Protein AF-A0A6I3Q645-F1 (afdb_monomer)

Structure (mmCIF, N/CA/C/O backbone):
data_AF-A0A6I3Q645-F1
#
_entry.id   AF-A0A6I3Q645-F1
#
loop_
_atom_site.group_PDB
_atom_site.id
_atom_site.type_symbol
_atom_site.label_atom_id
_atom_site.label_alt_id
_atom_site.label_comp_id
_atom_site.label_asym_id
_atom_site.label_entity_id
_atom_site.label_seq_id
_atom_site.pdbx_PDB_ins_code
_atom_site.Cartn_x
_atom_site.Cartn_y
_atom_site.Cartn_z
_atom_site.occupancy
_atom_site.B_iso_or_equiv
_atom_site.auth_seq_id
_atom_site.auth_comp_id
_atom_site.auth_asym_id
_atom_site.auth_atom_id
_atom_site.pdbx_PDB_model_num
ATOM 1 N N . MET A 1 1 ? 13.772 24.169 14.918 1.00 76.31 1 MET A N 1
ATOM 2 C CA . MET A 1 1 ? 14.500 22.957 14.503 1.00 76.31 1 MET A CA 1
ATOM 3 C C . MET A 1 1 ? 15.104 23.218 13.130 1.00 76.31 1 MET A C 1
ATOM 5 O O . MET A 1 1 ? 14.423 23.810 12.299 1.00 76.31 1 MET A O 1
ATOM 9 N N . THR A 1 2 ? 16.374 22.884 12.912 1.00 81.56 2 THR A N 1
ATOM 10 C CA . THR A 1 2 ? 17.023 22.969 11.587 1.00 81.56 2 THR A CA 1
ATOM 11 C C . THR A 1 2 ? 16.694 21.734 10.739 1.00 81.56 2 THR A C 1
ATOM 13 O O . THR A 1 2 ? 16.319 20.695 11.281 1.00 81.56 2 THR A O 1
ATOM 16 N N . THR A 1 3 ? 16.857 21.809 9.412 1.00 80.19 3 THR A N 1
ATOM 17 C CA . THR A 1 3 ? 16.635 20.663 8.507 1.00 80.19 3 THR A CA 1
ATOM 18 C C . THR A 1 3 ? 17.477 19.446 8.902 1.00 80.19 3 THR A C 1
ATOM 20 O O . THR A 1 3 ? 16.965 18.331 8.934 1.00 80.19 3 THR A O 1
ATOM 23 N N . SER A 1 4 ? 18.741 19.656 9.285 1.00 84.12 4 SER A N 1
ATOM 24 C CA . SER A 1 4 ? 19.644 18.577 9.707 1.00 84.12 4 SER A CA 1
ATOM 25 C C . SER A 1 4 ? 19.160 17.873 10.981 1.00 84.12 4 SER A C 1
ATOM 27 O O . SER A 1 4 ? 19.112 16.644 11.022 1.00 84.12 4 SER A O 1
ATOM 29 N N . GLU A 1 5 ? 18.721 18.634 11.993 1.00 87.38 5 GLU A N 1
ATOM 30 C CA . GLU A 1 5 ? 18.134 18.075 13.222 1.00 87.38 5 GLU A CA 1
ATOM 31 C C . GLU A 1 5 ? 16.908 17.214 12.913 1.00 87.38 5 GLU A C 1
ATOM 33 O O . GLU A 1 5 ? 16.780 16.111 13.437 1.00 87.38 5 GLU A O 1
ATOM 38 N N . LEU A 1 6 ? 16.042 17.685 12.015 1.00 86.88 6 LEU A N 1
ATOM 39 C CA . LEU A 1 6 ? 14.823 16.974 11.651 1.00 86.88 6 LEU A CA 1
ATOM 40 C C . LEU A 1 6 ? 15.130 15.672 10.893 1.00 86.88 6 LEU A C 1
ATOM 42 O O . LEU A 1 6 ? 14.562 14.626 11.202 1.00 86.88 6 LEU A O 1
ATOM 46 N N . VAL A 1 7 ? 16.077 15.693 9.949 1.00 87.31 7 VAL A N 1
ATOM 47 C CA . VAL A 1 7 ? 16.517 14.489 9.221 1.00 87.31 7 VAL A CA 1
ATOM 48 C C . VAL A 1 7 ? 17.120 13.443 10.169 1.00 87.31 7 VAL A C 1
ATOM 50 O O . VAL A 1 7 ? 16.872 12.246 10.001 1.00 87.31 7 VAL A O 1
ATOM 53 N N . LEU A 1 8 ? 17.870 13.875 11.187 1.00 89.31 8 LEU A N 1
ATOM 54 C CA . LEU A 1 8 ? 18.465 12.986 12.193 1.00 89.31 8 LEU A CA 1
ATOM 55 C C . LEU A 1 8 ? 17.428 12.293 13.086 1.00 89.31 8 LEU A C 1
ATOM 57 O O . LEU A 1 8 ? 17.708 11.208 13.593 1.00 89.31 8 LEU A O 1
ATOM 61 N N . LEU A 1 9 ? 16.229 12.863 13.228 1.00 89.31 9 LEU A N 1
ATOM 62 C CA . LEU A 1 9 ? 15.108 12.221 13.919 1.00 89.31 9 LEU A CA 1
ATOM 63 C C . LEU A 1 9 ? 14.422 11.128 13.081 1.00 89.31 9 LEU A C 1
ATOM 65 O O . LEU A 1 9 ? 13.532 10.450 13.585 1.00 89.31 9 LEU A O 1
ATOM 69 N N . ARG A 1 10 ? 14.856 10.920 11.827 1.00 89.50 10 ARG A N 1
ATOM 70 C CA . ARG A 1 10 ? 14.419 9.815 10.955 1.00 89.50 10 ARG A CA 1
ATOM 71 C C . ARG A 1 10 ? 12.888 9.741 10.803 1.00 89.50 10 ARG A C 1
ATOM 73 O O . ARG A 1 10 ? 12.303 8.683 11.037 1.00 89.50 10 ARG A O 1
ATOM 80 N N . PRO A 1 11 ? 12.227 10.825 10.351 1.00 89.06 11 PRO A N 1
ATOM 81 C CA . PRO A 1 11 ? 10.769 10.930 10.381 1.00 89.06 11 PRO A CA 1
ATOM 82 C C . PRO A 1 11 ? 10.063 9.797 9.636 1.00 89.06 11 PRO A C 1
ATOM 84 O O . PRO A 1 11 ? 9.064 9.278 10.112 1.00 89.06 11 PRO A O 1
ATOM 87 N N . PHE A 1 12 ? 10.622 9.344 8.514 1.00 92.38 12 PHE A N 1
ATOM 88 C CA . PHE A 1 12 ? 10.032 8.324 7.642 1.00 92.38 12 PHE A CA 1
ATOM 89 C C . PHE A 1 12 ? 10.467 6.881 7.959 1.00 92.38 12 PHE A C 1
ATOM 91 O O . PHE A 1 12 ? 10.287 5.988 7.130 1.00 92.38 12 PHE A O 1
ATOM 98 N N . GLN A 1 13 ? 11.064 6.628 9.129 1.00 88.50 13 GLN A N 1
ATOM 99 C CA . GLN A 1 13 ? 11.572 5.298 9.479 1.00 88.50 13 GLN A CA 1
ATOM 100 C C . GLN A 1 13 ? 10.453 4.267 9.666 1.00 88.50 13 GLN A C 1
ATOM 102 O O . GLN A 1 13 ? 10.577 3.129 9.203 1.00 88.50 13 GLN A O 1
ATOM 107 N N . ILE A 1 14 ? 9.378 4.654 10.355 1.00 85.44 14 ILE A N 1
ATOM 108 C CA . ILE A 1 14 ? 8.222 3.789 10.589 1.00 85.44 14 ILE A CA 1
ATOM 109 C C . ILE A 1 14 ? 7.324 3.856 9.360 1.00 85.44 14 ILE A C 1
ATOM 111 O O . ILE A 1 14 ? 6.987 4.931 8.878 1.00 85.44 14 ILE A O 1
ATOM 115 N N . ARG A 1 15 ? 6.937 2.698 8.830 1.00 82.06 15 ARG A N 1
ATOM 116 C CA . ARG A 1 15 ? 6.151 2.611 7.582 1.00 82.06 15 ARG A CA 1
ATOM 117 C C . ARG A 1 15 ? 5.040 1.577 7.630 1.00 82.06 15 ARG A C 1
ATOM 119 O O . ARG A 1 15 ? 4.135 1.595 6.794 1.00 82.06 15 ARG A O 1
ATOM 126 N N . ASN A 1 16 ? 5.128 0.628 8.558 1.00 84.75 16 ASN A N 1
ATOM 127 C CA . ASN A 1 16 ? 4.078 -0.352 8.757 1.00 84.75 16 ASN A CA 1
ATOM 128 C C . ASN A 1 16 ? 3.046 0.231 9.702 1.00 84.75 16 ASN A C 1
ATOM 130 O O . ASN A 1 16 ? 3.386 0.718 10.774 1.00 84.75 16 ASN A O 1
ATOM 134 N N . ALA A 1 17 ? 1.779 0.133 9.302 1.00 83.44 17 ALA A N 1
ATOM 135 C CA . ALA A 1 17 ? 0.681 0.607 10.120 1.00 83.44 17 ALA A CA 1
ATOM 136 C C . ALA A 1 17 ? 0.744 0.002 11.529 1.00 83.44 17 ALA A C 1
ATOM 138 O O . ALA A 1 17 ? 0.513 0.735 12.472 1.00 83.44 17 ALA A O 1
ATOM 139 N N . ASP A 1 18 ? 1.113 -1.277 11.679 1.00 82.38 18 ASP A N 1
ATOM 140 C CA . ASP A 1 18 ? 1.226 -1.995 12.961 1.00 82.38 18 ASP A CA 1
ATOM 141 C C . ASP A 1 18 ? 2.327 -1.495 13.904 1.00 82.38 18 ASP A C 1
ATOM 143 O O . ASP A 1 18 ? 2.255 -1.743 15.103 1.00 82.38 18 ASP A O 1
ATOM 147 N N . GLU A 1 19 ? 3.339 -0.802 13.382 1.00 85.81 19 GLU A N 1
ATOM 148 C CA . GLU A 1 19 ? 4.450 -0.276 14.184 1.00 85.81 19 GLU A CA 1
ATOM 149 C C . GLU A 1 19 ? 4.096 1.062 14.848 1.00 85.81 19 GLU A C 1
ATOM 151 O O . GLU A 1 19 ? 4.757 1.469 15.802 1.00 85.81 19 GLU A O 1
ATOM 156 N N . PHE A 1 20 ? 3.051 1.747 14.371 1.00 84.69 20 PHE A N 1
ATOM 157 C CA . PHE A 1 20 ? 2.580 2.976 14.999 1.00 84.69 20 PHE A CA 1
ATOM 158 C C . PHE A 1 20 ? 1.832 2.684 16.299 1.00 84.69 20 PHE A C 1
ATOM 160 O O . PHE A 1 20 ? 0.984 1.784 16.370 1.00 84.69 20 PHE A O 1
ATOM 167 N N . LEU A 1 21 ? 2.111 3.511 17.307 1.00 83.25 21 LEU A N 1
ATOM 168 C CA . LEU A 1 21 ? 1.308 3.598 18.519 1.00 83.25 21 LEU A CA 1
ATOM 169 C C . LEU A 1 21 ? -0.109 4.060 18.168 1.00 83.25 21 LEU A C 1
ATOM 171 O O . LEU A 1 21 ? -0.295 4.864 17.255 1.00 83.25 21 LEU A O 1
ATOM 175 N N . ASP A 1 22 ? -1.095 3.543 18.899 1.00 80.38 22 ASP A N 1
ATOM 176 C CA . ASP A 1 22 ? -2.519 3.833 18.688 1.00 80.38 22 ASP A CA 1
ATOM 177 C C . ASP A 1 22 ? -2.818 5.345 18.694 1.00 80.38 22 ASP A C 1
ATOM 179 O O . ASP A 1 22 ? -3.510 5.838 17.802 1.00 80.38 22 ASP A O 1
ATOM 183 N N . GLU A 1 23 ? -2.206 6.096 19.615 1.00 77.06 23 GLU A N 1
ATOM 184 C CA . GLU A 1 23 ? -2.325 7.559 19.726 1.00 77.06 23 GLU A CA 1
ATOM 185 C C . GLU A 1 23 ? -1.847 8.323 18.475 1.00 77.06 23 GLU A C 1
ATOM 187 O O . GLU A 1 23 ? -2.407 9.363 18.136 1.00 77.06 23 GLU A O 1
ATOM 192 N N . ASN A 1 24 ? -0.900 7.768 17.712 1.00 81.44 24 ASN A N 1
ATOM 193 C CA . ASN A 1 24 ? -0.332 8.421 16.526 1.00 81.44 24 ASN A CA 1
ATOM 194 C C . ASN A 1 24 ? -1.092 8.080 15.235 1.00 81.44 24 ASN A C 1
ATOM 196 O O . ASN A 1 24 ? -0.896 8.721 14.199 1.00 81.44 24 ASN A O 1
ATOM 200 N N . ILE A 1 25 ? -1.969 7.069 15.256 1.00 85.75 25 ILE A N 1
ATOM 201 C CA . ILE A 1 25 ? -2.710 6.638 14.060 1.00 85.75 25 ILE A CA 1
ATOM 202 C C . ILE A 1 25 ? -3.567 7.778 13.524 1.00 85.75 25 ILE A C 1
ATOM 204 O O . ILE A 1 25 ? -3.559 8.057 12.320 1.00 85.75 25 ILE A O 1
ATOM 208 N N . LEU A 1 26 ? -4.301 8.446 14.417 1.00 81.00 26 LEU A N 1
ATOM 209 C CA . LEU A 1 26 ? -5.137 9.562 14.013 1.00 81.00 26 LEU A CA 1
ATOM 210 C C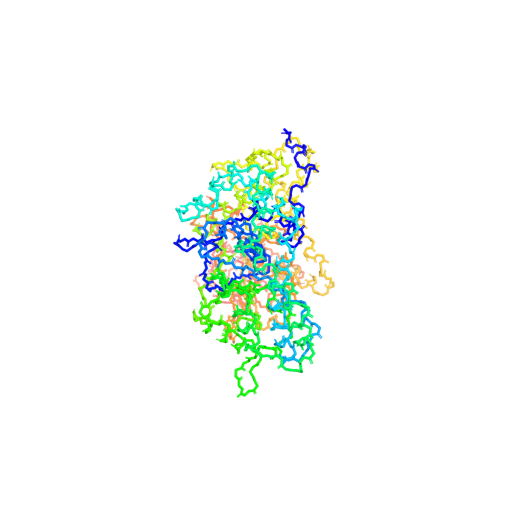 . LEU A 1 26 ? -4.321 10.779 13.604 1.00 81.00 26 LEU A C 1
ATOM 212 O O . LEU A 1 26 ? -4.855 11.620 12.916 1.00 81.00 26 LEU A O 1
ATOM 216 N N . GLU A 1 27 ? -3.061 10.923 13.980 1.00 79.31 27 GLU A N 1
ATOM 217 C CA . GLU A 1 27 ? -2.251 12.049 13.511 1.00 79.31 27 GLU A CA 1
ATOM 218 C C . GLU A 1 27 ? -1.809 11.835 12.050 1.00 79.31 27 GLU A C 1
ATOM 220 O O . GLU A 1 27 ? -1.911 12.720 11.190 1.00 79.31 27 GLU A O 1
ATOM 225 N N . LEU A 1 28 ? -1.378 10.611 11.741 1.00 82.12 28 LEU A N 1
ATOM 226 C CA . LEU A 1 28 ? -0.675 10.275 10.502 1.00 82.12 28 LEU A CA 1
ATOM 227 C C . LEU A 1 28 ? -1.584 9.838 9.348 1.00 82.12 28 LEU A C 1
ATOM 229 O O . LEU A 1 28 ? -1.139 9.794 8.200 1.00 82.12 28 LEU A O 1
ATOM 233 N N . PHE A 1 29 ? -2.847 9.500 9.603 1.00 84.81 29 PHE A N 1
ATOM 234 C CA . PHE A 1 29 ? -3.740 9.037 8.536 1.00 84.81 29 PHE A CA 1
ATOM 235 C C . PHE A 1 29 ? -4.157 10.161 7.585 1.00 84.81 29 PHE A C 1
ATOM 237 O O . PHE A 1 29 ? -4.355 11.312 7.965 1.00 84.81 29 PHE A O 1
ATOM 244 N N . VAL A 1 30 ? -4.276 9.810 6.310 1.00 80.50 30 VAL A N 1
ATOM 245 C CA . VAL A 1 30 ? -4.692 10.708 5.234 1.00 80.50 30 VAL A CA 1
ATOM 246 C C . VAL A 1 30 ? -5.946 10.125 4.617 1.00 80.50 30 VAL A C 1
ATOM 248 O O . VAL A 1 30 ? -5.943 8.959 4.223 1.00 80.50 30 VAL A O 1
ATOM 251 N N . ASP A 1 31 ? -7.006 10.931 4.561 1.00 79.44 31 ASP A N 1
ATOM 252 C CA . ASP A 1 31 ? -8.304 10.507 4.046 1.00 79.44 31 ASP A CA 1
ATOM 253 C C . ASP A 1 31 ? -8.173 10.058 2.579 1.00 79.44 31 ASP A C 1
ATOM 255 O O . ASP A 1 31 ? -7.813 10.863 1.712 1.00 79.44 31 ASP A O 1
ATOM 259 N N . PRO A 1 32 ? -8.432 8.774 2.274 1.00 76.06 32 PRO A N 1
ATOM 260 C CA . PRO A 1 32 ? -8.361 8.287 0.907 1.00 76.06 32 PRO A CA 1
ATOM 261 C C . PRO A 1 32 ? -9.657 8.528 0.124 1.00 76.06 32 PRO A C 1
ATOM 263 O O . PRO A 1 32 ? -9.672 8.301 -1.087 1.00 76.06 32 PRO A O 1
ATOM 266 N N . THR A 1 33 ? -10.745 8.934 0.785 1.00 72.25 33 THR A N 1
ATOM 267 C CA . THR A 1 33 ? -12.065 9.064 0.168 1.00 72.25 33 THR A CA 1
ATOM 268 C C . THR A 1 33 ? -12.185 10.357 -0.638 1.00 72.25 33 THR A C 1
ATOM 270 O O . THR A 1 33 ? -11.671 11.413 -0.280 1.00 72.25 33 THR A O 1
ATOM 273 N N . SER A 1 34 ? -12.888 10.279 -1.767 1.00 62.81 34 SER A N 1
ATOM 274 C CA . SER A 1 34 ? -13.271 11.438 -2.572 1.00 62.81 34 SER A CA 1
ATOM 275 C C . SER A 1 34 ? -14.782 11.371 -2.796 1.00 62.81 34 SER A C 1
ATOM 277 O O . SER A 1 34 ? -15.282 10.403 -3.361 1.00 62.81 34 SER A O 1
ATOM 279 N N . GLY A 1 35 ? -15.553 12.341 -2.286 1.00 61.03 35 GLY A N 1
ATOM 280 C CA . GLY A 1 35 ? -17.018 12.329 -2.443 1.00 61.03 35 GLY A CA 1
ATOM 281 C C . GLY A 1 35 ? -17.814 12.875 -1.258 1.00 61.03 35 GLY A C 1
ATOM 282 O O . GLY A 1 35 ? -17.386 13.838 -0.624 1.00 61.03 35 GLY A O 1
ATOM 283 N N . VAL A 1 36 ? -18.990 12.276 -1.000 1.00 54.25 36 VAL A N 1
ATOM 284 C CA . VAL A 1 36 ? -19.988 12.672 0.029 1.00 54.25 36 VAL A CA 1
ATOM 285 C C . VAL A 1 36 ? -20.011 11.735 1.249 1.00 54.25 36 VAL A C 1
ATOM 287 O O . VAL A 1 36 ? -20.448 12.167 2.312 1.00 54.25 36 VAL A O 1
ATOM 290 N N . ALA A 1 37 ? -19.502 10.502 1.125 1.00 65.12 37 ALA A N 1
ATOM 291 C CA . ALA A 1 37 ? -19.282 9.569 2.239 1.00 65.12 37 ALA A CA 1
ATOM 292 C C . ALA A 1 37 ? -17.884 9.781 2.841 1.00 65.12 37 ALA A C 1
ATOM 294 O O . ALA A 1 37 ? -16.943 10.112 2.118 1.00 65.12 37 ALA A O 1
ATOM 295 N N . GLY A 1 38 ? -17.778 9.790 4.166 1.00 76.00 38 GLY A N 1
ATOM 296 C CA . GLY A 1 38 ? -16.553 10.068 4.921 1.00 76.00 38 GLY A CA 1
ATOM 297 C C . GLY A 1 38 ? -15.875 8.782 5.389 1.00 76.00 38 GLY A C 1
ATOM 298 O O . GLY A 1 38 ? -16.544 7.760 5.532 1.00 76.00 38 GLY A O 1
ATOM 299 N N . PRO A 1 39 ? -14.567 8.818 5.692 1.00 80.94 39 PRO A N 1
ATOM 300 C CA . PRO A 1 39 ? -13.812 7.618 6.051 1.00 80.94 39 PRO A CA 1
ATOM 301 C C . PRO A 1 39 ? -14.288 6.951 7.352 1.00 80.94 39 PRO A C 1
ATOM 303 O O . PRO A 1 39 ? -13.983 5.780 7.560 1.00 80.94 39 PRO A O 1
ATOM 306 N N . PHE A 1 40 ? -15.048 7.661 8.197 1.00 87.69 40 PHE A N 1
ATOM 307 C CA . PHE A 1 40 ? -15.598 7.174 9.476 1.00 87.69 40 PHE A CA 1
ATOM 308 C C . PHE A 1 40 ? -17.123 7.039 9.481 1.00 87.69 40 PHE A C 1
ATOM 310 O O . PHE A 1 40 ? -17.749 6.997 10.541 1.00 87.69 40 PHE A O 1
ATOM 317 N N . ASP A 1 41 ? -17.754 7.034 8.307 1.00 86.75 41 ASP A N 1
ATOM 318 C CA . ASP A 1 41 ? -19.192 6.813 8.243 1.00 86.75 41 ASP A CA 1
ATOM 319 C C . ASP A 1 41 ? -19.539 5.380 8.673 1.00 86.75 41 ASP A C 1
ATOM 321 O O . ASP A 1 41 ? -18.818 4.414 8.406 1.00 86.75 41 ASP A O 1
ATOM 325 N N . TYR A 1 42 ? -20.683 5.247 9.347 1.00 90.88 42 TYR A N 1
ATOM 326 C CA . TYR A 1 42 ? -21.218 3.960 9.777 1.00 90.88 42 TYR A CA 1
ATOM 327 C C . TYR A 1 42 ? -21.901 3.241 8.602 1.00 90.88 42 TYR A C 1
ATOM 329 O O . TYR A 1 42 ? -23.127 3.261 8.447 1.00 90.88 42 TYR A O 1
ATOM 337 N N . CYS A 1 43 ? -21.095 2.619 7.746 1.00 90.38 43 CYS A N 1
ATOM 338 C CA . CYS A 1 43 ? -21.525 1.930 6.532 1.00 90.38 43 CYS A CA 1
ATOM 339 C C . CYS A 1 43 ? -20.738 0.632 6.303 1.00 90.38 43 CYS A C 1
ATOM 341 O O . CYS A 1 43 ? -19.751 0.346 6.981 1.00 90.38 43 CYS A O 1
ATOM 343 N N . ASN A 1 44 ? -21.229 -0.182 5.365 1.00 92.06 44 ASN A N 1
ATOM 344 C CA . ASN A 1 44 ? -20.506 -1.361 4.906 1.00 92.06 44 ASN A CA 1
ATOM 345 C C . ASN A 1 44 ? -19.524 -0.945 3.813 1.00 92.06 44 ASN A C 1
ATOM 347 O O . ASN A 1 44 ? -19.940 -0.310 2.843 1.00 92.06 44 ASN A O 1
ATOM 351 N N . GLU A 1 45 ? -18.263 -1.345 3.936 1.00 91.62 45 GLU A N 1
ATOM 352 C CA . GLU A 1 45 ? -17.218 -1.010 2.972 1.00 91.62 45 GLU A CA 1
ATOM 353 C C . GLU A 1 45 ? -16.308 -2.199 2.678 1.00 91.62 45 GLU A C 1
ATOM 355 O O . GLU A 1 45 ? -15.925 -2.973 3.561 1.00 91.62 45 GLU A O 1
ATOM 360 N N . ILE A 1 46 ? -15.891 -2.286 1.419 1.00 90.12 46 ILE A N 1
ATOM 361 C CA . ILE A 1 46 ? -14.839 -3.187 0.967 1.00 90.12 46 ILE A CA 1
ATOM 362 C C . ILE A 1 46 ? -13.627 -2.332 0.606 1.00 90.12 46 ILE A C 1
ATOM 364 O O . ILE A 1 46 ? -13.606 -1.648 -0.418 1.00 90.12 46 ILE A O 1
ATOM 368 N N . VAL A 1 47 ? -12.603 -2.379 1.449 1.00 90.19 47 VAL A N 1
ATOM 369 C CA . VAL A 1 47 ? -11.374 -1.600 1.297 1.00 90.19 47 VAL A CA 1
ATOM 370 C C . VAL A 1 47 ? -10.400 -2.389 0.424 1.00 90.19 47 VAL A C 1
ATOM 372 O O . VAL A 1 47 ? -9.826 -3.393 0.860 1.00 90.19 47 VAL A O 1
ATOM 375 N N . LYS A 1 48 ? -10.212 -1.950 -0.825 1.00 86.50 48 LYS A N 1
ATOM 376 C CA . LYS A 1 48 ? -9.378 -2.636 -1.825 1.00 86.50 48 LYS A CA 1
ATOM 377 C C . LYS A 1 48 ? -8.088 -1.879 -2.124 1.00 86.50 48 LYS A C 1
ATOM 379 O O . LYS A 1 48 ? -8.037 -0.653 -2.146 1.00 86.50 48 LYS A O 1
ATOM 384 N N . GLY A 1 49 ? -7.038 -2.644 -2.400 1.00 83.44 49 GLY A N 1
ATOM 385 C CA . GLY A 1 49 ? -5.752 -2.155 -2.900 1.00 83.44 49 GLY A CA 1
ATOM 386 C C . GLY A 1 49 ? -4.645 -3.184 -2.691 1.00 83.44 49 GLY A C 1
ATOM 387 O O . GLY A 1 49 ? -4.786 -4.100 -1.872 1.00 83.44 49 GLY A O 1
ATOM 388 N N . LYS A 1 50 ? -3.531 -3.053 -3.408 1.00 81.56 50 LYS A N 1
ATOM 389 C CA . LYS A 1 50 ? -2.330 -3.887 -3.265 1.00 81.56 50 LYS A CA 1
ATOM 390 C C . LYS A 1 50 ? -1.792 -3.857 -1.832 1.00 81.56 50 LYS A C 1
ATOM 392 O O . LYS A 1 50 ? -2.175 -3.058 -0.974 1.00 81.56 50 LYS A O 1
ATOM 397 N N . MET A 1 51 ? -0.891 -4.782 -1.530 1.00 81.56 51 MET A N 1
ATOM 398 C CA . MET A 1 51 ? -0.156 -4.751 -0.268 1.00 81.56 51 MET A CA 1
ATOM 399 C C . MET A 1 51 ? 0.628 -3.434 -0.148 1.00 81.56 51 MET A C 1
ATOM 401 O O . MET A 1 51 ? 1.269 -3.026 -1.106 1.00 81.56 51 MET A O 1
ATOM 405 N N . GLY A 1 52 ? 0.560 -2.763 1.007 1.00 82.56 52 GLY A N 1
ATOM 406 C CA . GLY A 1 52 ? 1.262 -1.491 1.246 1.00 82.56 52 GLY A CA 1
ATOM 407 C C . GLY A 1 52 ? 0.489 -0.211 0.888 1.00 82.56 52 GLY A C 1
ATOM 408 O O . GLY A 1 52 ? 1.008 0.877 1.104 1.00 82.56 52 GLY A O 1
ATOM 409 N N . THR A 1 53 ? -0.760 -0.297 0.411 1.00 85.69 53 THR A N 1
ATOM 410 C CA . THR A 1 53 ? -1.583 0.890 0.076 1.00 85.69 53 THR A CA 1
ATOM 411 C C . THR A 1 53 ? -2.233 1.590 1.278 1.00 85.69 53 THR A C 1
ATOM 413 O O . THR A 1 53 ? -2.843 2.636 1.107 1.00 85.69 53 THR A O 1
ATOM 416 N N . GLY A 1 54 ? -2.118 1.039 2.494 1.00 88.44 54 GLY A N 1
ATOM 417 C CA . GLY A 1 54 ? -2.654 1.661 3.716 1.00 88.44 54 GLY A CA 1
ATOM 418 C C . GLY A 1 54 ? -3.978 1.092 4.246 1.00 88.44 54 GLY A C 1
ATOM 419 O O . GLY A 1 54 ? -4.608 1.729 5.080 1.00 88.44 54 GLY A O 1
ATOM 420 N N . LYS A 1 55 ? -4.398 -0.113 3.828 1.00 89.94 55 LYS A N 1
ATOM 421 C CA . LYS A 1 55 ? -5.636 -0.764 4.321 1.00 89.94 55 LYS A CA 1
ATOM 422 C C . LYS A 1 55 ? -5.696 -0.888 5.852 1.00 89.94 55 LYS A C 1
ATOM 424 O O . LYS A 1 55 ? -6.656 -0.432 6.459 1.00 89.94 55 LYS A O 1
ATOM 429 N N . THR A 1 56 ? -4.641 -1.418 6.471 1.00 91.81 56 THR A N 1
ATOM 430 C CA . THR A 1 56 ? -4.511 -1.508 7.935 1.00 91.81 56 THR A CA 1
ATOM 431 C C . THR A 1 56 ? -4.578 -0.128 8.591 1.00 91.81 56 THR A C 1
ATOM 433 O O . THR A 1 56 ? -5.267 0.040 9.589 1.00 91.81 56 THR A O 1
ATOM 436 N N . MET A 1 57 ? -3.944 0.893 7.998 1.00 90.94 57 MET A N 1
ATOM 437 C CA . MET A 1 57 ? -4.029 2.273 8.494 1.00 90.94 57 MET A CA 1
ATOM 438 C C . MET A 1 57 ? -5.471 2.798 8.453 1.00 90.94 57 MET A C 1
ATOM 440 O O . MET A 1 57 ? -5.923 3.420 9.406 1.00 90.94 57 MET A O 1
ATOM 444 N N . TYR A 1 58 ? -6.216 2.503 7.383 1.00 92.12 58 TYR A N 1
ATOM 445 C CA . TYR A 1 58 ? -7.621 2.890 7.238 1.00 92.12 58 TYR A CA 1
ATOM 446 C C . TYR A 1 58 ? -8.529 2.249 8.292 1.00 92.12 58 TYR A C 1
ATOM 448 O O . TYR A 1 58 ? -9.357 2.931 8.904 1.00 92.12 58 TYR A O 1
ATOM 456 N N . LEU A 1 59 ? -8.348 0.951 8.546 1.00 94.25 59 LEU A N 1
ATOM 457 C CA . LEU A 1 59 ? -9.100 0.243 9.579 1.00 94.25 59 LEU A CA 1
ATOM 458 C C . LEU A 1 59 ? -8.699 0.704 10.987 1.00 94.25 59 LEU A C 1
ATOM 460 O O . LEU A 1 59 ? -9.579 0.994 11.793 1.00 94.25 59 LEU A O 1
ATOM 464 N N . ARG A 1 60 ? -7.401 0.859 11.285 1.00 92.75 60 ARG A N 1
ATOM 465 C CA . ARG A 1 60 ? -6.941 1.380 12.585 1.00 92.75 60 ARG A CA 1
ATOM 466 C C . ARG A 1 60 ? -7.427 2.808 12.834 1.00 92.75 60 ARG A C 1
ATOM 468 O O . ARG A 1 60 ? -7.839 3.103 13.949 1.00 92.75 60 ARG A O 1
ATOM 475 N N . ALA A 1 61 ? -7.455 3.671 11.816 1.00 90.50 61 ALA A N 1
ATOM 476 C CA . ALA A 1 61 ? -8.007 5.020 11.944 1.00 90.50 61 ALA A CA 1
ATOM 477 C C . ALA A 1 61 ? -9.508 4.991 12.271 1.00 90.50 61 ALA A C 1
ATOM 479 O O . ALA A 1 61 ? -9.947 5.718 13.157 1.00 90.50 61 ALA A O 1
ATOM 480 N N . ASN A 1 62 ? -10.286 4.108 11.631 1.00 91.88 62 ASN A N 1
ATOM 481 C CA . ASN A 1 62 ? -11.693 3.891 11.990 1.00 91.88 62 ASN A CA 1
ATOM 482 C C . ASN A 1 62 ? -11.854 3.401 13.433 1.00 91.88 62 ASN A C 1
ATOM 484 O O . ASN A 1 62 ? -12.694 3.917 14.169 1.00 91.88 62 ASN A O 1
ATOM 488 N N . TYR A 1 63 ? -11.036 2.432 13.843 1.00 92.50 63 TYR A N 1
ATOM 489 C CA . TYR A 1 63 ? -11.048 1.902 15.203 1.00 92.50 63 TYR A CA 1
ATOM 490 C C . TYR A 1 63 ? -10.750 3.001 16.234 1.00 92.50 63 TYR A C 1
ATOM 492 O O . TYR A 1 63 ? -11.538 3.207 17.154 1.00 92.50 63 TYR A O 1
ATOM 500 N N . MET A 1 64 ? -9.671 3.761 16.033 1.00 87.75 64 MET A N 1
ATOM 501 C CA . MET A 1 64 ? -9.256 4.846 16.925 1.00 87.75 64 MET A CA 1
ATOM 502 C C . MET A 1 64 ? -10.268 5.989 16.978 1.00 87.75 64 MET A C 1
ATOM 504 O O . MET A 1 64 ? -10.586 6.461 18.065 1.00 87.75 64 MET A O 1
ATOM 508 N N . TYR A 1 65 ? -10.813 6.406 15.831 1.00 87.19 65 TYR A N 1
ATOM 509 C CA . TYR A 1 65 ? -11.820 7.466 15.769 1.00 87.19 65 TYR A CA 1
ATOM 510 C C . TYR A 1 65 ? -13.078 7.097 16.557 1.00 87.19 65 TYR A C 1
ATOM 512 O O . TYR A 1 65 ? -13.528 7.861 17.406 1.00 87.19 65 TYR A O 1
ATOM 520 N N . HIS A 1 66 ? -13.656 5.921 16.294 1.00 88.00 66 HIS A N 1
ATOM 521 C CA . HIS A 1 66 ? -14.891 5.523 16.964 1.00 88.00 66 HIS A CA 1
ATOM 522 C C . HIS A 1 66 ? -14.675 5.255 18.453 1.00 88.00 66 HIS A C 1
ATOM 524 O O . HIS A 1 66 ? -15.557 5.557 19.251 1.00 88.00 66 HIS A O 1
ATOM 530 N N . LEU A 1 67 ? -13.503 4.744 18.840 1.00 87.50 67 LEU A N 1
ATOM 531 C CA . LEU A 1 67 ? -13.169 4.523 20.241 1.00 87.50 67 LEU A CA 1
ATOM 532 C C . LEU A 1 67 ? -13.009 5.846 21.004 1.00 87.50 67 LEU A C 1
ATOM 534 O O . LEU A 1 67 ? -13.503 5.964 22.124 1.00 87.50 67 LEU A O 1
ATOM 538 N N . SER A 1 68 ? -12.375 6.850 20.395 1.00 81.06 68 SER A N 1
ATOM 539 C CA . SER A 1 68 ? -12.119 8.141 21.038 1.00 81.06 68 SER A CA 1
ATOM 540 C C . SER A 1 68 ? -13.380 8.995 21.214 1.00 81.06 68 SER A C 1
ATOM 542 O O . SER A 1 68 ? -13.496 9.734 22.189 1.00 81.06 68 SER A O 1
ATOM 544 N N . VAL A 1 69 ? -14.379 8.850 20.335 1.00 81.62 69 VAL A N 1
ATOM 545 C CA . VAL A 1 69 ? -15.672 9.549 20.474 1.00 81.62 69 VAL A CA 1
ATOM 546 C C . VAL A 1 69 ? -16.717 8.770 21.279 1.00 81.62 69 VAL A C 1
ATOM 548 O O . VAL A 1 69 ? -17.759 9.336 21.607 1.00 81.62 69 VAL A O 1
ATOM 551 N N . LEU A 1 70 ? -16.463 7.506 21.639 1.00 85.50 70 LEU A N 1
ATOM 552 C CA . LEU A 1 70 ? -17.462 6.613 22.236 1.00 85.50 70 LEU A CA 1
ATOM 553 C C . LEU A 1 70 ? -18.022 7.126 23.571 1.00 85.50 70 LEU A C 1
ATOM 555 O O . LEU A 1 70 ? -19.235 7.273 23.713 1.00 85.50 70 LEU A O 1
ATOM 559 N N . VAL A 1 71 ? -17.163 7.409 24.554 1.00 81.56 71 VAL A N 1
ATOM 560 C CA . VAL A 1 71 ? -17.626 7.888 25.870 1.00 81.56 71 VAL A CA 1
ATOM 561 C C . VAL A 1 71 ? -18.228 9.297 25.799 1.00 81.56 71 VAL A C 1
ATOM 563 O O . VAL A 1 71 ? -19.307 9.499 26.359 1.00 81.56 71 VAL A O 1
ATOM 566 N N . PRO A 1 72 ? -17.634 10.261 25.069 1.00 78.75 72 PRO A N 1
ATOM 567 C CA . PRO A 1 72 ? -18.282 11.550 24.819 1.00 78.75 72 PRO A CA 1
ATOM 568 C C . PRO A 1 72 ? -19.705 11.411 24.262 1.00 78.75 72 PRO A C 1
ATOM 570 O O . PRO A 1 72 ? -20.625 12.099 24.705 1.00 78.75 72 PRO A O 1
ATOM 573 N N . GLN A 1 73 ? -19.914 10.475 23.334 1.00 83.44 73 GLN A N 1
ATOM 574 C CA . GLN A 1 73 ? -21.234 10.189 22.779 1.00 83.44 73 GLN A CA 1
ATOM 575 C C . GLN A 1 73 ? -22.184 9.527 23.792 1.00 83.44 73 GLN A C 1
ATOM 577 O O . GLN A 1 73 ? -23.382 9.822 23.766 1.00 83.44 73 GLN A O 1
ATOM 582 N N . MET A 1 74 ? -21.677 8.688 24.708 1.00 84.06 74 MET A N 1
ATOM 583 C CA . MET A 1 74 ? -22.469 8.132 25.821 1.00 84.06 74 MET A CA 1
ATOM 584 C C . MET A 1 74 ? -23.011 9.247 26.720 1.00 84.06 74 MET A C 1
ATOM 586 O O . MET A 1 74 ? -24.205 9.254 27.030 1.00 84.06 74 MET A O 1
ATOM 590 N N . MET A 1 75 ? -22.167 10.223 27.072 1.00 80.75 75 MET A N 1
ATOM 591 C CA . MET A 1 75 ? -22.553 11.373 27.900 1.00 80.75 75 MET A CA 1
ATOM 592 C C . MET A 1 75 ? -23.623 12.239 27.220 1.00 80.75 75 MET A C 1
ATOM 594 O O . MET A 1 75 ? -24.582 12.668 27.864 1.00 80.75 75 MET A O 1
ATOM 598 N N . ASP A 1 76 ? -23.492 12.451 25.908 1.00 81.31 76 ASP A N 1
ATOM 599 C CA . ASP A 1 76 ? -24.424 13.258 25.108 1.00 81.31 76 ASP A CA 1
ATOM 600 C C . ASP A 1 76 ? -25.685 12.489 24.670 1.00 81.31 76 ASP A C 1
ATOM 602 O O . ASP A 1 76 ? -26.590 13.072 24.067 1.00 81.31 76 ASP A O 1
ATOM 606 N N . ARG A 1 77 ? -25.780 11.192 24.999 1.00 80.81 77 ARG A N 1
ATOM 607 C CA . ARG A 1 77 ? -26.910 10.300 24.673 1.00 80.81 77 ARG A CA 1
ATOM 608 C C . ARG A 1 77 ? -27.248 10.263 23.180 1.00 80.81 77 ARG A C 1
ATOM 610 O O . ARG A 1 77 ? -28.417 10.174 22.795 1.00 80.81 77 ARG A O 1
ATOM 617 N N . VAL A 1 78 ? -26.224 10.328 22.338 1.00 82.94 78 VAL A N 1
ATOM 618 C CA . VAL A 1 78 ? -26.354 10.188 20.881 1.00 82.94 78 VAL A CA 1
ATOM 619 C C . VAL A 1 78 ? -26.116 8.729 20.461 1.00 82.94 78 VAL A C 1
ATOM 621 O O . VAL A 1 78 ? -25.608 7.944 21.262 1.00 82.94 78 VAL A O 1
ATOM 624 N N . PRO A 1 79 ? -26.503 8.317 19.236 1.00 83.12 79 PRO A N 1
ATOM 625 C CA . PRO A 1 79 ? -26.271 6.951 18.772 1.00 83.12 79 PRO A CA 1
ATOM 626 C C . PRO A 1 79 ? -24.793 6.555 18.867 1.00 83.12 79 PRO A C 1
ATOM 628 O O . PRO A 1 79 ? -23.934 7.268 18.350 1.00 83.12 79 PRO A O 1
ATOM 631 N N . LEU A 1 80 ? -24.520 5.412 19.499 1.00 91.44 80 LEU A N 1
ATOM 632 C CA . LEU A 1 80 ? -23.163 4.930 19.758 1.00 91.44 80 LEU A CA 1
ATOM 633 C C . LEU A 1 80 ? -22.719 3.941 18.682 1.00 91.44 80 LEU A C 1
ATOM 635 O O . LEU A 1 80 ? -23.522 3.152 18.174 1.00 91.44 80 LEU A O 1
ATOM 639 N N . VAL A 1 81 ? -21.423 3.947 18.382 1.00 93.44 81 VAL A N 1
ATOM 640 C CA . VAL A 1 81 ? -20.780 2.957 17.515 1.00 93.44 81 VAL A CA 1
ATOM 641 C C . VAL A 1 81 ? -19.581 2.377 18.253 1.00 93.44 81 VAL A C 1
ATOM 643 O O . VAL A 1 81 ? -18.615 3.088 18.509 1.00 93.44 81 VAL A O 1
ATOM 646 N N . LEU A 1 82 ? -19.637 1.087 18.576 1.00 95.25 82 LEU A N 1
ATOM 647 C CA . LEU A 1 82 ? -18.521 0.341 19.146 1.00 95.25 82 LEU A CA 1
ATOM 648 C C . LEU A 1 82 ? -17.710 -0.300 18.007 1.00 95.25 82 LEU A C 1
ATOM 650 O O . LEU A 1 82 ? -18.246 -1.161 17.295 1.00 95.25 82 LEU A O 1
ATOM 654 N N . PRO A 1 83 ? -16.443 0.103 17.808 1.00 95.50 83 PRO A N 1
ATOM 655 C CA . PRO A 1 83 ? -15.595 -0.497 16.795 1.00 95.50 83 PRO A CA 1
ATOM 656 C C . PRO A 1 83 ? -14.948 -1.784 17.325 1.00 95.50 83 PRO A C 1
ATOM 658 O O . PRO A 1 83 ? -14.404 -1.804 18.425 1.00 95.50 83 PRO A O 1
ATOM 661 N N . LEU A 1 84 ? -14.965 -2.849 16.527 1.00 96.12 84 LEU A N 1
ATOM 662 C CA . LEU A 1 84 ? -14.280 -4.112 16.806 1.00 96.12 84 LEU A CA 1
ATOM 663 C C . LEU A 1 84 ? -13.207 -4.328 15.745 1.00 96.12 84 LEU A C 1
ATOM 665 O O . LEU A 1 84 ? -13.521 -4.334 14.556 1.00 96.12 84 LEU A O 1
ATOM 669 N N . TYR A 1 85 ? -11.957 -4.516 16.157 1.00 95.00 85 TYR A N 1
ATOM 670 C CA . TYR A 1 85 ? -10.842 -4.744 15.241 1.00 95.00 85 TYR A CA 1
ATOM 671 C C . TYR A 1 85 ? -10.434 -6.215 15.250 1.00 95.00 85 TYR A C 1
ATOM 673 O O . TYR A 1 85 ? -9.980 -6.725 16.271 1.00 95.00 85 TYR A O 1
ATOM 681 N N . ILE A 1 86 ? -10.595 -6.902 14.119 1.00 95.81 86 ILE A N 1
ATOM 682 C CA . ILE A 1 86 ? -10.313 -8.334 13.991 1.00 95.81 86 ILE A CA 1
ATOM 683 C C . ILE A 1 86 ? -9.248 -8.542 12.923 1.00 95.81 86 ILE A C 1
ATOM 685 O O . ILE A 1 86 ? -9.500 -8.337 11.734 1.00 95.81 86 ILE A O 1
ATOM 689 N N . LYS A 1 87 ? -8.073 -9.012 13.348 1.00 93.25 87 LYS A N 1
ATOM 690 C CA . LYS A 1 87 ? -7.031 -9.504 12.446 1.00 93.25 87 LYS A CA 1
ATOM 691 C C . LYS A 1 87 ? -7.303 -10.963 12.136 1.00 93.25 87 LYS A C 1
ATOM 693 O O . LYS A 1 87 ? -7.250 -11.809 13.024 1.00 93.25 87 LYS A O 1
ATOM 698 N N . LEU A 1 88 ? -7.591 -11.280 10.879 1.00 92.31 88 LEU A N 1
ATOM 699 C CA . LEU A 1 88 ? -7.848 -12.672 10.514 1.00 92.31 88 LEU A CA 1
ATOM 700 C C . LEU A 1 88 ? -6.575 -13.537 10.555 1.00 92.31 88 LEU A C 1
ATOM 702 O O . LEU A 1 88 ? -6.678 -14.751 10.714 1.00 92.31 88 LEU A O 1
ATOM 706 N N . SER A 1 89 ? -5.385 -12.931 10.555 1.00 90.62 89 SER A N 1
ATOM 707 C CA . SER A 1 89 ? -4.111 -13.644 10.721 1.00 90.62 89 SER A CA 1
ATOM 708 C C . SER A 1 89 ? -3.951 -14.311 12.084 1.00 90.62 89 SER A C 1
ATOM 710 O O . SER A 1 89 ? -3.208 -15.289 12.196 1.00 90.62 89 SER A O 1
ATOM 712 N N . ASP A 1 90 ? -4.714 -13.886 13.094 1.00 92.19 90 ASP A N 1
ATOM 713 C CA . ASP A 1 90 ? -4.790 -14.564 14.391 1.00 92.19 90 ASP A CA 1
ATOM 714 C C . ASP A 1 90 ? -5.305 -16.013 14.249 1.00 92.19 90 ASP A C 1
ATOM 716 O O . ASP A 1 90 ? -5.029 -16.869 15.092 1.00 92.19 90 ASP A O 1
ATOM 720 N N . PHE A 1 91 ? -5.998 -16.324 13.146 1.00 93.94 91 PHE A N 1
ATOM 721 C CA . PHE A 1 91 ? -6.556 -17.644 12.840 1.00 93.94 91 PHE A CA 1
ATOM 722 C C . PHE A 1 91 ? -5.758 -18.429 11.789 1.00 93.94 91 PHE A C 1
ATOM 724 O O . PHE A 1 91 ? -6.195 -19.504 11.383 1.00 93.94 91 PHE A O 1
ATOM 731 N N . GLN A 1 92 ? -4.581 -17.952 11.365 1.00 90.25 92 GLN A N 1
ATOM 732 C CA . GLN A 1 92 ? -3.780 -18.570 10.289 1.00 90.25 92 GLN A CA 1
ATOM 733 C C . GLN A 1 92 ? -3.380 -20.038 10.547 1.00 90.25 92 GLN A C 1
ATOM 735 O O . GLN A 1 92 ? -3.103 -20.784 9.613 1.00 90.25 92 GLN A O 1
ATOM 740 N N . ASN A 1 93 ? -3.355 -20.463 11.815 1.00 92.12 93 ASN A N 1
ATOM 741 C CA . ASN A 1 93 ? -3.012 -21.833 12.217 1.00 92.12 93 ASN A CA 1
ATOM 742 C C . ASN A 1 93 ? -4.194 -22.817 12.100 1.00 92.12 93 ASN A C 1
ATOM 744 O O . ASN A 1 93 ? -4.038 -24.010 12.368 1.00 92.12 93 ASN A O 1
ATOM 748 N N . LEU A 1 94 ? -5.395 -22.330 11.776 1.00 92.69 94 LEU A N 1
ATOM 749 C CA . LEU A 1 94 ? -6.593 -23.147 11.622 1.00 92.69 94 LEU A CA 1
ATOM 750 C C . LEU A 1 94 ? -6.786 -23.507 10.146 1.00 92.69 94 LEU A C 1
ATOM 752 O O . LEU A 1 94 ? -6.841 -22.633 9.292 1.00 92.69 94 LEU A O 1
ATOM 756 N N . HIS A 1 95 ? -6.951 -24.801 9.867 1.00 91.31 95 HIS A N 1
ATOM 757 C CA . HIS A 1 95 ? -7.146 -25.327 8.505 1.00 91.31 95 HIS A CA 1
ATOM 758 C C . HIS A 1 95 ? -8.569 -25.827 8.235 1.00 91.31 95 HIS A C 1
ATOM 760 O O . HIS A 1 95 ? -8.890 -26.220 7.120 1.00 91.31 95 HIS A O 1
ATOM 766 N N . GLN A 1 96 ? -9.414 -25.884 9.269 1.00 92.94 96 GLN A N 1
ATOM 767 C CA . GLN A 1 96 ? -10.805 -26.317 9.143 1.00 92.94 96 GLN A CA 1
ATOM 768 C C . GLN A 1 96 ? -11.703 -25.079 9.068 1.00 92.94 96 GLN A C 1
ATOM 770 O O . GLN A 1 96 ? -11.687 -24.290 10.022 1.00 92.94 96 GLN A O 1
ATOM 775 N N . PRO A 1 97 ? -12.483 -24.896 7.988 1.00 92.44 97 PRO A N 1
ATOM 776 C CA . PRO A 1 97 ? -13.272 -23.685 7.785 1.00 92.44 97 PRO A CA 1
ATOM 777 C C . PRO A 1 97 ? -14.340 -23.489 8.870 1.00 92.44 97 PRO A C 1
ATOM 779 O O . PRO A 1 97 ? -14.586 -22.354 9.278 1.00 92.44 97 PRO A O 1
ATOM 782 N N . GLU A 1 98 ? -14.892 -24.574 9.423 1.00 93.38 98 GLU A N 1
ATOM 783 C CA . GLU A 1 98 ? -15.823 -24.530 10.557 1.00 93.38 98 GLU A CA 1
ATOM 784 C C . GLU A 1 98 ? -15.164 -23.924 11.796 1.00 93.38 98 GLU A C 1
ATOM 786 O O . GLU A 1 98 ? -15.718 -23.038 12.436 1.00 93.38 98 GLU A O 1
ATOM 791 N N . LYS A 1 99 ? -13.934 -24.351 12.107 1.00 94.00 99 LYS A N 1
ATOM 792 C CA . LYS A 1 99 ? -13.204 -23.838 13.271 1.00 94.00 99 LYS A CA 1
ATOM 793 C C . LYS A 1 99 ? -12.820 -22.379 13.101 1.00 94.00 99 LYS A C 1
ATOM 795 O O . LYS A 1 99 ? -12.835 -21.646 14.085 1.00 94.00 99 LYS A O 1
ATOM 800 N N . ILE A 1 100 ? -12.461 -21.959 11.887 1.00 94.50 100 ILE A N 1
ATOM 801 C CA . ILE A 1 100 ? -12.194 -20.546 11.596 1.00 94.50 100 ILE A CA 1
ATOM 802 C C . ILE A 1 100 ? -13.458 -19.727 11.883 1.00 94.50 100 ILE A C 1
ATOM 804 O O . ILE A 1 100 ? -13.395 -18.758 12.637 1.00 94.50 100 ILE A O 1
ATOM 808 N N . TYR A 1 101 ? -14.608 -20.159 11.359 1.00 95.44 101 TYR A N 1
ATOM 809 C CA . TYR A 1 101 ? -15.901 -19.522 11.612 1.00 95.44 101 TYR A CA 1
ATOM 810 C C . TYR A 1 101 ? -16.220 -19.430 13.114 1.00 95.44 101 TYR A C 1
ATOM 812 O O . TYR A 1 101 ? -16.482 -18.337 13.620 1.00 95.44 101 TYR A O 1
ATOM 820 N N . ASP A 1 102 ? -16.121 -20.546 13.841 1.00 95.44 102 ASP A N 1
ATOM 821 C CA . ASP A 1 102 ? -16.407 -20.619 15.278 1.00 95.44 102 ASP A CA 1
ATOM 822 C C . ASP A 1 102 ? -15.530 -19.648 16.087 1.00 95.44 102 ASP A C 1
ATOM 824 O O . ASP A 1 102 ? -16.016 -18.926 16.963 1.00 95.44 102 ASP A O 1
ATOM 828 N N . ASN A 1 103 ? -14.233 -19.582 15.765 1.00 95.25 103 ASN A N 1
ATOM 829 C CA . ASN A 1 103 ? -13.290 -18.700 16.450 1.00 95.25 103 ASN A CA 1
ATOM 830 C C . ASN A 1 103 ? -13.527 -17.220 16.125 1.00 95.25 103 ASN A C 1
ATOM 832 O O . ASN A 1 103 ? -13.379 -16.388 17.019 1.00 95.25 103 ASN A O 1
ATOM 836 N N . ILE A 1 104 ? -13.952 -16.879 14.903 1.00 96.19 104 ILE A N 1
ATOM 837 C CA . ILE A 1 104 ? -14.337 -15.501 14.561 1.00 96.19 104 ILE A CA 1
ATOM 838 C C . ILE A 1 104 ? -15.555 -15.065 15.387 1.00 96.19 104 ILE A C 1
ATOM 840 O O . ILE A 1 104 ? -15.556 -13.958 15.926 1.00 96.19 104 ILE A O 1
ATOM 844 N N . LEU A 1 105 ? -16.569 -15.923 15.544 1.00 96.75 105 LEU A N 1
ATOM 845 C CA . LEU A 1 105 ? -17.747 -15.603 16.361 1.00 96.75 105 LEU A CA 1
ATOM 846 C C . LEU A 1 105 ? -17.393 -15.381 17.834 1.00 96.75 105 LEU A C 1
ATOM 848 O O . LEU A 1 105 ? -17.857 -14.416 18.443 1.00 96.75 105 LEU A O 1
ATOM 852 N N . ILE A 1 106 ? -16.548 -16.247 18.399 1.00 96.00 106 ILE A N 1
ATOM 853 C CA . ILE A 1 106 ? -16.044 -16.070 19.765 1.00 96.00 106 ILE A CA 1
ATOM 854 C C . ILE A 1 106 ? -15.261 -14.758 19.860 1.00 96.00 106 ILE A C 1
ATOM 856 O O . ILE A 1 106 ? -15.467 -14.003 20.810 1.00 96.00 106 ILE A O 1
ATOM 860 N N . ARG A 1 107 ? -14.408 -14.458 18.872 1.00 96.56 107 ARG A N 1
ATOM 861 C CA . ARG A 1 107 ? -13.584 -13.247 18.868 1.00 96.56 107 ARG A CA 1
ATOM 862 C C . ARG A 1 107 ? -14.408 -11.969 18.779 1.00 96.56 107 ARG A C 1
ATOM 864 O O . ARG A 1 107 ? -14.053 -10.999 19.432 1.00 96.56 107 ARG A O 1
ATOM 871 N N . LEU A 1 108 ? -15.522 -11.966 18.047 1.00 96.62 108 LEU A N 1
ATOM 872 C CA . LEU A 1 108 ? -16.442 -10.823 18.013 1.00 96.62 108 LEU A CA 1
ATOM 873 C C . LEU A 1 108 ? -16.936 -10.449 19.415 1.00 96.62 108 LEU A C 1
ATOM 875 O O . LEU A 1 108 ? -16.969 -9.274 19.763 1.00 96.62 108 LEU A O 1
ATOM 879 N N . ILE A 1 109 ? -17.295 -11.445 20.225 1.00 96.38 109 ILE A N 1
ATOM 880 C CA . ILE A 1 109 ? -17.782 -11.225 21.591 1.00 96.38 109 ILE A CA 1
ATOM 881 C C . ILE A 1 109 ? -16.618 -10.883 22.530 1.00 96.38 109 ILE A C 1
ATOM 883 O O . ILE A 1 109 ? -16.751 -9.980 23.353 1.00 96.38 109 ILE A O 1
ATOM 887 N N . ASP A 1 110 ? -15.471 -11.551 22.373 1.00 95.38 110 ASP A N 1
ATOM 888 C CA . ASP A 1 110 ? -14.232 -11.252 23.108 1.00 95.38 110 ASP A CA 1
ATOM 889 C C . ASP A 1 110 ? -13.830 -9.780 22.924 1.00 95.38 110 ASP A C 1
ATOM 891 O O . ASP A 1 110 ? -13.574 -9.090 23.902 1.00 95.38 110 ASP A O 1
ATOM 895 N N . GLU A 1 111 ? -13.865 -9.254 21.695 1.00 94.94 111 GLU A N 1
ATOM 896 C CA . GLU A 1 111 ? -13.495 -7.862 21.409 1.00 94.94 111 GLU A CA 1
ATOM 897 C C . GLU A 1 111 ? -14.474 -6.835 21.996 1.00 94.94 111 GLU A C 1
ATOM 899 O O . GLU A 1 111 ? -14.051 -5.743 22.382 1.00 94.94 111 GLU A O 1
ATOM 904 N N . VAL A 1 112 ? -15.765 -7.166 22.138 1.00 94.62 112 VAL A N 1
ATOM 905 C CA . VAL A 1 112 ? -16.716 -6.302 22.868 1.00 94.62 112 VAL A CA 1
ATOM 906 C C . VAL A 1 112 ? -16.288 -6.170 24.331 1.00 94.62 112 VAL A C 1
ATOM 908 O O . VAL A 1 112 ? -16.250 -5.062 24.872 1.00 94.62 112 VAL A O 1
ATOM 911 N N . LEU A 1 113 ? -15.925 -7.290 24.962 1.00 93.75 113 LEU A N 1
ATOM 912 C CA . LEU A 1 113 ? -15.471 -7.320 26.353 1.00 93.75 113 LEU A CA 1
ATOM 913 C C . LEU A 1 113 ? -14.104 -6.638 26.514 1.00 93.75 113 LEU A C 1
ATOM 915 O O . LEU A 1 113 ? -13.941 -5.808 27.405 1.00 93.75 113 LEU A O 1
ATOM 919 N N . ASN A 1 114 ? -13.159 -6.895 25.609 1.00 91.19 114 ASN A N 1
ATOM 920 C CA . ASN A 1 114 ? -11.834 -6.273 25.629 1.00 91.19 114 ASN A CA 1
ATOM 921 C C . ASN A 1 114 ? -11.922 -4.753 25.440 1.00 91.19 114 ASN A C 1
ATOM 923 O O . ASN A 1 114 ? -11.216 -3.999 26.107 1.00 91.19 114 ASN A O 1
ATOM 927 N N . THR A 1 115 ? -12.808 -4.270 24.563 1.00 86.69 115 THR A N 1
ATOM 928 C CA . THR A 1 115 ? -13.013 -2.824 24.379 1.00 86.69 115 THR A CA 1
ATOM 929 C C . THR A 1 115 ? -13.582 -2.186 25.646 1.00 86.69 115 THR A C 1
ATOM 931 O O . THR A 1 115 ? -13.150 -1.106 26.039 1.00 86.69 115 THR A O 1
ATOM 934 N N . CYS A 1 116 ? -14.490 -2.875 26.339 1.00 85.50 116 CYS A N 1
ATOM 935 C CA . CYS A 1 116 ? -14.993 -2.448 27.642 1.00 85.50 116 CYS A CA 1
ATOM 936 C C . CYS A 1 116 ? -13.871 -2.334 28.692 1.00 85.50 116 CYS A C 1
ATOM 938 O O . CYS A 1 116 ? -13.832 -1.354 29.434 1.00 85.50 116 CYS A O 1
ATOM 940 N N . GLU A 1 117 ? -12.943 -3.292 28.749 1.00 84.62 117 GLU A N 1
ATOM 941 C CA . GLU A 1 117 ? -11.781 -3.221 29.650 1.00 84.62 117 GLU A CA 1
ATOM 942 C C . GLU A 1 117 ? -10.848 -2.054 29.298 1.00 84.62 117 GLU A C 1
ATOM 944 O O . GLU A 1 117 ? -10.408 -1.329 30.192 1.00 84.62 117 GLU A O 1
ATOM 949 N N . LYS A 1 118 ? -10.606 -1.799 28.004 1.00 83.56 118 LYS A N 1
ATOM 950 C CA . LYS A 1 118 ? -9.793 -0.654 27.552 1.00 83.56 118 LYS A CA 1
ATOM 951 C C . LYS A 1 118 ? -10.355 0.683 28.036 1.00 83.56 118 LYS A C 1
ATOM 953 O O . LYS A 1 118 ? -9.589 1.532 28.482 1.00 83.56 118 LYS A O 1
ATOM 958 N N . LEU A 1 119 ? -11.678 0.855 28.013 1.00 80.94 119 LEU A N 1
ATOM 959 C CA . LEU A 1 119 ? -12.331 2.084 28.482 1.00 80.94 119 LEU A CA 1
ATOM 960 C C . LEU A 1 119 ? -12.143 2.339 29.984 1.00 80.94 119 LEU A C 1
ATOM 962 O O . LEU A 1 119 ? -12.245 3.481 30.415 1.00 80.94 119 LEU A O 1
ATOM 966 N N . GLN A 1 120 ? -11.859 1.313 30.791 1.00 80.12 120 GLN A N 1
ATOM 967 C CA . GLN A 1 120 ? -11.608 1.478 32.230 1.00 80.12 120 GLN A CA 1
ATOM 968 C C . GLN A 1 120 ? -10.200 2.007 32.535 1.00 80.12 120 GLN A C 1
ATOM 970 O O . GLN A 1 120 ? -9.933 2.443 33.656 1.00 80.12 120 GLN A O 1
ATOM 975 N N . SER A 1 121 ? -9.289 1.964 31.563 1.00 82.44 121 SER A N 1
ATOM 976 C CA . SER A 1 121 ? -7.906 2.384 31.751 1.00 82.44 121 SER A CA 1
ATOM 977 C C . SER A 1 121 ? -7.752 3.891 31.550 1.00 82.44 121 SER A C 1
ATOM 979 O O . SER A 1 121 ? -7.784 4.388 30.426 1.00 82.44 121 SER A O 1
ATOM 981 N N . ALA A 1 122 ? -7.510 4.623 32.641 1.00 72.00 122 ALA A N 1
ATOM 982 C CA . ALA A 1 122 ? -7.252 6.064 32.594 1.00 72.00 122 ALA A CA 1
ATOM 983 C C . ALA A 1 122 ? -6.081 6.426 31.663 1.00 72.00 122 ALA A C 1
ATOM 985 O O . ALA A 1 122 ? -6.153 7.422 30.951 1.00 72.00 122 ALA A O 1
ATOM 986 N N . SER A 1 123 ? -5.029 5.599 31.612 1.00 77.25 123 SER A N 1
ATOM 987 C CA . SER A 1 123 ? -3.900 5.840 30.709 1.00 77.25 123 SER A CA 1
ATOM 988 C C . SER A 1 123 ? -4.285 5.681 29.240 1.00 77.25 123 SER A C 1
ATOM 990 O O . SER A 1 123 ? -3.818 6.450 28.413 1.00 77.25 123 SER A O 1
ATOM 992 N N . GLU A 1 124 ? -5.135 4.709 28.899 1.00 78.75 124 GLU A N 1
ATOM 993 C CA . GLU A 1 124 ? -5.600 4.529 27.515 1.00 78.75 124 GLU A CA 1
ATOM 994 C C . GLU A 1 124 ? -6.548 5.657 27.092 1.00 78.75 124 GLU A C 1
ATOM 996 O O . GLU A 1 124 ? -6.479 6.133 25.963 1.00 78.75 124 GLU A O 1
ATOM 1001 N N . LEU A 1 125 ? -7.384 6.149 28.010 1.00 73.88 125 LEU A N 1
ATOM 1002 C CA . LEU A 1 125 ? -8.251 7.301 27.761 1.00 73.88 125 LEU A CA 1
ATOM 1003 C C . LEU A 1 125 ? -7.455 8.580 27.476 1.00 73.88 125 LEU A C 1
ATOM 1005 O O . LEU A 1 125 ? -7.798 9.303 26.543 1.00 73.88 125 LEU A O 1
ATOM 1009 N N . VAL A 1 126 ? -6.386 8.836 28.238 1.00 76.06 126 VAL A N 1
ATOM 1010 C CA . VAL A 1 126 ? -5.479 9.970 27.989 1.00 76.06 126 VAL A CA 1
ATOM 1011 C C . VAL A 1 126 ? -4.864 9.864 26.596 1.00 76.06 126 VAL A C 1
ATOM 1013 O O . VAL A 1 126 ? -4.988 10.804 25.818 1.00 76.06 126 VAL A O 1
ATOM 1016 N N . LYS A 1 127 ? -4.300 8.705 26.238 1.00 76.75 127 LYS A N 1
ATOM 1017 C CA . LYS A 1 127 ? -3.699 8.475 24.913 1.00 76.75 127 LYS A CA 1
ATOM 1018 C C . LYS A 1 127 ? -4.684 8.691 23.764 1.00 76.75 127 LYS A C 1
ATOM 1020 O O . LYS A 1 127 ? -4.347 9.316 22.761 1.00 76.75 127 LYS A O 1
ATOM 1025 N N . LEU A 1 128 ? -5.916 8.194 23.907 1.00 74.69 128 LEU A N 1
ATOM 1026 C CA . LEU A 1 128 ? -6.976 8.386 22.912 1.00 74.69 128 LEU A CA 1
ATOM 1027 C C . LEU A 1 128 ? -7.324 9.864 22.723 1.00 74.69 128 LEU A C 1
ATOM 1029 O O . LEU A 1 128 ? -7.583 10.291 21.598 1.00 74.69 128 LEU A O 1
ATOM 1033 N N . HIS A 1 129 ? -7.336 10.634 23.813 1.00 76.19 129 HIS A N 1
ATOM 1034 C CA . HIS A 1 129 ? -7.608 12.068 23.779 1.00 76.19 129 HIS A CA 1
ATOM 1035 C C . HIS A 1 129 ? -6.453 12.859 23.181 1.00 76.19 129 HIS A C 1
ATOM 1037 O O . HIS A 1 129 ? -6.669 13.676 22.291 1.00 76.19 129 HIS A O 1
ATOM 1043 N N . GLU A 1 130 ? -5.225 12.587 23.619 1.00 74.88 130 GLU A N 1
ATOM 1044 C CA . GLU A 1 130 ? -4.014 13.229 23.105 1.00 74.88 130 GLU A CA 1
ATOM 1045 C C . GLU A 1 130 ? -3.849 12.969 21.605 1.00 74.88 130 GLU A C 1
ATOM 1047 O O . GLU A 1 130 ? -3.627 13.912 20.849 1.00 74.88 130 GLU A O 1
ATOM 1052 N N . GLY A 1 131 ? -4.075 11.738 21.136 1.00 70.12 131 GLY A N 1
ATOM 1053 C CA . GLY A 1 131 ? -4.075 11.422 19.702 1.00 70.12 131 GLY A CA 1
ATOM 1054 C C . GLY A 1 131 ? -5.144 12.180 18.899 1.00 70.12 131 GLY A C 1
ATOM 1055 O O . GLY A 1 131 ? -4.955 12.506 17.723 1.00 70.12 131 GLY A O 1
ATOM 1056 N N . LEU A 1 132 ? -6.269 12.518 19.533 1.00 73.88 132 LEU A N 1
ATOM 1057 C CA . LEU A 1 132 ? -7.307 13.371 18.951 1.00 73.88 132 LEU A CA 1
ATOM 1058 C C . LEU A 1 132 ? -6.892 14.851 18.927 1.00 73.88 132 LEU A C 1
ATOM 1060 O O . LEU A 1 132 ? -7.135 15.524 17.929 1.00 73.88 132 LEU A O 1
ATOM 1064 N N . GLN A 1 133 ? -6.267 15.354 19.997 1.00 70.88 133 GLN A N 1
ATOM 1065 C CA . GLN A 1 133 ? -5.863 16.759 20.140 1.00 70.88 133 GLN A CA 1
ATOM 1066 C C . GLN A 1 133 ? -4.623 17.127 19.324 1.00 70.88 133 GLN A C 1
ATOM 1068 O O . GLN A 1 133 ? -4.562 18.224 18.769 1.00 70.88 133 GLN A O 1
ATOM 1073 N N . ASN A 1 134 ? -3.653 16.216 19.224 1.00 63.81 134 ASN A N 1
ATOM 1074 C CA . ASN A 1 134 ? -2.404 16.415 18.484 1.00 63.81 134 ASN A CA 1
ATOM 1075 C C . ASN A 1 134 ? -2.623 16.484 16.964 1.00 63.81 134 ASN A C 1
ATOM 1077 O O . ASN A 1 134 ? -1.728 16.865 16.212 1.00 63.81 134 ASN A O 1
ATOM 1081 N N . ASN A 1 135 ? -3.837 16.194 16.493 1.00 63.47 135 ASN A N 1
ATOM 1082 C CA . ASN A 1 135 ? -4.227 16.486 15.126 1.00 63.47 135 ASN A CA 1
ATOM 1083 C C . ASN A 1 135 ? -4.312 17.996 14.885 1.00 63.47 135 ASN A C 1
ATOM 1085 O O . ASN A 1 135 ? -5.300 18.644 15.229 1.00 63.47 135 ASN A O 1
ATOM 1089 N N . ILE A 1 136 ? -3.311 18.556 14.204 1.00 51.88 136 ILE A N 1
ATOM 1090 C CA . ILE A 1 136 ? -3.379 19.931 13.703 1.00 51.88 136 ILE A CA 1
ATOM 1091 C C . ILE A 1 136 ? -4.566 20.042 12.728 1.00 51.88 136 ILE A C 1
ATOM 1093 O O . ILE A 1 136 ? -4.609 19.432 11.657 1.00 51.88 136 ILE A O 1
ATOM 1097 N N . PHE A 1 137 ? -5.568 20.810 13.150 1.00 46.88 137 PHE A N 1
ATOM 1098 C CA . PHE A 1 137 ? -6.872 20.942 12.510 1.00 46.88 137 PHE A CA 1
ATOM 1099 C C . PHE A 1 137 ? -6.779 21.455 11.067 1.00 46.88 137 PHE A C 1
ATOM 1101 O O . PHE A 1 137 ? -6.326 22.569 10.821 1.00 46.88 137 PHE A O 1
ATOM 1108 N N . GLY A 1 138 ? -7.288 20.656 10.118 1.00 46.66 138 GLY A N 1
ATOM 1109 C CA . GLY A 1 138 ? -7.511 21.086 8.731 1.00 46.66 138 GLY A CA 1
ATOM 1110 C C . GLY A 1 138 ? -7.678 19.973 7.690 1.00 46.66 138 GLY A C 1
ATOM 1111 O O . GLY A 1 138 ? -8.330 20.198 6.676 1.00 46.66 138 GLY A O 1
ATOM 1112 N N . MET A 1 139 ? -7.138 18.769 7.920 1.00 46.47 139 MET A N 1
ATOM 1113 C CA . MET A 1 139 ? -6.958 17.797 6.819 1.00 46.47 139 MET A CA 1
ATOM 1114 C C . MET A 1 139 ? -7.951 16.629 6.766 1.00 46.47 139 MET A C 1
ATOM 1116 O O . MET A 1 139 ? -8.046 15.963 5.742 1.00 46.47 139 MET A O 1
ATOM 1120 N N . TRP A 1 140 ? -8.694 16.373 7.841 1.00 49.88 140 TRP A N 1
ATOM 1121 C CA . TRP A 1 140 ? -9.550 15.185 7.963 1.00 49.88 140 TRP A CA 1
ATOM 1122 C C . TRP A 1 140 ? -11.038 15.465 7.720 1.00 49.88 140 TRP A C 1
ATOM 1124 O O . TRP A 1 140 ? -11.787 14.594 7.292 1.00 49.88 140 TRP A O 1
ATOM 1134 N N . PHE A 1 141 ? -11.486 16.685 8.030 1.00 52.16 141 PHE A N 1
ATOM 1135 C CA . PHE A 1 141 ? -12.898 16.962 8.294 1.00 52.16 141 PHE A CA 1
ATOM 1136 C C . PHE A 1 141 ? -13.364 18.245 7.606 1.00 52.16 141 PHE A C 1
ATOM 1138 O O . PHE A 1 141 ? -13.736 19.224 8.249 1.00 52.16 141 PHE A O 1
ATOM 1145 N N . ASN A 1 142 ? -13.427 18.230 6.276 1.00 44.06 142 ASN A N 1
ATOM 1146 C CA . ASN A 1 142 ? -14.169 19.255 5.533 1.00 44.06 142 ASN A CA 1
ATOM 1147 C C . ASN A 1 142 ? -15.702 19.062 5.612 1.00 44.06 142 ASN A C 1
ATOM 1149 O O . ASN A 1 142 ? -16.441 19.715 4.876 1.00 44.06 142 ASN A O 1
ATOM 1153 N N . ARG A 1 143 ? -16.219 18.177 6.484 1.00 55.19 143 ARG A N 1
ATOM 1154 C CA . ARG A 1 143 ? -17.656 17.853 6.566 1.00 55.19 143 ARG A CA 1
ATOM 1155 C C . ARG A 1 143 ? -18.282 18.223 7.917 1.00 55.19 143 ARG A C 1
ATOM 1157 O O . ARG A 1 143 ? -17.714 18.010 8.982 1.00 55.19 143 ARG A O 1
ATOM 1164 N N . VAL A 1 144 ? -19.497 18.773 7.843 1.00 50.09 144 VAL A N 1
ATOM 1165 C CA . VAL A 1 144 ? -20.218 19.488 8.918 1.00 50.09 144 VAL A CA 1
ATOM 1166 C C . VAL A 1 144 ? -20.679 18.587 10.076 1.00 50.09 144 VAL A C 1
ATOM 1168 O O . VAL A 1 144 ? -20.828 19.074 11.192 1.00 50.09 144 VAL A O 1
ATOM 1171 N N . SER A 1 145 ? -20.896 17.287 9.848 1.00 53.75 145 SER A N 1
ATOM 1172 C CA . SER A 1 145 ? -21.536 16.387 10.826 1.00 53.75 145 SER A CA 1
ATOM 1173 C C . SER A 1 145 ? -20.641 15.973 11.999 1.00 53.75 145 SER A C 1
ATOM 1175 O O . SER A 1 145 ? -21.149 15.762 13.095 1.00 53.75 145 SER A O 1
ATOM 1177 N N . GLN A 1 146 ? -19.327 15.866 11.793 1.00 59.28 146 GLN A N 1
ATOM 1178 C CA . GLN A 1 146 ? -18.378 15.362 12.803 1.00 59.28 146 GLN A CA 1
ATOM 1179 C C . GLN A 1 146 ? -17.669 16.490 13.568 1.00 59.28 146 GLN A C 1
ATOM 1181 O O . GLN A 1 146 ? -17.187 16.296 14.683 1.00 59.28 146 GLN A O 1
ATOM 1186 N N . LYS A 1 147 ? -17.672 17.696 12.993 1.00 63.84 147 LYS A N 1
ATOM 1187 C CA . LYS A 1 147 ? -17.049 18.901 13.545 1.00 63.84 147 LYS A CA 1
ATOM 1188 C C . LYS A 1 147 ? -17.521 19.265 14.968 1.00 63.84 147 LYS A C 1
ATOM 1190 O O . LYS A 1 147 ? -16.661 19.545 15.793 1.00 63.84 147 LYS A O 1
ATOM 1195 N N . PRO A 1 148 ? -18.820 19.190 15.327 1.00 66.44 148 PRO A N 1
ATOM 1196 C CA . PRO A 1 148 ? -19.278 19.603 16.657 1.00 66.44 148 PRO A CA 1
ATOM 1197 C C . PRO A 1 148 ? -18.737 18.745 17.811 1.00 66.44 148 PRO A C 1
ATOM 1199 O O . PRO A 1 148 ? -18.423 19.279 18.872 1.00 66.44 148 PRO A O 1
ATOM 1202 N N . VAL A 1 149 ? -18.630 17.424 17.615 1.00 66.69 149 VAL A N 1
ATOM 1203 C CA . VAL A 1 149 ? -18.131 16.491 18.645 1.00 66.69 149 VAL A CA 1
ATOM 1204 C C . VAL A 1 149 ? -16.634 16.695 18.853 1.00 66.69 149 VAL A C 1
ATOM 1206 O O . VAL A 1 149 ? -16.172 16.792 19.986 1.00 66.69 149 VAL A O 1
ATOM 1209 N N . ILE A 1 150 ? -15.886 16.844 17.761 1.00 68.12 150 ILE A N 1
ATOM 1210 C CA . ILE A 1 150 ? -14.438 17.051 17.810 1.00 68.12 150 ILE A CA 1
ATOM 1211 C C . ILE A 1 150 ? -14.108 18.436 18.387 1.00 68.12 150 ILE A C 1
ATOM 1213 O O . ILE A 1 150 ? -13.281 18.538 19.287 1.00 68.12 150 ILE A O 1
ATOM 1217 N N . ASP A 1 151 ? -14.817 19.492 17.971 1.00 70.44 151 ASP A N 1
ATOM 1218 C CA . ASP A 1 151 ? -14.658 20.846 18.524 1.00 70.44 151 ASP A CA 1
ATOM 1219 C C . ASP A 1 151 ? -14.924 20.891 20.036 1.00 70.44 151 ASP A C 1
ATOM 1221 O O . ASP A 1 151 ? -14.355 21.724 20.744 1.00 70.44 151 ASP A O 1
ATOM 1225 N N . LYS A 1 152 ? -15.805 20.020 20.544 1.00 71.19 152 LYS A N 1
ATOM 1226 C CA . LYS A 1 152 ? -16.055 19.869 21.981 1.00 71.19 152 LYS A CA 1
ATOM 1227 C C . LYS A 1 152 ? -14.901 19.144 22.670 1.00 71.19 152 LYS A C 1
ATOM 1229 O O . LYS A 1 152 ? -14.464 19.609 23.718 1.00 71.19 152 LYS A O 1
ATOM 1234 N N . LEU A 1 153 ? -14.388 18.067 22.077 1.00 71.94 153 LEU A N 1
ATOM 1235 C CA . LEU A 1 153 ? -13.264 17.307 22.629 1.00 71.94 153 LEU A CA 1
ATOM 1236 C C . LEU A 1 153 ? -11.989 18.147 22.705 1.00 71.94 153 LEU A C 1
ATOM 1238 O O . LEU A 1 153 ? -11.340 18.176 23.742 1.00 71.94 153 LEU A O 1
ATOM 1242 N N . ASN A 1 154 ? -11.698 18.954 21.689 1.00 70.81 154 ASN A N 1
ATOM 1243 C CA . ASN A 1 154 ? -10.521 19.828 21.699 1.00 70.81 154 ASN A CA 1
ATOM 1244 C C . ASN A 1 154 ? -10.518 20.878 22.807 1.00 70.81 154 ASN A C 1
ATOM 1246 O O . ASN A 1 154 ? -9.457 21.370 23.175 1.00 70.81 154 ASN A O 1
ATOM 1250 N N . LYS A 1 155 ? -11.696 21.269 23.304 1.00 74.75 155 LYS A N 1
ATOM 1251 C CA . LYS A 1 155 ? -11.813 22.268 24.373 1.00 74.75 155 LYS A CA 1
ATOM 1252 C C . LYS A 1 155 ? -11.476 21.704 25.748 1.00 74.75 155 LYS A C 1
ATOM 1254 O O . LYS A 1 155 ? -11.335 22.493 26.674 1.00 74.75 155 LYS A O 1
ATOM 1259 N N . LEU A 1 156 ? -11.393 20.381 25.883 1.00 74.31 156 LEU A N 1
ATOM 1260 C CA . LEU A 1 156 ? -11.065 19.710 27.132 1.00 74.31 156 LEU A CA 1
ATOM 1261 C C . LEU A 1 156 ? -9.569 19.430 27.179 1.00 74.31 156 LEU A C 1
ATOM 1263 O O . LEU A 1 156 ? -9.013 18.865 26.242 1.00 74.31 156 LEU A O 1
ATOM 1267 N N . THR A 1 157 ? -8.913 19.754 28.281 1.00 78.25 157 THR A N 1
ATOM 1268 C CA . THR A 1 157 ? -7.589 19.189 28.582 1.00 78.25 157 THR A CA 1
ATOM 1269 C C . THR A 1 157 ? -7.683 17.668 28.782 1.00 78.25 157 THR A C 1
ATOM 1271 O O . THR A 1 157 ? -8.755 17.142 29.091 1.00 78.25 157 THR A O 1
ATOM 1274 N N . ALA A 1 158 ? -6.569 16.941 28.639 1.00 77.00 158 ALA A N 1
ATOM 1275 C CA . ALA A 1 158 ? -6.538 15.497 28.901 1.00 77.00 158 ALA A CA 1
ATOM 1276 C C . ALA A 1 158 ? -6.990 15.146 30.332 1.00 77.00 158 ALA A C 1
ATOM 1278 O O . ALA A 1 158 ? -7.673 14.141 30.540 1.00 77.00 158 ALA A O 1
ATOM 1279 N N . GLU A 1 159 ? -6.680 15.999 31.314 1.00 78.06 159 GLU A N 1
ATOM 1280 C CA . GLU A 1 159 ? -7.130 15.841 32.701 1.00 78.06 159 GLU A CA 1
ATOM 1281 C C . GLU A 1 159 ? -8.649 16.009 32.834 1.00 78.06 159 GLU A C 1
ATOM 1283 O O . GLU A 1 159 ? -9.317 15.146 33.409 1.00 78.06 159 GLU A O 1
ATOM 1288 N N . GLU A 1 160 ? -9.218 17.069 32.253 1.00 80.31 160 GLU A N 1
ATOM 1289 C CA . GLU A 1 160 ? -10.667 17.313 32.269 1.00 80.31 160 GLU A CA 1
ATOM 1290 C C . GLU A 1 160 ? -11.439 16.206 31.545 1.00 80.31 160 GLU A C 1
ATOM 1292 O O . GLU A 1 160 ? -12.470 15.745 32.041 1.00 80.31 160 GLU A O 1
ATOM 1297 N N . TYR A 1 161 ? -10.926 15.743 30.403 1.00 80.25 161 TYR A N 1
ATOM 1298 C CA . TYR A 1 161 ? -11.482 14.616 29.658 1.00 80.25 161 TYR A CA 1
ATOM 1299 C C . TYR A 1 161 ? -11.488 13.341 30.506 1.00 80.25 161 TYR A C 1
ATOM 1301 O O . TYR A 1 161 ? -12.528 12.699 30.675 1.00 80.25 161 TYR A O 1
ATOM 1309 N N . THR A 1 162 ? -10.348 13.015 31.117 1.00 80.19 162 THR A N 1
ATOM 1310 C CA . THR A 1 162 ? -10.206 11.824 31.963 1.00 80.19 162 THR A CA 1
ATOM 1311 C C . THR A 1 162 ? -11.123 11.893 33.175 1.00 80.19 162 THR A C 1
ATOM 1313 O O . THR A 1 162 ? -11.744 10.889 33.525 1.00 80.19 162 THR A O 1
ATOM 1316 N N . GLN A 1 163 ? -11.270 13.061 33.803 1.00 81.81 163 GLN A N 1
ATOM 1317 C CA . GLN A 1 163 ? -12.165 13.239 34.944 1.00 81.81 163 GLN A CA 1
ATOM 1318 C C . GLN A 1 163 ? -13.636 13.070 34.546 1.00 81.81 163 GLN A C 1
ATOM 1320 O O . GLN A 1 163 ? -14.385 12.376 35.242 1.00 81.81 163 GLN A O 1
ATOM 1325 N N . GLN A 1 164 ? -14.056 13.661 33.425 1.00 80.81 164 GLN A N 1
ATOM 1326 C CA . GLN A 1 164 ? -15.423 13.534 32.914 1.00 80.81 164 GLN A CA 1
ATOM 1327 C C . GLN A 1 164 ? -15.764 12.082 32.574 1.00 80.81 164 GLN A C 1
ATOM 1329 O O . GLN A 1 164 ? -16.792 11.569 33.019 1.00 80.81 164 GLN A O 1
ATOM 1334 N N . ILE A 1 165 ? -14.865 11.389 31.876 1.00 81.06 165 ILE A N 1
ATOM 1335 C CA . ILE A 1 165 ? -15.051 9.982 31.523 1.00 81.06 165 ILE A CA 1
ATOM 1336 C C . ILE A 1 165 ? -15.021 9.086 32.747 1.00 81.06 165 ILE A C 1
ATOM 1338 O O . ILE A 1 165 ? -15.901 8.245 32.907 1.00 81.06 165 ILE A O 1
ATOM 1342 N N . SER A 1 166 ? -14.056 9.276 33.645 1.00 82.62 166 SER A N 1
ATOM 1343 C CA . SER A 1 166 ? -13.984 8.491 34.879 1.00 82.62 166 SER A CA 1
ATOM 1344 C C . SER A 1 166 ? -15.265 8.649 35.693 1.00 82.62 166 SER A C 1
ATOM 1346 O O . SER A 1 166 ? -15.751 7.678 36.269 1.00 82.62 166 SER A O 1
ATOM 1348 N N . THR A 1 167 ? -15.862 9.844 35.697 1.00 84.88 167 THR A N 1
ATOM 1349 C CA . THR A 1 167 ? -17.154 10.096 36.348 1.00 84.88 167 THR A CA 1
ATOM 1350 C C . THR A 1 167 ? -18.286 9.335 35.657 1.00 84.88 167 THR A C 1
ATOM 1352 O O . THR A 1 167 ? -19.039 8.637 36.339 1.00 84.88 167 THR A O 1
ATOM 1355 N N . GLU A 1 168 ? -18.385 9.400 34.326 1.00 85.88 168 GLU A N 1
ATOM 1356 C CA . GLU A 1 168 ? -19.396 8.662 33.548 1.00 85.88 168 GLU A CA 1
ATOM 1357 C C . GLU A 1 168 ? -19.256 7.140 33.708 1.00 85.88 168 GLU A C 1
ATOM 1359 O O . GLU A 1 168 ? -20.255 6.430 33.770 1.00 85.88 168 GLU A O 1
ATOM 1364 N N . LEU A 1 169 ? -18.039 6.615 33.826 1.00 84.31 169 LEU A N 1
ATOM 1365 C CA . LEU A 1 169 ? -17.790 5.177 33.948 1.00 84.31 169 LEU A CA 1
ATOM 1366 C C . LEU A 1 169 ? -17.933 4.648 35.386 1.00 84.31 169 LEU A C 1
ATOM 1368 O O . LEU A 1 169 ? -18.232 3.471 35.567 1.00 84.31 169 LEU A O 1
ATOM 1372 N N . SER A 1 170 ? -17.746 5.487 36.411 1.00 84.00 170 SER A N 1
ATOM 1373 C CA . SER A 1 170 ? -17.781 5.057 37.822 1.00 84.00 170 SER A CA 1
ATOM 1374 C C . SER A 1 170 ? -19.090 5.369 38.555 1.00 84.00 170 SER A C 1
ATOM 1376 O O . SER A 1 170 ? -19.446 4.670 39.507 1.00 84.00 170 SER A O 1
ATOM 1378 N N . THR A 1 171 ? -19.836 6.391 38.129 1.00 86.69 171 THR A N 1
ATOM 1379 C CA . THR A 1 171 ? -21.044 6.845 38.838 1.00 86.69 171 THR A CA 1
ATOM 1380 C C . THR A 1 171 ? -22.197 5.866 38.634 1.00 86.69 171 THR A C 1
ATOM 1382 O O . THR A 1 171 ? -22.498 5.466 37.516 1.00 86.69 171 THR A O 1
ATOM 1385 N N . GLN A 1 172 ? -22.863 5.420 39.702 1.00 84.75 172 GLN A N 1
ATOM 1386 C CA . GLN A 1 172 ? -24.003 4.501 39.569 1.00 84.75 172 GLN A CA 1
ATOM 1387 C C . GLN A 1 172 ? -25.173 5.153 38.822 1.00 84.75 172 GLN A C 1
ATOM 1389 O O . GLN A 1 172 ? -25.554 6.284 39.115 1.00 84.75 172 GLN A O 1
ATOM 1394 N N . GLY A 1 173 ? -25.759 4.416 37.874 1.00 80.69 173 GLY A N 1
ATOM 1395 C CA . GLY A 1 173 ? -26.914 4.858 37.088 1.00 80.69 173 GLY A CA 1
ATOM 1396 C C . GLY A 1 173 ? -26.577 5.574 35.776 1.00 80.69 173 GLY A C 1
ATOM 1397 O O . GLY A 1 173 ? -27.494 5.861 35.006 1.00 80.69 173 GLY A O 1
ATOM 1398 N N . THR A 1 174 ? -25.301 5.830 35.486 1.00 85.81 174 THR A N 1
ATOM 1399 C CA . THR A 1 174 ? -24.857 6.327 34.176 1.00 85.81 174 THR A CA 1
ATOM 1400 C C . THR A 1 174 ? -24.877 5.224 33.114 1.00 85.81 174 THR A C 1
ATOM 1402 O O . THR A 1 174 ? -24.885 4.028 33.429 1.00 85.81 174 THR A O 1
ATOM 1405 N N . ILE A 1 175 ? -24.888 5.615 31.835 1.00 85.12 175 ILE A N 1
ATOM 1406 C CA . ILE A 1 175 ? -24.889 4.660 30.713 1.00 85.12 175 ILE A CA 1
ATOM 1407 C C . ILE A 1 175 ? -23.568 3.888 30.712 1.00 85.12 175 ILE A C 1
ATOM 1409 O O . ILE A 1 175 ? -23.579 2.659 30.605 1.00 85.12 175 ILE A O 1
ATOM 1413 N N . GLY A 1 176 ? -22.453 4.601 30.903 1.00 85.38 176 GLY A N 1
ATOM 1414 C CA . GLY A 1 176 ? -21.115 4.020 30.954 1.00 85.38 176 GLY A CA 1
ATOM 1415 C C . GLY A 1 176 ? -20.960 2.953 32.041 1.00 85.38 176 GLY A C 1
ATOM 1416 O O . GLY A 1 176 ? -20.586 1.821 31.742 1.00 85.38 176 GLY A O 1
ATOM 1417 N N . ASN A 1 177 ? -21.306 3.263 33.293 1.00 87.88 177 ASN A N 1
ATOM 1418 C CA . ASN A 1 177 ? -21.171 2.309 34.400 1.00 87.88 177 ASN A CA 1
ATOM 1419 C C . ASN A 1 177 ? -22.060 1.069 34.218 1.00 87.88 177 ASN A C 1
ATOM 1421 O O . ASN A 1 177 ? -21.608 -0.059 34.411 1.00 87.88 177 ASN A O 1
ATOM 1425 N N . ASN A 1 178 ? -23.312 1.259 33.789 1.00 89.06 178 ASN A N 1
ATOM 1426 C CA . ASN A 1 178 ? -24.221 0.140 33.531 1.00 89.06 178 ASN A CA 1
ATOM 1427 C C . ASN A 1 178 ? -23.668 -0.793 32.440 1.00 89.06 178 ASN A C 1
ATOM 1429 O O . ASN A 1 178 ? -23.728 -2.015 32.587 1.00 89.06 178 ASN A O 1
ATOM 1433 N N . PHE A 1 179 ? -23.083 -0.225 31.380 1.00 90.00 179 PHE A N 1
ATOM 1434 C CA . PHE A 1 179 ? -22.407 -0.989 30.333 1.00 90.00 179 PHE A CA 1
ATOM 1435 C C . PHE A 1 179 ? -21.211 -1.786 30.883 1.00 90.00 179 PHE A C 1
ATOM 1437 O O . PHE A 1 179 ? -21.124 -2.994 30.653 1.00 90.00 179 PHE A O 1
ATOM 1444 N N . LEU A 1 180 ? -20.337 -1.158 31.681 1.00 89.56 180 LEU A N 1
ATOM 1445 C CA . LEU A 1 180 ? -19.183 -1.834 32.291 1.00 89.56 180 LEU A CA 1
ATOM 1446 C C . LEU A 1 180 ? -19.597 -3.000 33.207 1.00 89.56 180 LEU A C 1
ATOM 1448 O O . LEU A 1 180 ? -18.987 -4.073 33.177 1.00 89.56 180 LEU A O 1
ATOM 1452 N N . GLN A 1 181 ? -20.645 -2.815 34.014 1.00 90.12 181 GLN A N 1
ATOM 1453 C CA . GLN A 1 181 ? -21.164 -3.861 34.901 1.00 90.12 181 GLN A CA 1
ATOM 1454 C C . GLN A 1 181 ? -21.764 -5.037 34.125 1.00 90.12 181 GLN A C 1
ATOM 1456 O O . GLN A 1 181 ? -21.532 -6.196 34.493 1.00 90.12 181 GLN A O 1
ATOM 1461 N N . ALA A 1 182 ? -22.495 -4.754 33.042 1.00 91.25 182 ALA A N 1
ATOM 1462 C CA . ALA A 1 182 ? -23.052 -5.779 32.166 1.00 91.25 182 ALA A CA 1
ATOM 1463 C C . ALA A 1 182 ? -21.935 -6.617 31.525 1.00 91.25 182 ALA A C 1
ATOM 1465 O O . ALA A 1 182 ? -21.960 -7.845 31.622 1.00 91.25 182 ALA A O 1
ATOM 1466 N N . CYS A 1 183 ? -20.906 -5.967 30.973 1.00 92.56 183 CYS A N 1
ATOM 1467 C CA . CYS A 1 183 ? -19.744 -6.638 30.387 1.00 92.56 183 CYS A CA 1
ATOM 1468 C C . CYS A 1 183 ? -18.973 -7.478 31.414 1.00 92.56 183 CYS A C 1
ATOM 1470 O O . CYS A 1 183 ? -18.671 -8.640 31.144 1.00 92.56 183 CYS A O 1
ATOM 1472 N N . SER A 1 184 ? -18.707 -6.949 32.616 1.00 91.31 184 SER A N 1
ATOM 1473 C CA . SER A 1 184 ? -18.003 -7.708 33.664 1.00 91.31 184 SER A CA 1
ATOM 1474 C C . SER A 1 184 ? -18.780 -8.954 34.093 1.00 91.31 184 SER A C 1
ATOM 1476 O O . SER A 1 184 ? -18.200 -10.028 34.266 1.00 91.31 184 SER A O 1
ATOM 1478 N N . THR A 1 185 ? -20.100 -8.824 34.245 1.00 93.31 185 THR A N 1
ATOM 1479 C CA . THR A 1 185 ? -20.979 -9.943 34.607 1.00 93.31 185 THR A CA 1
ATOM 1480 C C . THR A 1 185 ? -21.004 -10.993 33.501 1.00 93.31 185 THR A C 1
ATOM 1482 O O . THR A 1 185 ? -20.765 -12.167 33.773 1.00 93.31 185 THR A O 1
ATOM 1485 N N . TYR A 1 186 ? -21.220 -10.571 32.254 1.00 94.88 186 TYR A N 1
ATOM 1486 C CA . TYR A 1 186 ? -21.274 -11.460 31.093 1.00 94.88 186 TYR A CA 1
ATOM 1487 C C . TYR A 1 186 ? -19.950 -12.200 30.863 1.00 94.88 186 TYR A C 1
ATOM 1489 O O . TYR A 1 186 ? -19.947 -13.407 30.608 1.00 94.88 186 TYR A O 1
ATOM 1497 N N . GLY A 1 187 ? -18.821 -11.501 31.010 1.00 91.69 187 GLY A N 1
ATOM 1498 C CA . GLY A 1 187 ? -17.481 -12.072 30.891 1.00 91.69 187 GLY A CA 1
ATOM 1499 C C . GLY A 1 187 ? -17.203 -13.179 31.914 1.00 91.69 187 GLY A C 1
ATOM 1500 O O . GLY A 1 187 ? -16.576 -14.180 31.578 1.00 91.69 187 GLY A O 1
ATOM 1501 N N . LYS A 1 188 ? -17.713 -13.042 33.146 1.00 91.25 188 LYS A N 1
ATOM 1502 C CA . LYS A 1 188 ? -17.517 -14.013 34.241 1.00 91.25 188 LYS A CA 1
ATOM 1503 C C . LYS A 1 188 ? -18.445 -15.229 34.186 1.00 91.25 188 LYS A C 1
ATOM 1505 O O . LYS A 1 188 ? -18.178 -16.202 34.887 1.00 91.25 188 LYS A O 1
ATOM 1510 N N . SER A 1 189 ? -19.518 -15.186 33.397 1.00 91.44 189 SER A N 1
ATOM 1511 C CA . SER A 1 189 ? -20.485 -16.284 33.273 1.00 91.44 189 SER A CA 1
ATOM 1512 C C . SER A 1 189 ? -20.634 -16.751 31.822 1.00 91.44 189 SER A C 1
ATOM 1514 O O . SER A 1 189 ? -19.949 -17.683 31.396 1.00 91.44 189 SER A O 1
ATOM 1516 N N . HIS A 1 190 ? -21.485 -16.078 31.050 1.00 90.69 190 HIS A N 1
ATOM 1517 C CA . HIS A 1 190 ? -21.921 -16.484 29.714 1.00 90.69 190 HIS A CA 1
ATOM 1518 C C . HIS A 1 190 ? -20.768 -16.645 28.727 1.00 90.69 190 HIS A C 1
ATOM 1520 O O . HIS A 1 190 ? -20.775 -17.561 27.905 1.00 90.69 190 HIS A O 1
ATOM 1526 N N . PHE A 1 191 ? -19.746 -15.796 28.813 1.00 93.44 191 PHE A N 1
ATOM 1527 C CA . PHE A 1 191 ? -18.618 -15.876 27.895 1.00 93.44 191 PHE A CA 1
ATOM 1528 C C . PHE A 1 191 ? -17.703 -17.085 28.157 1.00 93.44 191 PHE A C 1
ATOM 1530 O O . PHE A 1 191 ? -17.218 -17.715 27.216 1.00 93.44 191 PHE A O 1
ATOM 1537 N N . ILE A 1 192 ? -17.511 -17.465 29.425 1.00 90.81 192 ILE A N 1
ATOM 1538 C CA . ILE A 1 192 ? -16.754 -18.674 29.795 1.00 90.81 192 ILE A CA 1
ATOM 1539 C C . ILE A 1 192 ? -17.496 -19.930 29.329 1.00 90.81 192 ILE A C 1
ATOM 1541 O O . ILE A 1 192 ? -16.863 -20.892 28.888 1.00 90.81 192 ILE A O 1
ATOM 1545 N N . GLU A 1 193 ? -18.826 -19.932 29.416 1.00 90.38 193 GLU A N 1
ATOM 1546 C CA . GLU A 1 193 ? -19.660 -21.019 28.896 1.00 90.38 193 GLU A CA 1
ATOM 1547 C C . GLU A 1 193 ? -19.594 -21.098 27.369 1.00 90.38 193 GLU A C 1
ATOM 1549 O O . GLU A 1 193 ? -19.399 -22.184 26.822 1.00 90.38 193 GLU A O 1
ATOM 1554 N N . LEU A 1 194 ? -19.655 -19.954 26.680 1.00 91.88 194 LEU A N 1
ATOM 1555 C CA . LEU A 1 194 ? -19.540 -19.890 25.224 1.00 91.88 194 LEU A CA 1
ATOM 1556 C C . LEU A 1 194 ? -18.209 -20.464 24.723 1.00 91.88 194 LEU A C 1
ATOM 1558 O O . LEU A 1 194 ? -18.210 -21.236 23.769 1.00 91.88 194 LEU A O 1
ATOM 1562 N N . LYS A 1 195 ? -17.085 -20.155 25.385 1.00 90.44 195 LYS A N 1
ATOM 1563 C CA . LYS A 1 195 ? -15.761 -20.703 25.024 1.00 90.44 195 LYS A CA 1
ATOM 1564 C C . LYS A 1 195 ? -15.688 -22.235 25.108 1.00 90.44 195 LYS A C 1
ATOM 1566 O O . LYS A 1 195 ? -14.782 -22.824 24.528 1.00 90.44 195 LYS A O 1
ATOM 1571 N N . LYS A 1 196 ? -16.614 -22.882 25.826 1.00 90.88 196 LYS A N 1
ATOM 1572 C CA . LYS A 1 196 ? -16.711 -24.348 25.946 1.00 90.88 196 LYS A CA 1
ATOM 1573 C C . LYS A 1 196 ? -17.716 -24.968 24.973 1.00 90.88 196 LYS A C 1
ATOM 1575 O O . LYS A 1 196 ? -17.833 -26.189 24.934 1.00 90.88 196 LYS A O 1
ATOM 1580 N N . LYS A 1 197 ? -18.477 -24.156 24.238 1.00 91.06 197 LYS A N 1
ATOM 1581 C CA . LYS A 1 197 ? -19.491 -24.630 23.298 1.00 91.06 197 LYS A CA 1
ATOM 1582 C C . LYS A 1 197 ? -18.804 -25.213 22.064 1.00 91.06 197 LYS A C 1
ATOM 1584 O O . LYS A 1 197 ? -18.008 -24.532 21.430 1.00 91.06 197 LYS A O 1
ATOM 1589 N N . ASP A 1 198 ? -19.167 -26.441 21.692 1.00 86.19 198 ASP A N 1
ATOM 1590 C CA . ASP A 1 198 ? -18.559 -27.133 20.545 1.00 86.19 198 ASP A CA 1
ATOM 1591 C C . ASP A 1 198 ? -18.798 -26.419 19.207 1.00 86.19 198 ASP A C 1
ATOM 1593 O O . ASP A 1 198 ? -17.978 -26.529 18.302 1.00 86.19 198 ASP A O 1
ATOM 1597 N N . ARG A 1 199 ? -19.945 -25.739 19.064 1.00 90.00 199 ARG A N 1
ATOM 1598 C CA . ARG A 1 199 ? -20.350 -25.021 17.844 1.00 90.00 199 ARG A CA 1
ATOM 1599 C C . ARG A 1 199 ? -21.066 -23.711 18.183 1.00 90.00 199 ARG A C 1
ATOM 1601 O O . ARG A 1 199 ? -22.294 -23.710 18.348 1.00 90.00 199 ARG A O 1
ATOM 1608 N N . PRO A 1 200 ? -20.322 -22.608 18.348 1.00 93.44 200 PRO A N 1
ATOM 1609 C CA . PRO A 1 200 ? -20.881 -21.264 18.381 1.00 93.44 200 PRO A CA 1
ATOM 1610 C C . PRO A 1 200 ? -21.691 -20.958 17.114 1.00 93.44 200 PRO A C 1
ATOM 1612 O O . PRO A 1 200 ? -21.438 -21.485 16.035 1.00 93.44 200 PRO A O 1
ATOM 1615 N N . GLN A 1 201 ? -22.697 -20.104 17.243 1.00 94.25 201 GLN A N 1
ATOM 1616 C CA . GLN A 1 201 ? -23.556 -19.672 16.145 1.00 94.25 201 GLN A CA 1
ATOM 1617 C C . GLN A 1 201 ? -23.730 -18.159 16.184 1.00 94.25 201 GLN A C 1
ATOM 1619 O O . GLN A 1 201 ? -23.580 -17.533 17.231 1.00 94.25 201 GLN A O 1
ATOM 1624 N N . ILE A 1 202 ? -24.128 -17.558 15.060 1.00 95.25 202 ILE A N 1
ATOM 1625 C CA . ILE A 1 202 ? -24.404 -16.115 15.012 1.00 95.25 202 ILE A CA 1
ATOM 1626 C C . ILE A 1 202 ? -25.441 -15.675 16.064 1.00 95.25 202 ILE A C 1
ATOM 1628 O O . ILE A 1 202 ? -25.378 -14.559 16.568 1.00 95.25 202 ILE A O 1
ATOM 1632 N N . GLY A 1 203 ? -26.354 -16.571 16.460 1.00 96.12 203 GLY A N 1
ATOM 1633 C CA . GLY A 1 203 ? -27.299 -16.329 17.550 1.00 96.12 203 GLY A CA 1
ATOM 1634 C C . GLY A 1 203 ? -26.629 -16.020 18.894 1.00 96.12 203 GLY A C 1
ATOM 1635 O O . GLY A 1 203 ? -27.177 -15.237 19.661 1.00 96.12 203 GLY A O 1
ATOM 1636 N N . ASP A 1 204 ? -25.430 -16.549 19.159 1.00 96.12 204 ASP A N 1
ATOM 1637 C CA . ASP A 1 204 ? -24.657 -16.217 20.362 1.00 96.12 204 ASP A CA 1
ATOM 1638 C C . ASP A 1 204 ? -24.147 -14.763 20.315 1.00 96.12 204 ASP A C 1
ATOM 1640 O O . ASP A 1 204 ? -24.139 -14.075 21.334 1.00 96.12 204 ASP A O 1
ATOM 1644 N N . VAL A 1 205 ? -23.792 -14.259 19.125 1.00 95.81 205 VAL A N 1
ATOM 1645 C CA . VAL A 1 205 ? -23.420 -12.845 18.915 1.00 95.81 205 VAL A CA 1
ATOM 1646 C C . VAL A 1 205 ? -24.634 -11.937 19.102 1.00 95.81 205 VAL A C 1
ATOM 1648 O O . VAL A 1 205 ? -24.527 -10.898 19.751 1.00 95.81 205 VAL A O 1
ATOM 1651 N N . VAL A 1 206 ? -25.802 -12.338 18.589 1.00 97.12 206 VAL A N 1
ATOM 1652 C CA . VAL A 1 206 ? -27.063 -11.601 18.789 1.00 97.12 206 VAL A CA 1
ATOM 1653 C C . VAL A 1 206 ? -27.446 -11.568 20.269 1.00 97.12 206 VAL A C 1
ATOM 1655 O O . VAL A 1 206 ? -27.794 -10.511 20.784 1.00 97.12 206 VAL A O 1
ATOM 1658 N N . PHE A 1 207 ? -27.318 -12.690 20.979 1.00 96.38 207 PHE A N 1
ATOM 1659 C CA . PHE A 1 207 ? -27.580 -12.753 22.415 1.00 96.38 207 PHE A CA 1
ATOM 1660 C C . PHE A 1 207 ? -26.632 -11.849 23.218 1.00 96.38 207 PHE A C 1
ATOM 1662 O O . PHE A 1 207 ? -27.079 -11.103 24.095 1.00 96.38 207 PHE A O 1
ATOM 1669 N N . ALA A 1 208 ? -25.335 -11.861 22.891 1.00 96.19 208 ALA A N 1
ATOM 1670 C CA . ALA A 1 208 ? -24.361 -10.957 23.496 1.00 96.19 208 ALA A CA 1
ATOM 1671 C C . ALA A 1 208 ? -24.713 -9.485 23.217 1.00 96.19 208 ALA A C 1
ATOM 1673 O O . ALA A 1 208 ? -24.707 -8.667 24.135 1.00 96.19 208 ALA A O 1
ATOM 1674 N N . TYR A 1 209 ? -25.083 -9.150 21.977 1.00 96.06 209 TYR A N 1
ATOM 1675 C CA . TYR A 1 209 ? -25.528 -7.808 21.594 1.00 96.06 209 TYR A CA 1
ATOM 1676 C C . TYR A 1 209 ? -26.759 -7.357 22.391 1.00 96.06 209 TYR A C 1
ATOM 1678 O O . TYR A 1 209 ? -26.757 -6.265 22.962 1.00 96.06 209 TYR A O 1
ATOM 1686 N N . ASP A 1 210 ? -27.787 -8.200 22.469 1.00 96.19 210 ASP A N 1
ATOM 1687 C CA . ASP A 1 210 ? -29.037 -7.899 23.171 1.00 96.19 210 ASP A CA 1
ATOM 1688 C C . ASP A 1 210 ? -28.818 -7.672 24.666 1.00 96.19 210 ASP A C 1
ATOM 1690 O O . ASP A 1 210 ? -29.491 -6.840 25.275 1.00 96.19 210 ASP A O 1
ATOM 1694 N N . THR A 1 211 ? -27.844 -8.380 25.235 1.00 94.88 211 THR A N 1
ATOM 1695 C CA . THR A 1 211 ? -27.495 -8.283 26.652 1.00 94.88 211 THR A CA 1
ATOM 1696 C C . THR A 1 211 ? -26.618 -7.066 26.952 1.00 94.88 211 THR A C 1
ATOM 1698 O O . THR A 1 211 ? -26.816 -6.407 27.970 1.00 94.88 211 THR A O 1
ATOM 1701 N N . LEU A 1 212 ? -25.646 -6.759 26.087 1.00 94.62 212 LEU A N 1
ATOM 1702 C CA . LEU A 1 212 ? -24.583 -5.789 26.379 1.00 94.62 212 LEU A CA 1
ATOM 1703 C C . LEU A 1 212 ? -24.789 -4.424 25.712 1.00 94.62 212 LEU A C 1
ATOM 1705 O O . LEU A 1 212 ? -24.528 -3.393 26.324 1.00 94.62 212 LEU A O 1
ATOM 1709 N N . LEU A 1 213 ? -25.237 -4.401 24.456 1.00 94.00 213 LEU A N 1
ATOM 1710 C CA . LEU A 1 213 ? -25.160 -3.220 23.586 1.00 94.00 213 LEU A CA 1
ATOM 1711 C C . LEU A 1 213 ? -26.528 -2.632 23.242 1.00 94.00 213 LEU A C 1
ATOM 1713 O O . LEU A 1 213 ? -26.671 -1.408 23.176 1.00 94.00 213 LEU A O 1
ATOM 1717 N N . ARG A 1 214 ? -27.557 -3.473 23.085 1.00 93.81 214 ARG A N 1
ATOM 1718 C CA . ARG A 1 214 ? -28.938 -3.017 22.872 1.00 93.81 214 ARG A CA 1
ATOM 1719 C C . ARG A 1 214 ? -29.442 -2.089 23.992 1.00 93.81 214 ARG A C 1
ATOM 1721 O O . ARG A 1 214 ? -30.048 -1.074 23.645 1.00 93.81 214 ARG A O 1
ATOM 1728 N N . PRO A 1 215 ? -29.178 -2.338 25.296 1.00 91.62 215 PRO A N 1
ATOM 1729 C CA . PRO A 1 215 ? -29.664 -1.467 26.374 1.00 91.62 215 PRO A CA 1
ATOM 1730 C C . PRO A 1 215 ? -29.140 -0.029 26.299 1.00 91.62 215 PRO A C 1
ATOM 1732 O O . PRO A 1 215 ? -29.790 0.889 26.793 1.00 91.62 215 PRO A O 1
ATOM 1735 N N . ILE A 1 216 ? -27.983 0.168 25.663 1.00 89.12 216 ILE A N 1
ATOM 1736 C CA . ILE A 1 216 ? -27.343 1.476 25.487 1.00 89.12 216 ILE A CA 1
ATOM 1737 C C . ILE A 1 216 ? -27.500 2.022 24.059 1.00 89.12 216 ILE A C 1
ATOM 1739 O O . ILE A 1 216 ? -26.851 3.001 23.703 1.00 89.12 216 ILE A O 1
ATOM 1743 N N . ASN A 1 217 ? -28.353 1.398 23.233 1.00 90.50 217 ASN A N 1
ATOM 1744 C CA . ASN A 1 217 ? -28.561 1.742 21.822 1.00 90.50 217 ASN A CA 1
ATOM 1745 C C . ASN A 1 217 ? -27.241 1.859 21.031 1.00 90.50 217 ASN A C 1
ATOM 1747 O O . ASN A 1 217 ? -27.062 2.753 20.198 1.00 90.50 217 ASN A O 1
ATOM 1751 N N . CYS A 1 218 ? -26.295 0.968 21.328 1.00 93.56 218 CYS A N 1
ATOM 1752 C CA . CYS A 1 218 ? -25.007 0.927 20.656 1.00 93.56 218 CYS A CA 1
ATOM 1753 C C . CYS A 1 218 ? -25.071 0.018 19.433 1.00 93.56 218 CYS A C 1
ATOM 1755 O O . CYS A 1 218 ? -25.726 -1.023 19.456 1.00 93.56 218 CYS A O 1
ATOM 1757 N N . LYS A 1 219 ? -24.410 0.428 18.353 1.00 96.06 219 LYS A N 1
ATOM 1758 C CA . LYS A 1 219 ? -24.241 -0.349 17.124 1.00 96.06 219 LYS A CA 1
ATOM 1759 C C . LYS A 1 219 ? -22.813 -0.873 17.019 1.00 96.06 219 LYS A C 1
ATOM 1761 O O . LYS A 1 219 ? -21.897 -0.311 17.608 1.00 96.06 219 LYS A O 1
ATOM 1766 N N . LEU A 1 220 ? -22.617 -1.924 16.233 1.00 96.88 220 LEU A N 1
ATOM 1767 C CA . LEU A 1 220 ? -21.317 -2.544 15.997 1.00 96.88 220 LEU A CA 1
ATOM 1768 C C . LEU A 1 220 ? -20.753 -2.148 14.637 1.00 96.88 220 LEU A C 1
ATOM 1770 O O . LEU A 1 220 ? -21.439 -2.273 13.616 1.00 96.88 220 LEU A O 1
ATOM 1774 N N . LEU A 1 221 ? -19.492 -1.721 14.631 1.00 97.38 221 LEU A N 1
ATOM 1775 C CA . LEU A 1 221 ? -18.671 -1.582 13.433 1.00 97.38 221 LEU A CA 1
ATOM 1776 C C . LEU A 1 221 ? -17.540 -2.611 13.493 1.00 97.38 221 LEU A C 1
ATOM 1778 O O . LEU A 1 221 ? -16.633 -2.483 14.307 1.00 97.38 221 LEU A O 1
ATOM 1782 N N . ILE A 1 222 ? -17.585 -3.629 12.642 1.00 97.50 222 ILE A N 1
ATOM 1783 C CA . ILE A 1 222 ? -16.579 -4.694 12.609 1.00 97.50 222 ILE A CA 1
ATOM 1784 C C . ILE A 1 222 ? -15.558 -4.383 11.516 1.00 97.50 222 ILE A C 1
ATOM 1786 O O . ILE A 1 222 ? -15.909 -4.198 10.351 1.00 97.50 222 ILE A O 1
ATOM 1790 N N . LEU A 1 223 ? -14.289 -4.340 11.893 1.00 97.19 223 LEU A N 1
ATOM 1791 C CA . LEU A 1 223 ? -13.160 -4.004 11.040 1.00 97.19 223 LEU A CA 1
ATOM 1792 C C . LEU A 1 223 ? -12.344 -5.279 10.820 1.00 97.19 223 LEU A C 1
ATOM 1794 O O . LEU A 1 223 ? -11.594 -5.698 11.701 1.00 97.19 223 LEU A O 1
ATOM 1798 N N . PHE A 1 224 ? -12.529 -5.920 9.667 1.00 95.31 224 PHE A N 1
ATOM 1799 C CA . PHE A 1 224 ? -11.807 -7.139 9.306 1.00 95.31 224 PHE A CA 1
ATOM 1800 C C . PHE A 1 224 ? -10.534 -6.786 8.546 1.00 95.31 224 PHE A C 1
ATOM 1802 O O . PHE A 1 224 ? -10.602 -6.331 7.400 1.00 95.31 224 PHE A O 1
ATOM 1809 N N . ASP A 1 225 ? -9.386 -7.031 9.169 1.00 93.12 225 ASP A N 1
ATOM 1810 C CA . ASP A 1 225 ? -8.079 -6.871 8.543 1.00 93.12 225 ASP A CA 1
ATOM 1811 C C . ASP A 1 225 ? -7.484 -8.218 8.112 1.00 93.12 225 ASP A C 1
ATOM 1813 O O . ASP A 1 225 ? -7.835 -9.282 8.628 1.00 93.12 225 ASP A O 1
ATOM 1817 N N . GLU A 1 226 ? -6.562 -8.157 7.155 1.00 87.25 226 GLU A N 1
ATOM 1818 C CA . GLU A 1 226 ? -5.764 -9.296 6.694 1.00 87.25 226 GLU A CA 1
ATOM 1819 C C . GLU A 1 226 ? -6.590 -10.510 6.231 1.00 87.25 226 GLU A C 1
ATOM 1821 O O . GLU A 1 226 ? -6.188 -11.652 6.429 1.00 87.25 226 GLU A O 1
ATOM 1826 N N . VAL A 1 227 ? -7.726 -10.294 5.557 1.00 86.31 227 VAL A N 1
ATOM 1827 C CA . VAL A 1 227 ? -8.652 -11.374 5.149 1.00 86.31 227 VAL A CA 1
ATOM 1828 C C . VAL A 1 227 ? -7.966 -12.510 4.390 1.00 86.31 227 VAL A C 1
ATOM 1830 O O . VAL A 1 227 ? -8.281 -13.670 4.608 1.00 86.31 227 VAL A O 1
ATOM 1833 N N . GLY A 1 228 ? -6.984 -12.212 3.540 1.00 81.69 228 GLY A N 1
ATOM 1834 C CA . GLY A 1 228 ? -6.260 -13.229 2.769 1.00 81.69 228 GLY A CA 1
ATOM 1835 C C . GLY A 1 228 ? -5.260 -14.090 3.558 1.00 81.69 228 GLY A C 1
ATOM 1836 O O . GLY A 1 228 ? -4.547 -14.865 2.928 1.00 81.69 228 GLY A O 1
ATOM 1837 N N . SER A 1 229 ? -5.145 -13.927 4.880 1.00 85.50 229 SER A N 1
ATOM 1838 C CA . SER A 1 229 ? -4.149 -14.622 5.719 1.00 85.50 229 SER A CA 1
ATOM 1839 C C . SER A 1 229 ? -4.607 -15.976 6.278 1.00 85.50 229 SER A C 1
ATOM 1841 O O . SER A 1 229 ? -3.776 -16.749 6.750 1.00 85.50 229 SER A O 1
ATOM 1843 N N . ILE A 1 230 ? -5.906 -16.274 6.221 1.00 89.44 230 ILE A N 1
ATOM 1844 C CA . ILE A 1 230 ? -6.484 -17.547 6.678 1.00 89.44 230 ILE A CA 1
ATOM 1845 C C . ILE A 1 230 ? -6.506 -18.596 5.566 1.00 89.44 230 ILE A C 1
ATOM 1847 O O . ILE A 1 230 ? -6.329 -18.287 4.386 1.00 89.44 230 ILE A O 1
ATOM 1851 N N . ASP A 1 231 ? -6.727 -19.853 5.952 1.00 89.94 231 ASP A N 1
ATOM 1852 C CA . ASP A 1 231 ? -6.724 -20.985 5.030 1.00 89.94 231 ASP A CA 1
ATOM 1853 C C . ASP A 1 231 ? -7.733 -20.802 3.882 1.00 89.94 231 ASP A C 1
ATOM 1855 O O . ASP A 1 231 ? -8.888 -20.415 4.085 1.00 89.94 231 ASP A O 1
ATOM 1859 N N . LYS A 1 232 ? -7.294 -21.109 2.653 1.00 89.00 232 LYS A N 1
ATOM 1860 C CA . LYS A 1 232 ? -8.091 -20.936 1.429 1.00 89.00 232 LYS A CA 1
ATOM 1861 C C . LYS A 1 232 ? -9.423 -21.688 1.471 1.00 89.00 232 LYS A C 1
ATOM 1863 O O . LYS A 1 232 ? -10.392 -21.224 0.876 1.00 89.00 232 LYS A O 1
ATOM 1868 N N . THR A 1 233 ? -9.489 -22.802 2.202 1.00 89.62 233 THR A N 1
ATOM 1869 C CA . THR A 1 233 ? -10.707 -23.613 2.372 1.00 89.62 233 THR A CA 1
ATOM 1870 C C . THR A 1 233 ? -11.870 -22.832 2.988 1.00 89.62 233 THR A C 1
ATOM 1872 O O . THR A 1 233 ? -13.024 -23.159 2.736 1.00 89.62 233 THR A O 1
ATOM 1875 N N . PHE A 1 234 ? -11.603 -21.751 3.728 1.00 91.19 234 PHE A N 1
ATOM 1876 C CA . PHE A 1 234 ? -12.642 -20.871 4.276 1.00 91.19 234 PHE A CA 1
ATOM 1877 C C . PHE A 1 234 ? -13.419 -20.089 3.204 1.00 91.19 234 PHE A C 1
ATOM 1879 O O . PHE A 1 234 ? -14.568 -19.694 3.425 1.00 91.19 234 PHE A O 1
ATOM 1886 N N . PHE A 1 235 ? -12.800 -19.895 2.038 1.00 88.81 235 PHE A N 1
ATOM 1887 C CA . PHE A 1 235 ? -13.352 -19.173 0.891 1.00 88.81 235 PHE A CA 1
ATOM 1888 C C . PHE A 1 235 ? -13.880 -20.103 -0.207 1.00 88.81 235 PHE A C 1
ATOM 1890 O O . PHE A 1 235 ? -14.578 -19.643 -1.108 1.00 88.81 235 PHE A O 1
ATOM 1897 N N . GLU A 1 236 ? -13.537 -21.392 -0.165 1.00 87.19 236 GLU A N 1
ATOM 1898 C CA . GLU A 1 236 ? -13.920 -22.362 -1.190 1.00 87.19 236 GLU A CA 1
ATOM 1899 C C . GLU A 1 236 ? -15.380 -22.814 -1.012 1.00 87.19 236 GLU A C 1
ATOM 1901 O O . GLU A 1 236 ? -15.864 -23.040 0.097 1.00 87.19 236 GLU A O 1
ATOM 1906 N N . GLU A 1 237 ? -16.095 -22.961 -2.128 1.00 83.25 237 GLU A N 1
ATOM 1907 C CA . GLU A 1 237 ? -17.423 -23.572 -2.144 1.00 83.25 237 GLU A CA 1
ATOM 1908 C C . GLU A 1 237 ? -17.293 -25.098 -2.233 1.00 83.25 237 GLU A C 1
ATOM 1910 O O . GLU A 1 237 ? -16.630 -25.643 -3.122 1.00 83.25 237 GLU A O 1
ATOM 1915 N N . HIS A 1 238 ? -17.963 -25.816 -1.333 1.00 73.25 238 HIS A N 1
ATOM 1916 C CA . HIS A 1 238 ? -18.004 -27.282 -1.324 1.00 73.25 238 HIS A CA 1
ATOM 1917 C C . HIS A 1 238 ? -19.450 -27.787 -1.420 1.00 73.25 238 HIS A C 1
ATOM 1919 O O . HIS A 1 238 ? -19.948 -28.487 -0.544 1.00 73.25 238 HIS A O 1
ATOM 1925 N N . GLY A 1 239 ? -20.152 -27.400 -2.492 1.00 69.06 239 GLY A N 1
ATOM 1926 C CA . GLY A 1 239 ? -21.562 -27.761 -2.722 1.00 69.06 239 GLY A CA 1
ATOM 1927 C C . GLY A 1 239 ? -22.585 -26.870 -2.000 1.00 69.06 239 GLY A C 1
ATOM 1928 O O . GLY A 1 239 ? -23.786 -27.041 -2.197 1.00 69.06 239 GLY A O 1
ATOM 1929 N N . SER A 1 240 ? -22.117 -25.898 -1.215 1.00 75.69 240 SER A N 1
ATOM 1930 C CA . SER A 1 240 ? -22.878 -24.805 -0.597 1.00 75.69 240 SER A CA 1
ATOM 1931 C C . SER A 1 240 ? -22.042 -23.519 -0.606 1.00 75.69 240 SER A C 1
ATOM 1933 O O . SER A 1 240 ? -20.854 -23.566 -0.935 1.00 75.69 240 SER A O 1
ATOM 1935 N N . THR A 1 241 ? -22.639 -22.389 -0.207 1.00 84.00 241 THR A N 1
ATOM 1936 C CA . THR A 1 241 ? -21.914 -21.124 0.014 1.00 84.00 241 THR A CA 1
ATOM 1937 C C . THR A 1 241 ? -20.729 -21.334 0.958 1.00 84.00 241 THR A C 1
ATOM 1939 O O . THR A 1 241 ? -20.839 -22.101 1.920 1.00 84.00 241 THR A O 1
ATOM 1942 N N . SER A 1 242 ? -19.614 -20.645 0.704 1.00 90.12 242 SER A N 1
ATOM 1943 C CA . SER A 1 242 ? -18.418 -20.724 1.556 1.00 90.12 242 SER A CA 1
ATOM 1944 C C . SER A 1 242 ? -18.695 -20.219 2.979 1.00 90.12 242 SER A C 1
ATOM 1946 O O . SER A 1 242 ? -19.659 -19.483 3.227 1.00 90.12 242 SER A O 1
ATOM 1948 N N . TYR A 1 243 ? -17.847 -20.590 3.942 1.00 91.75 243 TYR A N 1
ATOM 1949 C CA . TYR A 1 243 ? -17.991 -20.122 5.326 1.00 91.75 243 TYR A CA 1
ATOM 1950 C C . TYR A 1 243 ? -17.751 -18.616 5.458 1.00 91.75 243 TYR A C 1
ATOM 1952 O O . TYR A 1 243 ? -18.454 -17.959 6.231 1.00 91.75 243 TYR A O 1
ATOM 1960 N N . PHE A 1 244 ? -16.834 -18.052 4.665 1.00 91.06 244 PHE A N 1
ATOM 1961 C CA . PHE A 1 244 ? -16.657 -16.604 4.597 1.00 91.06 244 PHE A CA 1
ATOM 1962 C C . PHE A 1 244 ? -17.928 -15.903 4.119 1.00 91.06 244 PHE A C 1
ATOM 1964 O O . PHE A 1 244 ? -18.423 -14.992 4.783 1.00 91.06 244 PHE A O 1
ATOM 1971 N N . GLU A 1 245 ? -18.509 -16.350 3.003 1.00 89.25 245 GLU A N 1
ATOM 1972 C CA . GLU A 1 245 ? -19.730 -15.742 2.477 1.00 89.25 245 GLU A CA 1
ATOM 1973 C C . GLU A 1 245 ? -20.916 -15.932 3.435 1.00 89.25 245 GLU A C 1
ATOM 1975 O O . GLU A 1 245 ? -21.720 -15.019 3.626 1.00 89.25 245 GLU A O 1
ATOM 1980 N N . THR A 1 246 ? -20.993 -17.088 4.097 1.00 92.25 246 THR A N 1
ATOM 1981 C CA . THR A 1 246 ? -21.996 -17.381 5.130 1.00 92.25 246 THR A CA 1
ATOM 1982 C C . THR A 1 246 ? -21.902 -16.388 6.289 1.00 92.25 246 THR A C 1
ATOM 1984 O O . THR A 1 246 ? -22.912 -15.776 6.644 1.00 92.25 246 THR A O 1
ATOM 1987 N N . LEU A 1 247 ? -20.699 -16.168 6.832 1.00 93.94 247 LEU A N 1
ATOM 1988 C CA . LEU A 1 247 ? -20.449 -15.175 7.878 1.00 93.94 247 LEU A CA 1
ATOM 1989 C C . LEU A 1 247 ? -20.861 -13.775 7.416 1.00 93.94 247 LEU A C 1
ATOM 1991 O O . LEU A 1 247 ? -21.593 -13.077 8.117 1.00 93.94 247 LEU A O 1
ATOM 1995 N N . MET A 1 248 ? -20.437 -13.371 6.219 1.00 92.44 248 MET A N 1
ATOM 1996 C CA . MET A 1 248 ? -20.738 -12.042 5.696 1.00 92.44 248 MET A CA 1
ATOM 1997 C C . MET A 1 248 ? -22.234 -11.829 5.458 1.00 92.44 248 MET A C 1
ATOM 1999 O O . MET A 1 248 ? -22.763 -10.760 5.765 1.00 92.44 248 MET A O 1
ATOM 2003 N N . ASN A 1 249 ? -22.939 -12.844 4.958 1.00 91.44 249 ASN A N 1
ATOM 2004 C CA . ASN A 1 249 ? -24.388 -12.803 4.785 1.00 91.44 249 ASN A CA 1
ATOM 2005 C C . ASN A 1 249 ? -25.106 -12.660 6.128 1.00 91.44 249 ASN A C 1
ATOM 2007 O O . ASN A 1 249 ? -26.011 -11.835 6.242 1.00 91.44 249 ASN A O 1
ATOM 2011 N N . GLN A 1 250 ? -24.676 -13.404 7.145 1.00 94.50 250 GLN A N 1
ATOM 2012 C CA . GLN A 1 250 ? -25.231 -13.304 8.492 1.00 94.50 250 GLN A CA 1
ATOM 2013 C C . GLN A 1 250 ? -24.996 -11.918 9.101 1.00 94.50 250 GLN A C 1
ATOM 2015 O O . GLN A 1 250 ? -25.957 -11.274 9.519 1.00 94.50 250 GLN A O 1
ATOM 2020 N N . LEU A 1 251 ? -23.758 -11.413 9.082 1.00 94.50 251 LEU A N 1
ATOM 2021 C CA . LEU A 1 251 ? -23.423 -10.092 9.626 1.00 94.50 251 LEU A CA 1
ATOM 2022 C C . LEU A 1 251 ? -24.189 -8.969 8.918 1.00 94.50 251 LEU A C 1
ATOM 2024 O O . LEU A 1 251 ? -24.731 -8.089 9.579 1.00 94.50 251 LEU A O 1
ATOM 2028 N N . ARG A 1 252 ? -24.313 -9.027 7.587 1.00 89.12 252 ARG A N 1
ATOM 2029 C CA . ARG A 1 252 ? -25.049 -8.025 6.800 1.00 89.12 252 ARG A CA 1
ATOM 2030 C C . ARG A 1 252 ? -26.538 -7.962 7.151 1.00 89.12 252 ARG A C 1
ATOM 2032 O O . ARG A 1 252 ? -27.149 -6.905 7.013 1.00 89.12 252 ARG A O 1
ATOM 2039 N N . THR A 1 253 ? -27.144 -9.083 7.543 1.00 91.44 253 THR A N 1
ATOM 2040 C CA . THR A 1 253 ? -28.575 -9.125 7.895 1.00 91.44 253 THR A CA 1
ATOM 2041 C C . THR A 1 253 ? -28.891 -8.542 9.269 1.00 91.44 253 THR A C 1
ATOM 2043 O O . THR A 1 253 ? -30.058 -8.277 9.551 1.00 91.44 253 THR A O 1
ATOM 2046 N N . LEU A 1 254 ? -27.877 -8.308 10.104 1.00 95.19 254 LEU A N 1
ATOM 2047 C CA . LEU A 1 254 ? -28.036 -7.669 11.405 1.00 95.19 254 LEU A CA 1
ATOM 2048 C C . LEU A 1 254 ? -28.079 -6.145 11.217 1.00 95.19 254 LEU A C 1
ATOM 2050 O O . LEU A 1 254 ? -27.119 -5.521 10.766 1.00 95.19 254 LEU A O 1
ATOM 2054 N N . ASP A 1 255 ? -29.200 -5.523 11.571 1.00 93.00 255 ASP A N 1
ATOM 2055 C CA . ASP A 1 255 ? -29.436 -4.084 11.399 1.00 93.00 255 ASP A CA 1
ATOM 2056 C C . ASP A 1 255 ? -28.459 -3.210 12.205 1.00 93.00 255 ASP A C 1
ATOM 2058 O O . ASP A 1 255 ? -28.087 -2.120 11.750 1.00 93.00 255 ASP A O 1
ATOM 2062 N N . PHE A 1 256 ? -27.994 -3.728 13.344 1.00 94.31 256 PHE A N 1
ATOM 2063 C CA . PHE A 1 256 ? -27.016 -3.123 14.247 1.00 94.31 256 PHE A CA 1
ATOM 2064 C C . PHE A 1 256 ? -25.545 -3.378 13.880 1.00 94.31 256 PHE A C 1
ATOM 2066 O O . PHE A 1 256 ? -24.674 -2.924 14.622 1.00 94.31 256 PHE A O 1
ATOM 2073 N N . VAL A 1 257 ? -25.240 -4.089 12.787 1.00 96.69 257 VAL A N 1
ATOM 2074 C CA . VAL A 1 257 ? -23.859 -4.389 12.364 1.00 96.69 257 VAL A CA 1
ATOM 2075 C C . VAL A 1 257 ? -23.523 -3.696 11.050 1.00 96.69 257 VAL A C 1
ATOM 2077 O O . VAL A 1 257 ? -24.283 -3.751 10.082 1.00 96.69 257 VAL A O 1
ATOM 2080 N N . ARG A 1 258 ? -22.340 -3.086 10.984 1.00 95.69 258 ARG A N 1
ATOM 2081 C CA . ARG A 1 258 ? -21.684 -2.713 9.728 1.00 95.69 258 ARG A CA 1
ATOM 2082 C C . ARG A 1 258 ? -20.268 -3.258 9.693 1.00 95.69 258 ARG A C 1
ATOM 2084 O O . ARG A 1 258 ? -19.658 -3.448 10.743 1.00 95.69 258 ARG A O 1
ATOM 2091 N N . THR A 1 259 ? -19.759 -3.528 8.499 1.00 95.25 259 THR A N 1
ATOM 2092 C CA . THR A 1 259 ? -18.445 -4.147 8.300 1.00 95.25 259 THR A CA 1
ATOM 2093 C C . THR A 1 259 ? -17.574 -3.314 7.372 1.00 95.25 259 THR A C 1
ATOM 2095 O O . THR A 1 259 ? -18.016 -2.984 6.274 1.00 95.25 259 THR A O 1
ATOM 2098 N N . LYS A 1 260 ? -16.320 -3.058 7.752 1.00 94.69 260 LYS A N 1
ATOM 2099 C CA . LYS A 1 260 ? -15.276 -2.565 6.840 1.00 94.69 260 LYS A CA 1
ATOM 2100 C C . LYS A 1 260 ? -14.222 -3.651 6.680 1.00 94.69 260 LYS A C 1
ATOM 2102 O O . LYS A 1 260 ? -13.676 -4.131 7.672 1.00 94.69 260 LYS A O 1
ATOM 2107 N N . ILE A 1 261 ? -13.977 -4.076 5.447 1.00 92.50 261 ILE A N 1
ATOM 2108 C CA . ILE A 1 261 ? -13.240 -5.314 5.163 1.00 92.50 261 ILE A CA 1
ATOM 2109 C C . ILE A 1 261 ? -12.048 -5.005 4.264 1.00 92.50 261 ILE A C 1
ATOM 2111 O O . ILE A 1 261 ? -12.233 -4.567 3.129 1.00 92.50 261 ILE A O 1
ATOM 2115 N N . ALA A 1 262 ? -10.829 -5.258 4.737 1.00 90.81 262 ALA A N 1
ATOM 2116 C CA . ALA A 1 262 ? -9.618 -5.100 3.939 1.00 90.81 262 ALA A CA 1
ATOM 2117 C C . ALA A 1 262 ? -9.353 -6.343 3.080 1.00 90.81 262 ALA A C 1
ATOM 2119 O O . ALA A 1 262 ? -8.980 -7.404 3.584 1.00 90.81 262 ALA A O 1
ATOM 2120 N N . ILE A 1 263 ? -9.491 -6.197 1.760 1.00 85.12 263 ILE A N 1
ATOM 2121 C CA . ILE A 1 263 ? -9.311 -7.286 0.793 1.00 85.12 263 ILE A CA 1
ATOM 2122 C C . ILE A 1 263 ? -8.142 -6.969 -0.143 1.00 85.12 263 ILE A C 1
ATOM 2124 O O . ILE A 1 263 ? -7.971 -5.841 -0.616 1.00 85.12 263 ILE A O 1
ATOM 2128 N N . TYR A 1 264 ? -7.318 -7.981 -0.416 1.00 77.62 264 TYR A N 1
ATOM 2129 C CA . TYR A 1 264 ? -6.220 -7.883 -1.374 1.00 77.62 264 TYR A CA 1
ATOM 2130 C C . TYR A 1 264 ? -6.689 -8.365 -2.754 1.00 77.62 264 TYR A C 1
ATOM 2132 O O . TYR A 1 264 ? -7.280 -9.446 -2.837 1.00 77.62 264 TYR A O 1
ATOM 2140 N N . PRO A 1 265 ? -6.403 -7.617 -3.835 1.00 71.12 265 PRO A N 1
ATOM 2141 C CA . PRO A 1 265 ? -6.739 -8.031 -5.191 1.00 71.12 265 PRO A CA 1
ATOM 2142 C C . PRO A 1 265 ? -6.195 -9.421 -5.516 1.00 71.12 265 PRO A C 1
ATOM 2144 O O . PRO A 1 265 ? -5.071 -9.751 -5.128 1.00 71.12 265 PRO A O 1
ATOM 2147 N N . HIS A 1 266 ? -6.970 -10.207 -6.263 1.00 68.75 266 HIS A N 1
ATOM 2148 C CA . HIS A 1 266 ? -6.568 -11.536 -6.747 1.00 68.75 266 HIS A CA 1
ATOM 2149 C C . HIS A 1 266 ? -6.267 -12.566 -5.643 1.00 68.75 266 HIS A C 1
ATOM 2151 O O . HIS A 1 266 ? -5.600 -13.568 -5.901 1.00 68.75 266 HIS A O 1
ATOM 2157 N N . THR A 1 267 ? -6.750 -12.339 -4.420 1.00 71.62 267 THR A N 1
ATOM 2158 C CA . THR A 1 267 ? -6.700 -13.332 -3.336 1.00 71.62 267 THR A CA 1
ATOM 2159 C C . THR A 1 267 ? -8.028 -14.072 -3.204 1.00 71.62 267 THR A C 1
ATOM 2161 O O . THR A 1 267 ? -9.040 -13.632 -3.742 1.00 71.62 267 THR A O 1
ATOM 2164 N N . PHE A 1 268 ? -8.050 -15.181 -2.459 1.00 68.62 268 PHE A N 1
ATOM 2165 C CA . PHE A 1 268 ? -9.281 -15.938 -2.190 1.00 68.62 268 PHE A CA 1
ATOM 2166 C C . PHE A 1 268 ? -10.363 -15.106 -1.476 1.00 68.62 268 PHE A C 1
ATOM 2168 O O . PHE A 1 268 ? -11.544 -15.392 -1.618 1.00 68.62 268 PHE A O 1
ATOM 2175 N N . GLY A 1 269 ? -9.977 -14.042 -0.760 1.00 62.75 269 GLY A N 1
ATOM 2176 C CA . GLY A 1 269 ? -10.916 -13.092 -0.157 1.00 62.75 269 GLY A CA 1
ATOM 2177 C C . GLY A 1 269 ? -11.576 -12.141 -1.161 1.00 62.75 269 GLY A C 1
ATOM 2178 O O . GLY A 1 269 ? -12.615 -11.562 -0.857 1.00 62.75 269 GLY A O 1
ATOM 2179 N N . ASP A 1 270 ? -11.035 -12.009 -2.377 1.00 72.94 270 ASP A N 1
ATOM 2180 C CA . ASP A 1 270 ? -11.570 -11.168 -3.463 1.00 72.94 270 ASP A CA 1
ATOM 2181 C C . ASP A 1 270 ? -12.782 -11.808 -4.171 1.00 72.94 270 ASP A C 1
ATOM 2183 O O . ASP A 1 270 ? -13.065 -11.519 -5.331 1.00 72.94 270 ASP A O 1
ATOM 2187 N N . ILE A 1 271 ? -13.508 -12.685 -3.466 1.00 68.69 271 ILE A N 1
ATOM 2188 C CA . ILE A 1 271 ? -14.790 -13.257 -3.901 1.00 68.69 271 ILE A CA 1
ATOM 2189 C C . ILE A 1 271 ? -15.967 -12.309 -3.643 1.00 68.69 271 ILE A C 1
ATOM 2191 O O . ILE A 1 271 ? -17.009 -12.426 -4.283 1.00 68.69 271 ILE A O 1
ATOM 2195 N N . LEU A 1 272 ? -15.813 -11.334 -2.738 1.00 66.88 272 LEU A N 1
ATOM 2196 C CA . LEU A 1 272 ? -16.833 -10.314 -2.492 1.00 66.88 272 LEU A CA 1
ATOM 2197 C C . LEU A 1 272 ? -16.761 -9.243 -3.587 1.00 66.88 272 LEU A C 1
ATOM 2199 O O . LEU A 1 272 ? -16.056 -8.234 -3.477 1.00 66.88 272 LEU A O 1
ATOM 2203 N N . THR A 1 273 ? -17.480 -9.486 -4.678 1.00 63.12 273 THR A N 1
ATOM 2204 C CA . THR A 1 273 ? -17.592 -8.557 -5.815 1.00 63.12 273 THR A CA 1
ATOM 2205 C C . THR A 1 273 ? -18.928 -7.818 -5.861 1.00 63.12 273 THR A C 1
ATOM 2207 O O . THR A 1 273 ? -19.084 -6.887 -6.645 1.00 63.12 273 THR A O 1
ATOM 2210 N N . GLU A 1 274 ? -19.901 -8.223 -5.043 1.00 62.66 274 GLU A N 1
ATOM 2211 C CA . GLU A 1 274 ? -21.239 -7.634 -5.026 1.00 62.66 274 GLU A CA 1
ATOM 2212 C C . GLU A 1 274 ? -21.347 -6.436 -4.072 1.00 62.66 274 GLU A C 1
ATOM 2214 O O . GLU A 1 274 ? -20.929 -6.504 -2.915 1.00 62.66 274 GLU A O 1
ATOM 2219 N N . THR A 1 275 ? -22.035 -5.380 -4.518 1.00 63.31 275 THR A N 1
ATOM 2220 C CA . THR A 1 275 ? -22.326 -4.170 -3.722 1.00 63.31 275 THR A CA 1
ATOM 2221 C C . THR A 1 275 ? -23.135 -4.455 -2.458 1.00 63.31 275 THR A C 1
ATOM 2223 O O . THR A 1 275 ? -23.137 -3.649 -1.530 1.00 63.31 275 THR A O 1
ATOM 2226 N N . ARG A 1 276 ? -23.793 -5.622 -2.364 1.00 72.50 276 ARG A N 1
ATOM 2227 C CA . ARG A 1 276 ? -24.519 -6.031 -1.153 1.00 72.50 276 ARG A CA 1
ATOM 2228 C C . ARG A 1 276 ? -23.615 -6.080 0.082 1.00 72.50 276 ARG A C 1
ATOM 2230 O O . ARG A 1 276 ? -24.111 -5.862 1.181 1.00 72.50 276 ARG A O 1
ATOM 2237 N N . TYR A 1 277 ? -22.319 -6.345 -0.080 1.00 80.38 277 TYR A N 1
ATOM 2238 C CA . TYR A 1 277 ? -21.366 -6.428 1.032 1.00 80.38 277 TYR A CA 1
ATOM 2239 C C . TYR A 1 277 ? -20.745 -5.083 1.423 1.00 80.38 277 TYR A C 1
ATOM 2241 O O . TYR A 1 277 ? -20.055 -5.020 2.436 1.00 80.38 277 TYR A O 1
ATOM 2249 N N . GLY A 1 278 ? -21.017 -4.017 0.671 1.00 84.44 278 GLY A N 1
ATOM 2250 C CA . GLY A 1 278 ? -20.523 -2.675 0.947 1.00 84.44 278 GLY A CA 1
ATOM 2251 C C . GLY A 1 278 ? -20.039 -1.943 -0.296 1.00 84.44 278 GLY A C 1
ATOM 2252 O O . GLY A 1 278 ? -19.816 -2.545 -1.350 1.00 84.44 278 GLY A O 1
ATOM 2253 N N . ASP A 1 279 ? -19.859 -0.635 -0.144 1.00 87.00 279 ASP A N 1
ATOM 2254 C CA . ASP A 1 279 ? -19.264 0.209 -1.175 1.00 87.00 279 ASP A CA 1
ATOM 2255 C C . ASP A 1 279 ? -17.752 -0.037 -1.252 1.00 87.00 279 ASP A C 1
ATOM 2257 O O . ASP A 1 279 ? -17.083 -0.293 -0.248 1.00 87.00 279 ASP A O 1
ATOM 2261 N N . VAL A 1 280 ? -17.191 0.014 -2.460 1.00 86.62 280 VAL A N 1
ATOM 2262 C CA . VAL A 1 280 ? -15.757 -0.220 -2.657 1.00 86.62 280 VAL A CA 1
ATOM 2263 C C . VAL A 1 280 ? -14.985 1.067 -2.393 1.00 86.62 280 VAL A C 1
ATOM 2265 O O . VAL A 1 280 ? -15.137 2.050 -3.116 1.00 86.62 280 VAL A O 1
ATOM 2268 N N . VAL A 1 281 ? -14.091 1.027 -1.406 1.00 86.88 281 VAL A N 1
ATOM 2269 C CA . VAL A 1 281 ? -13.111 2.084 -1.140 1.00 86.88 281 VAL A CA 1
ATOM 2270 C C . VAL A 1 281 ? -11.776 1.649 -1.738 1.00 86.88 281 VAL A C 1
ATOM 2272 O O . VAL A 1 281 ? -11.089 0.778 -1.201 1.00 86.88 281 VAL A O 1
ATOM 2275 N N . ALA A 1 282 ? -11.418 2.224 -2.886 1.00 85.44 282 ALA A N 1
ATOM 2276 C CA . ALA A 1 282 ? -10.149 1.949 -3.550 1.00 85.44 282 ALA A CA 1
ATOM 2277 C C . ALA A 1 282 ? -9.037 2.835 -2.968 1.00 85.44 282 ALA A C 1
ATOM 2279 O O . ALA A 1 282 ? -9.097 4.058 -3.062 1.00 85.44 282 ALA A O 1
ATOM 2280 N N . LEU A 1 283 ? -8.005 2.215 -2.396 1.00 85.62 283 LEU A N 1
ATOM 2281 C CA . LEU A 1 283 ? -6.820 2.902 -1.861 1.00 85.62 283 LEU A CA 1
ATOM 2282 C C . LEU A 1 283 ? -5.687 3.027 -2.893 1.00 85.62 283 LEU A C 1
ATOM 2284 O O . LEU A 1 283 ? -4.522 3.151 -2.525 1.00 85.62 283 LEU A O 1
ATOM 2288 N N . GLU A 1 284 ? -6.011 2.935 -4.180 1.00 80.56 284 GLU A N 1
ATOM 2289 C CA . GLU A 1 284 ? -5.051 3.055 -5.276 1.00 80.56 284 GLU A CA 1
ATOM 2290 C C . GLU A 1 284 ? -5.435 4.224 -6.171 1.00 80.56 284 GLU A C 1
ATOM 2292 O O . GLU A 1 284 ? -6.562 4.291 -6.659 1.00 80.56 284 GLU A O 1
ATOM 2297 N N . ASP A 1 285 ? -4.481 5.119 -6.416 1.00 81.94 285 ASP A N 1
ATOM 2298 C CA . ASP A 1 285 ? -4.605 6.151 -7.437 1.00 81.94 285 ASP A CA 1
ATOM 2299 C C . ASP A 1 285 ? -3.845 5.699 -8.697 1.00 81.94 285 ASP A C 1
ATOM 2301 O O . ASP A 1 285 ? -2.703 5.235 -8.624 1.00 81.94 285 ASP A O 1
ATOM 2305 N N . ASP A 1 286 ? -4.461 5.849 -9.872 1.00 85.62 286 ASP A N 1
ATOM 2306 C CA . ASP A 1 286 ? -3.786 5.604 -11.150 1.00 85.62 286 ASP A CA 1
ATOM 2307 C C . ASP A 1 286 ? -2.866 6.785 -11.501 1.00 85.62 286 ASP A C 1
ATOM 2309 O O . ASP A 1 286 ? -3.267 7.745 -12.173 1.00 85.62 286 ASP A O 1
ATOM 2313 N N . ILE A 1 287 ? -1.613 6.703 -11.047 1.00 89.38 287 ILE A N 1
ATOM 2314 C CA . ILE A 1 287 ? -0.584 7.736 -11.241 1.00 89.38 287 ILE A CA 1
ATOM 2315 C C . ILE A 1 287 ? -0.175 7.949 -12.708 1.00 89.38 287 ILE A C 1
ATOM 2317 O O . ILE A 1 287 ? 0.571 8.882 -13.002 1.00 89.38 287 ILE A O 1
ATOM 2321 N N . TYR A 1 288 ? -0.637 7.099 -13.631 1.00 86.94 288 TYR A N 1
ATOM 2322 C CA . TYR A 1 288 ? -0.366 7.230 -15.064 1.00 86.94 288 TYR A CA 1
ATOM 2323 C C . TYR A 1 288 ? -1.381 8.144 -15.765 1.00 86.94 288 TYR A C 1
ATOM 2325 O O . TYR A 1 288 ? -1.201 8.490 -16.933 1.00 86.94 288 TYR A O 1
ATOM 2333 N N . THR A 1 289 ? -2.438 8.556 -15.059 1.00 87.50 289 THR A N 1
ATOM 2334 C CA . THR A 1 289 ? -3.401 9.567 -15.513 1.00 87.50 289 THR A CA 1
ATOM 2335 C C . THR A 1 289 ? -3.129 10.907 -14.837 1.00 87.50 289 THR A C 1
ATOM 2337 O O . THR A 1 289 ? -2.692 10.960 -13.690 1.00 87.50 289 THR A O 1
ATOM 2340 N N . THR A 1 290 ? -3.447 12.018 -15.504 1.00 87.19 290 THR A N 1
ATOM 2341 C CA . THR A 1 290 ? -3.272 13.363 -14.926 1.00 87.19 290 THR A CA 1
ATOM 2342 C C . THR A 1 290 ? -4.081 13.556 -13.641 1.00 87.19 290 THR A C 1
ATOM 2344 O O . THR A 1 290 ? -3.577 14.111 -12.665 1.00 87.19 290 THR A O 1
ATOM 2347 N N . ALA A 1 291 ? -5.331 13.082 -13.620 1.00 87.94 291 ALA A N 1
ATOM 2348 C CA . ALA A 1 291 ? -6.200 13.182 -12.450 1.00 87.94 291 ALA A CA 1
ATOM 2349 C C . ALA A 1 291 ? -5.688 12.332 -11.276 1.00 87.94 291 ALA A C 1
ATOM 2351 O O . ALA A 1 291 ? -5.552 12.850 -10.167 1.00 87.94 291 ALA A O 1
ATOM 2352 N N . GLY A 1 292 ? -5.348 11.060 -11.521 1.00 88.25 292 GLY A N 1
ATOM 2353 C CA . GLY A 1 292 ? -4.831 10.166 -10.483 1.00 88.25 292 GLY A CA 1
ATOM 2354 C C . GLY A 1 292 ? -3.474 10.616 -9.944 1.00 88.25 292 GLY A C 1
ATOM 2355 O O . GLY A 1 292 ? -3.288 10.655 -8.731 1.00 88.25 292 GLY A O 1
ATOM 2356 N N . TYR A 1 293 ? -2.565 11.078 -10.810 1.00 90.88 293 TYR A N 1
ATOM 2357 C CA . TYR A 1 293 ? -1.298 11.680 -10.385 1.00 90.88 293 TYR A CA 1
ATOM 2358 C C . TYR A 1 293 ? -1.513 12.886 -9.463 1.00 90.88 293 TYR A C 1
ATOM 2360 O O . TYR A 1 293 ? -0.870 12.993 -8.425 1.00 90.88 293 TYR A O 1
ATOM 2368 N N . THR A 1 294 ? -2.427 13.791 -9.821 1.00 90.06 294 THR A N 1
ATOM 2369 C CA . THR A 1 294 ? -2.684 15.014 -9.040 1.00 90.06 294 THR A CA 1
ATOM 2370 C C . THR A 1 294 ? -3.280 14.674 -7.671 1.00 90.06 294 THR A C 1
ATOM 2372 O O . THR A 1 294 ? -2.842 15.213 -6.656 1.00 90.06 294 THR A O 1
ATOM 2375 N N . SER A 1 295 ? -4.229 13.730 -7.629 1.00 86.88 295 SER A N 1
ATOM 2376 C CA . SER A 1 295 ? -4.781 13.168 -6.385 1.00 86.88 295 SER A CA 1
ATOM 2377 C C . SER A 1 295 ? -3.678 12.590 -5.491 1.00 86.88 295 SER A C 1
ATOM 2379 O O . SER A 1 295 ? -3.574 12.935 -4.312 1.00 86.88 295 SER A O 1
ATOM 2381 N N . PHE A 1 296 ? -2.799 11.767 -6.068 1.00 89.50 296 PHE A N 1
ATOM 2382 C CA . PHE A 1 296 ? -1.715 11.120 -5.336 1.00 89.50 296 PHE A CA 1
ATOM 2383 C C . PHE A 1 296 ? -0.628 12.103 -4.881 1.00 89.50 296 PHE A C 1
ATOM 2385 O O . PHE A 1 296 ? -0.095 11.951 -3.785 1.00 89.50 296 PHE A O 1
ATOM 2392 N N . LEU A 1 297 ? -0.319 13.137 -5.670 1.00 91.38 297 LEU A N 1
ATOM 2393 C CA . LEU A 1 297 ? 0.618 14.199 -5.291 1.00 91.38 297 LEU A CA 1
ATOM 2394 C C . LEU A 1 297 ? 0.124 14.956 -4.052 1.00 91.38 297 LEU A C 1
ATOM 2396 O O . LEU A 1 297 ? 0.889 15.144 -3.109 1.00 91.38 297 LEU A O 1
ATOM 2400 N N . ASN A 1 298 ? -1.159 15.321 -4.010 1.00 88.38 298 ASN A N 1
ATOM 2401 C CA . ASN A 1 298 ? -1.741 15.997 -2.847 1.00 88.38 298 ASN A CA 1
ATOM 2402 C C . ASN A 1 298 ? -1.667 15.118 -1.588 1.00 88.38 298 ASN A C 1
ATOM 2404 O O . ASN A 1 298 ? -1.284 15.591 -0.517 1.00 88.38 298 ASN A O 1
ATOM 2408 N N . LYS A 1 299 ? -1.966 13.818 -1.723 1.00 88.00 299 LYS A N 1
ATOM 2409 C CA . LYS A 1 299 ? -1.792 12.836 -0.639 1.00 88.00 299 LYS A CA 1
ATOM 2410 C C . LYS A 1 299 ? -0.324 12.716 -0.220 1.00 88.00 299 LYS A C 1
ATOM 2412 O O . LYS A 1 299 ? -0.038 12.665 0.967 1.00 88.00 299 LYS A O 1
ATOM 2417 N N . THR A 1 300 ? 0.599 12.716 -1.178 1.00 91.81 300 THR A N 1
ATOM 2418 C CA . THR A 1 300 ? 2.049 12.621 -0.947 1.00 91.81 300 THR A CA 1
ATOM 2419 C C . THR A 1 300 ? 2.562 13.791 -0.109 1.00 91.81 300 THR A C 1
ATOM 2421 O O . THR A 1 300 ? 3.260 13.563 0.877 1.00 91.81 300 THR A O 1
ATOM 2424 N N . ILE A 1 301 ? 2.175 15.021 -0.457 1.00 91.88 301 ILE A N 1
ATOM 2425 C CA . ILE A 1 301 ? 2.520 16.228 0.309 1.00 91.88 301 ILE A CA 1
ATOM 2426 C C . ILE A 1 301 ? 1.932 16.137 1.722 1.00 91.88 301 ILE A C 1
ATOM 2428 O O . ILE A 1 301 ? 2.668 16.265 2.696 1.00 91.88 301 ILE A O 1
ATOM 2432 N N . SER A 1 302 ? 0.642 15.802 1.838 1.00 88.44 302 SER A N 1
ATOM 2433 C CA . SER A 1 302 ? -0.030 15.654 3.135 1.00 88.44 302 SER A CA 1
A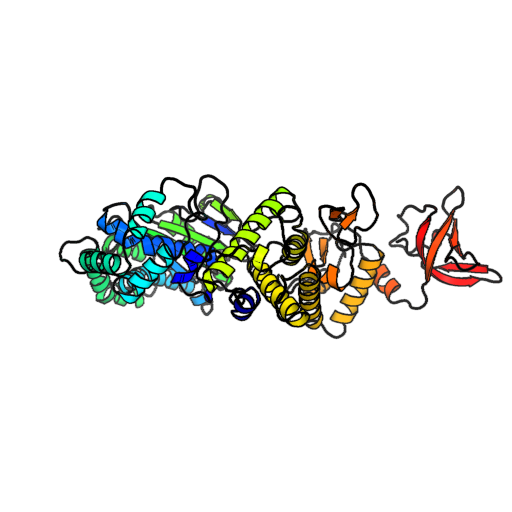TOM 2434 C C . SER A 1 302 ? 0.644 14.627 4.049 1.00 88.44 302 SER A C 1
ATOM 2436 O O . SER A 1 302 ? 0.855 14.903 5.229 1.00 88.44 302 SER A O 1
ATOM 2438 N N . ILE A 1 303 ? 0.987 13.448 3.519 1.00 89.62 303 ILE A N 1
ATOM 2439 C CA . ILE A 1 303 ? 1.681 12.398 4.275 1.00 89.62 303 ILE A CA 1
ATOM 2440 C C . ILE A 1 303 ? 3.051 12.902 4.722 1.00 89.62 303 ILE A C 1
ATOM 2442 O O . ILE A 1 303 ? 3.398 12.748 5.890 1.00 89.62 303 ILE A O 1
ATOM 2446 N N . ALA A 1 304 ? 3.824 13.512 3.821 1.00 92.31 304 ALA A N 1
ATOM 2447 C CA . ALA A 1 304 ? 5.149 14.013 4.156 1.00 92.31 304 ALA A CA 1
ATOM 2448 C C . ALA A 1 304 ? 5.088 15.034 5.298 1.00 92.31 304 ALA A C 1
ATOM 2450 O O . ALA A 1 304 ? 5.753 14.855 6.314 1.00 92.31 304 ALA A O 1
ATOM 2451 N N . GLU A 1 305 ? 4.237 16.049 5.180 1.00 91.12 305 GLU A N 1
ATOM 2452 C CA . GLU A 1 305 ? 4.084 17.095 6.194 1.00 91.12 305 GLU A CA 1
ATOM 2453 C C . GLU A 1 305 ? 3.608 16.543 7.540 1.00 91.12 305 GLU A C 1
ATOM 2455 O O . GLU A 1 305 ? 4.111 16.973 8.575 1.00 91.12 305 GLU A O 1
ATOM 2460 N N . LYS A 1 306 ? 2.712 15.546 7.553 1.00 86.56 306 LYS A N 1
ATOM 2461 C CA . LYS A 1 306 ? 2.274 14.867 8.787 1.00 86.56 306 LYS A CA 1
ATOM 2462 C C . LYS A 1 306 ? 3.418 14.157 9.502 1.00 86.56 306 LYS A C 1
ATOM 2464 O O . LYS A 1 306 ? 3.584 14.333 10.703 1.00 86.56 306 LYS A O 1
ATOM 2469 N N . TYR A 1 307 ? 4.233 13.399 8.773 1.00 90.00 307 TYR A N 1
ATOM 2470 C CA . TYR A 1 307 ? 5.395 12.711 9.346 1.00 90.00 307 TYR A CA 1
ATOM 2471 C C . TYR A 1 307 ? 6.434 13.700 9.890 1.00 90.00 307 TYR A C 1
ATOM 2473 O O . TYR A 1 307 ? 6.980 13.498 10.973 1.00 90.00 307 TYR A O 1
ATOM 2481 N N . LEU A 1 308 ? 6.692 14.788 9.159 1.00 90.31 308 LEU A N 1
ATOM 2482 C CA . LEU A 1 308 ? 7.620 15.837 9.587 1.00 90.31 308 LEU A CA 1
ATOM 2483 C C . LEU A 1 308 ? 7.096 16.579 10.826 1.00 90.31 308 LEU A C 1
ATOM 2485 O O . LEU A 1 308 ? 7.844 16.805 11.774 1.00 90.31 308 LEU A O 1
ATOM 2489 N N . THR A 1 309 ? 5.808 16.920 10.825 1.00 86.44 309 THR A N 1
ATOM 2490 C CA . THR A 1 309 ? 5.127 17.631 11.915 1.00 86.44 309 THR A CA 1
ATOM 2491 C C . THR A 1 309 ? 5.093 16.802 13.195 1.00 86.44 309 THR A C 1
ATOM 2493 O O . THR A 1 309 ? 5.418 17.332 14.255 1.00 86.44 309 THR A O 1
ATOM 2496 N N . SER A 1 310 ? 4.773 15.508 13.091 1.00 83.62 310 SER A N 1
ATOM 2497 C CA . SER A 1 310 ? 4.710 14.589 14.236 1.00 83.62 310 SER A CA 1
ATOM 2498 C C . SER A 1 310 ? 6.043 14.529 14.983 1.00 83.62 310 SER A C 1
ATOM 2500 O O . SER A 1 310 ? 6.101 14.627 16.207 1.00 83.62 310 SER A O 1
ATOM 2502 N N . VAL A 1 311 ? 7.150 14.500 14.239 1.00 86.00 311 VAL A N 1
ATOM 2503 C CA . VAL A 1 311 ? 8.498 14.458 14.815 1.00 86.00 311 VAL A CA 1
ATOM 2504 C C . VAL A 1 311 ? 8.995 15.825 15.298 1.00 86.00 311 VAL A C 1
ATOM 2506 O O . VAL A 1 311 ? 9.748 15.899 16.267 1.00 86.00 311 VAL A O 1
ATOM 2509 N N . ALA A 1 312 ? 8.583 16.916 14.651 1.00 85.19 312 ALA A N 1
ATOM 2510 C CA . ALA A 1 312 ? 8.983 18.271 15.033 1.00 85.19 312 ALA A CA 1
ATOM 2511 C C . ALA A 1 312 ? 8.128 18.880 16.161 1.00 85.19 312 ALA A C 1
ATOM 2513 O O . ALA A 1 312 ? 8.514 19.901 16.735 1.00 85.19 312 ALA A O 1
ATOM 2514 N N . SER A 1 313 ? 6.961 18.294 16.455 1.00 81.00 313 SER A N 1
ATOM 2515 C CA . SER A 1 313 ? 5.938 18.830 17.371 1.00 81.00 313 SER A CA 1
ATOM 2516 C C . SER A 1 313 ? 5.461 20.252 17.019 1.00 81.00 313 SER A C 1
ATOM 2518 O O . SER A 1 313 ? 4.967 20.993 17.868 1.00 81.00 313 SER A O 1
ATOM 2520 N N . HIS A 1 314 ? 5.611 20.653 15.757 1.00 82.44 314 HIS A N 1
ATOM 2521 C CA . HIS A 1 314 ? 5.085 21.888 15.180 1.00 82.44 314 HIS A CA 1
ATOM 2522 C C . HIS A 1 314 ? 4.870 21.686 13.680 1.00 82.44 314 HIS A C 1
ATOM 2524 O O . HIS A 1 314 ? 5.478 20.800 13.089 1.00 82.44 314 HIS A O 1
ATOM 2530 N N . SER A 1 315 ? 4.040 22.515 13.041 1.00 84.44 315 SER A N 1
ATOM 2531 C CA . SER A 1 315 ? 3.813 22.412 11.593 1.00 84.44 315 SER A CA 1
ATOM 2532 C C . SER A 1 315 ? 5.124 22.578 10.813 1.00 84.44 315 SER A C 1
ATOM 2534 O O . SER A 1 315 ? 5.887 23.519 11.068 1.00 84.44 315 SER A O 1
ATOM 2536 N N . VAL A 1 316 ? 5.391 21.648 9.894 1.00 88.81 316 VAL A N 1
ATOM 2537 C CA . VAL A 1 316 ? 6.565 21.646 9.013 1.00 88.81 316 VAL A CA 1
ATOM 2538 C C . VAL A 1 316 ? 6.115 21.438 7.572 1.00 88.81 316 VAL A C 1
ATOM 2540 O O . VAL A 1 316 ? 5.473 20.439 7.256 1.00 88.81 316 VAL A O 1
ATOM 2543 N N . SER A 1 317 ? 6.492 22.377 6.702 1.00 90.38 317 SER A N 1
ATOM 2544 C CA . SER A 1 317 ? 6.289 22.261 5.255 1.00 90.38 317 SER A CA 1
ATOM 2545 C C . SER A 1 317 ? 7.268 21.258 4.654 1.00 90.38 317 SER A C 1
ATOM 2547 O O . SER A 1 317 ? 8.438 21.207 5.036 1.00 90.38 317 SER A O 1
ATOM 2549 N N . ILE A 1 318 ? 6.825 20.508 3.649 1.00 92.38 318 ILE A N 1
ATOM 2550 C CA . ILE A 1 318 ? 7.704 19.603 2.900 1.00 92.38 318 ILE A CA 1
ATOM 2551 C C . ILE A 1 318 ? 8.882 20.346 2.236 1.00 92.38 318 ILE A C 1
ATOM 2553 O O . ILE A 1 318 ? 9.979 19.791 2.133 1.00 92.38 318 ILE A O 1
ATOM 2557 N N . GLU A 1 319 ? 8.688 21.616 1.865 1.00 93.06 319 GLU A N 1
ATOM 2558 C CA . GLU A 1 319 ? 9.689 22.474 1.209 1.00 93.06 319 GLU A CA 1
ATOM 2559 C C . GLU A 1 319 ? 10.913 22.752 2.102 1.00 93.06 319 GLU A C 1
ATOM 2561 O O . GLU A 1 319 ? 11.995 23.064 1.609 1.00 93.06 319 GLU A O 1
ATOM 2566 N N . SER A 1 320 ? 10.788 22.607 3.430 1.00 90.56 320 SER A N 1
ATOM 2567 C CA . SER A 1 320 ? 11.925 22.807 4.341 1.00 90.56 320 SER A CA 1
ATOM 2568 C C . SER A 1 320 ? 12.910 21.636 4.362 1.00 90.56 320 SER A C 1
ATOM 2570 O O . SER A 1 320 ? 13.968 21.731 4.989 1.00 90.56 320 SER A O 1
ATOM 2572 N N . VAL A 1 321 ? 12.544 20.508 3.747 1.00 94.00 321 VAL A N 1
ATOM 2573 C CA . VAL A 1 321 ? 13.332 19.268 3.761 1.00 94.00 321 VAL A CA 1
ATOM 2574 C C . VAL A 1 321 ? 13.624 18.770 2.349 1.00 94.00 321 VAL A C 1
ATOM 2576 O O . VAL A 1 321 ? 14.712 18.249 2.101 1.00 94.00 321 VAL A O 1
ATOM 2579 N N . PHE A 1 322 ? 12.693 18.954 1.418 1.00 95.88 322 PHE A N 1
ATOM 2580 C CA . PHE A 1 322 ? 12.849 18.595 0.014 1.00 95.88 322 PHE A CA 1
ATOM 2581 C C . PHE A 1 322 ? 12.877 19.853 -0.854 1.00 95.88 322 PHE A C 1
ATOM 2583 O O . PHE A 1 322 ? 12.116 20.785 -0.623 1.00 95.88 322 PHE A O 1
ATOM 2590 N N . ASP A 1 323 ? 13.748 19.864 -1.860 1.00 94.88 323 ASP A N 1
ATOM 2591 C CA . ASP A 1 323 ? 13.855 20.931 -2.859 1.00 94.88 323 ASP A CA 1
ATOM 2592 C C . ASP A 1 323 ? 12.681 20.833 -3.843 1.00 94.88 323 ASP A C 1
ATOM 2594 O O . ASP A 1 323 ? 12.772 20.225 -4.915 1.00 94.88 323 ASP A O 1
ATOM 2598 N N . VAL A 1 324 ? 11.531 21.332 -3.393 1.00 93.62 324 VAL A N 1
ATOM 2599 C CA . VAL A 1 324 ? 10.254 21.328 -4.105 1.00 93.62 324 VAL A CA 1
ATOM 2600 C C . VAL A 1 324 ? 9.602 22.697 -3.964 1.00 93.62 324 VAL A C 1
ATOM 2602 O O . VAL A 1 324 ? 9.770 23.378 -2.956 1.00 93.62 324 VAL A O 1
ATOM 2605 N N . SER A 1 325 ? 8.863 23.107 -4.986 1.00 90.12 325 SER A N 1
ATOM 2606 C CA . SER A 1 325 ? 8.073 24.338 -4.981 1.00 90.12 325 SER A CA 1
ATOM 2607 C C . SER A 1 325 ? 6.856 24.172 -5.883 1.00 90.12 325 SER A C 1
ATOM 2609 O O . SER A 1 325 ? 6.771 23.208 -6.647 1.00 90.12 325 SER A O 1
ATOM 2611 N N . GLN A 1 326 ? 5.921 25.126 -5.848 1.00 82.00 326 GLN A N 1
ATOM 2612 C CA . GLN A 1 326 ? 4.749 25.114 -6.737 1.00 82.00 326 GLN A CA 1
ATOM 2613 C C . GLN A 1 326 ? 5.114 24.960 -8.224 1.00 82.00 326 GLN A C 1
ATOM 2615 O O . GLN A 1 326 ? 4.384 24.293 -8.956 1.00 82.00 326 GLN A O 1
ATOM 2620 N N . ASP A 1 327 ? 6.254 25.515 -8.643 1.00 83.00 327 ASP A N 1
ATOM 2621 C CA . ASP A 1 327 ? 6.734 25.476 -10.028 1.00 83.00 327 ASP A CA 1
ATOM 2622 C C . ASP A 1 327 ? 7.668 24.291 -10.318 1.00 83.00 327 ASP A C 1
ATOM 2624 O O . ASP A 1 327 ? 7.920 23.973 -11.480 1.00 83.00 327 ASP A O 1
ATOM 2628 N N . ASN A 1 328 ? 8.199 23.626 -9.286 1.00 87.50 328 ASN A N 1
ATOM 2629 C CA . ASN A 1 328 ? 9.118 22.504 -9.439 1.00 87.50 328 ASN A CA 1
ATOM 2630 C C . ASN A 1 328 ? 8.772 21.360 -8.480 1.00 87.50 328 ASN A C 1
ATOM 2632 O O . ASN A 1 328 ? 9.220 21.309 -7.336 1.00 87.50 328 ASN A O 1
ATOM 2636 N N . MET A 1 329 ? 8.017 20.392 -8.998 1.00 91.31 329 MET A N 1
ATOM 2637 C CA . MET A 1 329 ? 7.643 19.165 -8.286 1.00 91.31 329 MET A CA 1
ATOM 2638 C C . MET A 1 329 ? 8.391 17.933 -8.810 1.00 91.31 329 MET A C 1
ATOM 2640 O O . MET A 1 329 ? 7.996 16.803 -8.516 1.00 91.31 329 MET A O 1
ATOM 2644 N N . GLN A 1 330 ? 9.462 18.121 -9.590 1.00 91.62 330 GLN A N 1
ATOM 2645 C CA . GLN A 1 330 ? 10.128 17.028 -10.302 1.00 91.62 330 GLN A CA 1
ATOM 2646 C C . GLN A 1 330 ? 10.699 15.971 -9.344 1.00 91.62 330 GLN A C 1
ATOM 2648 O O . GLN A 1 330 ? 10.663 14.779 -9.641 1.00 91.62 330 GLN A O 1
ATOM 2653 N N . LEU A 1 331 ? 11.187 16.382 -8.168 1.00 95.00 331 LEU A N 1
ATOM 2654 C CA . LEU A 1 331 ? 11.654 15.455 -7.133 1.00 95.00 331 LEU A CA 1
ATOM 2655 C C . LEU A 1 331 ? 10.536 14.510 -6.684 1.00 95.00 331 LEU A C 1
ATOM 2657 O O . LEU A 1 331 ? 10.709 13.289 -6.724 1.00 95.00 331 LEU A O 1
ATOM 2661 N N . LEU A 1 332 ? 9.385 15.066 -6.291 1.00 95.38 332 LEU A N 1
ATOM 2662 C CA . LEU A 1 332 ? 8.234 14.268 -5.862 1.00 95.38 332 LEU A CA 1
ATOM 2663 C C . LEU A 1 332 ? 7.693 13.430 -7.008 1.00 95.38 332 LEU A C 1
ATOM 2665 O O . LEU A 1 332 ? 7.320 12.287 -6.786 1.00 95.38 332 LEU A O 1
ATOM 2669 N N . GLU A 1 333 ? 7.705 13.954 -8.230 1.00 94.19 333 GLU A N 1
ATOM 2670 C CA . GLU A 1 333 ? 7.301 13.215 -9.421 1.00 94.19 333 GLU A CA 1
ATOM 2671 C C . GLU A 1 333 ? 8.096 11.915 -9.584 1.00 94.19 333 GLU A C 1
ATOM 2673 O O . GLU A 1 333 ? 7.505 10.843 -9.729 1.00 94.19 333 GLU A O 1
ATOM 2678 N N . GLN A 1 334 ? 9.429 11.978 -9.488 1.00 94.88 334 GLN A N 1
ATOM 2679 C CA . GLN A 1 334 ? 10.273 10.783 -9.589 1.00 94.88 334 GLN A CA 1
ATOM 2680 C C . GLN A 1 334 ? 9.986 9.780 -8.469 1.00 94.88 334 GLN A C 1
ATOM 2682 O O . GLN A 1 334 ? 9.919 8.573 -8.720 1.00 94.88 334 GLN A O 1
ATOM 2687 N N . ILE A 1 335 ? 9.790 10.272 -7.244 1.00 96.25 335 ILE A N 1
ATOM 2688 C CA . ILE A 1 335 ? 9.453 9.439 -6.087 1.00 96.25 335 ILE A CA 1
ATOM 2689 C C . ILE A 1 335 ? 8.068 8.795 -6.259 1.00 96.25 335 ILE A C 1
ATOM 2691 O O . ILE A 1 335 ? 7.924 7.603 -5.996 1.00 96.25 335 ILE A O 1
ATOM 2695 N N . ILE A 1 336 ? 7.067 9.530 -6.748 1.00 94.94 336 ILE A N 1
ATOM 2696 C CA . ILE A 1 336 ? 5.703 9.039 -6.999 1.00 94.94 336 ILE A CA 1
ATOM 2697 C C . ILE A 1 336 ? 5.712 7.948 -8.073 1.00 94.94 336 ILE A C 1
ATOM 2699 O O . ILE A 1 336 ? 5.117 6.885 -7.878 1.00 94.94 336 ILE A O 1
ATOM 2703 N N . TYR A 1 337 ? 6.425 8.165 -9.181 1.00 93.81 337 TYR A N 1
ATOM 2704 C CA . TYR A 1 337 ? 6.581 7.160 -10.235 1.00 93.81 337 TYR A CA 1
ATOM 2705 C C . TYR A 1 337 ? 7.290 5.900 -9.734 1.00 93.81 337 TYR A C 1
ATOM 2707 O O . TYR A 1 337 ? 6.864 4.789 -10.054 1.00 93.81 337 TYR A O 1
ATOM 2715 N N . ALA A 1 338 ? 8.319 6.048 -8.897 1.00 93.62 338 ALA A N 1
ATOM 2716 C CA . ALA A 1 338 ? 8.984 4.922 -8.245 1.00 93.62 338 ALA A CA 1
ATOM 2717 C C . ALA A 1 338 ? 8.081 4.211 -7.221 1.00 93.62 338 ALA A C 1
ATOM 2719 O O . ALA A 1 338 ? 8.126 2.987 -7.103 1.00 93.62 338 ALA A O 1
ATOM 2720 N N . ALA A 1 339 ? 7.232 4.948 -6.503 1.00 91.75 339 ALA A N 1
ATOM 2721 C CA . ALA A 1 339 ? 6.292 4.389 -5.539 1.00 91.75 339 ALA A CA 1
ATOM 2722 C C . ALA A 1 339 ? 5.163 3.588 -6.210 1.00 91.75 339 ALA A C 1
ATOM 2724 O O . ALA A 1 339 ? 4.650 2.653 -5.599 1.00 91.75 339 ALA A O 1
ATOM 2725 N N . ASP A 1 340 ? 4.796 3.906 -7.458 1.00 88.06 340 ASP A N 1
ATOM 2726 C CA . ASP A 1 340 ? 3.720 3.239 -8.213 1.00 88.06 340 ASP A CA 1
ATOM 2727 C C . ASP A 1 340 ? 2.375 3.228 -7.463 1.00 88.06 340 ASP A C 1
ATOM 2729 O O . ASP A 1 340 ? 1.690 2.207 -7.386 1.00 88.06 340 ASP A O 1
ATOM 2733 N N . GLY A 1 341 ? 2.032 4.352 -6.827 1.00 82.38 341 GLY A N 1
ATOM 2734 C CA . GLY A 1 341 ? 0.807 4.480 -6.032 1.00 82.38 341 GLY A CA 1
ATOM 2735 C C . GLY A 1 341 ? 0.825 3.717 -4.696 1.00 82.38 341 GLY A C 1
ATOM 2736 O O . GLY A 1 341 ? -0.194 3.643 -4.013 1.00 82.38 341 GLY A O 1
ATOM 2737 N N . ASN A 1 342 ? 1.959 3.126 -4.299 1.00 86.25 342 ASN A N 1
ATOM 2738 C CA . ASN A 1 342 ? 2.097 2.383 -3.046 1.00 86.25 342 ASN A CA 1
ATOM 2739 C C . ASN A 1 342 ? 2.603 3.285 -1.908 1.00 86.25 342 ASN A C 1
ATOM 2741 O O . ASN A 1 342 ? 3.753 3.725 -1.927 1.00 86.25 342 ASN A O 1
ATOM 2745 N N . MET A 1 343 ? 1.770 3.510 -0.887 1.00 87.31 343 MET A N 1
ATOM 2746 C CA . MET A 1 343 ? 2.093 4.404 0.234 1.00 87.31 343 MET A CA 1
ATOM 2747 C C . MET A 1 343 ? 3.266 3.912 1.091 1.00 87.31 343 MET A C 1
ATOM 2749 O O . MET A 1 343 ? 4.119 4.706 1.482 1.00 87.31 343 MET A O 1
ATOM 2753 N N . ARG A 1 344 ? 3.373 2.605 1.355 1.00 87.62 344 ARG A N 1
ATOM 2754 C CA . ARG A 1 344 ? 4.511 2.063 2.116 1.00 87.62 344 ARG A CA 1
ATOM 2755 C C . ARG A 1 344 ? 5.829 2.265 1.366 1.00 87.62 344 ARG A C 1
ATOM 2757 O O . ARG A 1 344 ? 6.830 2.662 1.966 1.00 87.62 344 ARG A O 1
ATOM 2764 N N . ARG A 1 345 ? 5.829 2.018 0.051 1.00 89.69 345 ARG A N 1
ATOM 2765 C CA . ARG A 1 345 ? 6.997 2.253 -0.810 1.00 89.69 345 ARG A CA 1
ATOM 2766 C C . ARG A 1 345 ? 7.341 3.739 -0.901 1.00 89.69 345 ARG A C 1
ATOM 2768 O O . ARG A 1 345 ? 8.521 4.072 -0.894 1.00 89.69 345 ARG A O 1
ATOM 2775 N N . LEU A 1 346 ? 6.333 4.611 -0.947 1.00 92.94 346 LEU A N 1
ATOM 2776 C CA . LEU A 1 346 ? 6.495 6.066 -0.938 1.00 92.94 346 LEU A CA 1
ATOM 2777 C C . LEU A 1 346 ? 7.270 6.534 0.303 1.00 92.94 346 LEU A C 1
ATOM 2779 O O . LEU A 1 346 ? 8.308 7.175 0.165 1.00 92.94 346 LEU A O 1
ATOM 2783 N N . VAL A 1 347 ? 6.823 6.144 1.502 1.00 93.25 347 VAL A N 1
ATOM 2784 C CA . VAL A 1 347 ? 7.488 6.500 2.771 1.00 93.25 347 VAL A CA 1
ATOM 2785 C C . VAL A 1 347 ? 8.920 5.954 2.819 1.00 93.25 347 VAL A C 1
ATOM 2787 O O . VAL A 1 347 ? 9.848 6.675 3.178 1.00 93.25 347 VAL A O 1
ATOM 2790 N N . GLN A 1 348 ? 9.141 4.717 2.356 1.00 93.06 348 GLN A N 1
ATOM 2791 C CA . GLN A 1 348 ? 10.491 4.152 2.248 1.00 93.06 348 GLN A CA 1
ATOM 2792 C C . GLN A 1 348 ? 11.403 4.972 1.317 1.00 93.06 348 GLN A C 1
ATOM 2794 O O . GLN A 1 348 ? 12.595 5.129 1.597 1.00 93.06 348 GLN A O 1
ATOM 2799 N N . LEU A 1 349 ? 10.875 5.461 0.193 1.00 95.56 349 LEU A N 1
ATOM 2800 C CA . LEU A 1 349 ? 11.631 6.280 -0.753 1.00 95.56 349 LEU A CA 1
ATOM 2801 C C . LEU A 1 349 ? 11.930 7.669 -0.187 1.00 95.56 349 LEU A C 1
ATOM 2803 O O . LEU A 1 349 ? 13.023 8.176 -0.437 1.00 95.56 349 LEU A O 1
ATOM 2807 N N . PHE A 1 350 ? 11.038 8.249 0.621 1.00 96.75 350 PHE A N 1
ATOM 2808 C CA . PHE A 1 350 ? 11.345 9.468 1.370 1.00 96.75 350 PHE A CA 1
ATOM 2809 C C . PHE A 1 350 ? 12.497 9.261 2.352 1.00 96.75 350 PHE A C 1
ATOM 2811 O O . PHE A 1 350 ? 13.484 9.992 2.271 1.00 96.75 350 PHE A O 1
ATOM 2818 N N . ASP A 1 351 ? 12.434 8.230 3.200 1.00 95.94 351 ASP A N 1
ATOM 2819 C CA . ASP A 1 351 ? 13.521 7.902 4.136 1.00 95.94 351 ASP A CA 1
ATOM 2820 C C . ASP A 1 351 ? 14.857 7.694 3.405 1.00 95.94 351 ASP A C 1
ATOM 2822 O O . ASP A 1 351 ? 15.891 8.259 3.770 1.00 95.94 351 ASP A O 1
ATOM 2826 N N . SER A 1 352 ? 14.823 6.938 2.304 1.00 96.19 352 SER A N 1
ATOM 2827 C CA . SER A 1 352 ? 16.009 6.658 1.491 1.00 96.19 352 SER A CA 1
ATOM 2828 C C . SER A 1 352 ? 16.572 7.924 0.840 1.00 96.19 352 SER A C 1
ATOM 2830 O O . SER A 1 352 ? 17.788 8.092 0.793 1.00 96.19 352 SER A O 1
ATOM 2832 N N . THR A 1 353 ? 15.711 8.830 0.376 1.00 97.50 353 THR A N 1
ATOM 2833 C CA . THR A 1 353 ? 16.116 10.108 -0.230 1.00 97.50 353 THR A CA 1
ATOM 2834 C C . THR A 1 353 ? 16.800 11.012 0.794 1.00 97.50 353 THR A C 1
ATOM 2836 O O . THR A 1 353 ? 17.866 11.558 0.512 1.00 97.50 353 THR A O 1
ATOM 2839 N N . LEU A 1 354 ? 16.257 11.116 2.011 1.00 96.31 354 LEU A N 1
ATOM 2840 C CA . LEU A 1 354 ? 16.899 11.878 3.088 1.00 96.31 354 LEU A CA 1
ATOM 2841 C C . LEU A 1 354 ? 18.234 11.266 3.511 1.00 96.31 354 LEU A C 1
ATOM 2843 O O . LEU A 1 354 ? 19.183 11.991 3.800 1.00 96.31 354 LEU A O 1
ATOM 2847 N N . ASN A 1 355 ? 18.337 9.939 3.497 1.00 95.81 355 ASN A N 1
ATOM 2848 C CA . ASN A 1 355 ? 19.591 9.250 3.768 1.00 95.81 355 ASN A CA 1
ATOM 2849 C C . ASN A 1 355 ? 20.666 9.553 2.706 1.00 95.81 355 ASN A C 1
ATOM 2851 O O . ASN A 1 355 ? 21.829 9.741 3.058 1.00 95.81 355 ASN A O 1
ATOM 2855 N N . GLU A 1 356 ? 20.307 9.632 1.421 1.00 96.81 356 GLU A N 1
ATOM 2856 C CA . GLU A 1 356 ? 21.247 10.054 0.370 1.00 96.81 356 GLU A CA 1
ATOM 2857 C C . GLU A 1 356 ? 21.632 11.537 0.503 1.00 96.81 356 GLU A C 1
ATOM 2859 O O . GLU A 1 356 ? 22.818 11.860 0.416 1.00 96.81 356 GLU A O 1
ATOM 2864 N N . CYS A 1 357 ? 20.683 12.418 0.839 1.00 96.38 357 CYS A N 1
ATOM 2865 C CA . CYS A 1 357 ? 20.973 13.820 1.160 1.00 96.38 357 CYS A CA 1
ATOM 2866 C C . CYS A 1 357 ? 21.963 13.938 2.333 1.00 96.38 357 CYS A C 1
ATOM 2868 O O . CYS A 1 357 ? 22.965 14.654 2.255 1.00 96.38 357 CYS A O 1
ATOM 2870 N N . TYR A 1 358 ? 21.760 13.159 3.398 1.00 94.94 358 TYR A N 1
ATOM 2871 C CA . TYR A 1 358 ? 22.676 13.122 4.534 1.00 94.94 358 TYR A CA 1
ATOM 2872 C C . TYR A 1 358 ? 24.081 12.646 4.136 1.00 94.94 358 TYR A C 1
ATOM 2874 O O . TYR A 1 358 ? 25.076 13.248 4.536 1.00 94.94 358 TYR A O 1
ATOM 2882 N N . LYS A 1 359 ? 24.201 11.619 3.286 1.00 95.19 359 LYS A N 1
ATOM 2883 C CA . LYS A 1 359 ? 25.509 11.189 2.756 1.00 95.19 359 LYS A CA 1
ATOM 2884 C C . LYS A 1 359 ? 26.184 12.277 1.919 1.00 95.19 359 LYS A C 1
ATOM 2886 O O . LYS A 1 359 ? 27.402 12.421 2.003 1.00 95.19 359 LYS A O 1
ATOM 2891 N N . ARG A 1 360 ? 25.415 13.024 1.120 1.00 95.31 360 ARG A N 1
ATOM 2892 C CA . ARG A 1 360 ? 25.925 14.073 0.227 1.00 95.31 360 ARG A CA 1
ATOM 2893 C C . ARG A 1 360 ? 26.396 15.311 0.988 1.00 95.31 360 ARG A C 1
ATOM 2895 O O . ARG A 1 360 ? 27.490 15.797 0.716 1.00 95.31 360 ARG A O 1
ATOM 2902 N N . CYS A 1 361 ? 25.578 15.834 1.899 1.00 93.12 361 CYS A N 1
ATOM 2903 C CA . CYS A 1 361 ? 25.816 17.133 2.538 1.00 93.12 361 CYS A CA 1
ATOM 2904 C C . CYS A 1 361 ? 25.498 17.174 4.041 1.00 93.12 361 CYS A C 1
ATOM 2906 O O . CYS A 1 361 ? 25.400 18.256 4.605 1.00 93.12 361 CYS A O 1
ATOM 2908 N N . GLN A 1 362 ? 25.339 16.034 4.721 1.00 92.19 362 GLN A N 1
ATOM 2909 C CA . GLN A 1 362 ? 24.962 15.981 6.147 1.00 92.19 362 GLN A CA 1
ATOM 2910 C C . GLN A 1 362 ? 23.628 16.696 6.449 1.00 92.19 362 GLN A C 1
ATOM 2912 O O . GLN A 1 362 ? 23.406 17.186 7.558 1.00 92.19 362 GLN A O 1
ATOM 2917 N N . ALA A 1 363 ? 22.735 16.755 5.450 1.00 90.19 363 ALA A N 1
ATOM 2918 C CA . ALA A 1 363 ? 21.441 17.435 5.518 1.00 90.19 363 ALA A CA 1
ATOM 2919 C C . ALA A 1 363 ? 21.532 18.932 5.890 1.00 90.19 363 ALA A C 1
ATOM 2921 O O . ALA A 1 363 ? 20.633 19.480 6.528 1.00 90.19 363 ALA A O 1
ATOM 2922 N N . THR A 1 364 ? 22.625 19.602 5.504 1.00 89.62 364 THR A N 1
ATOM 2923 C CA . THR A 1 364 ? 22.740 21.069 5.602 1.00 89.62 364 THR A CA 1
ATOM 2924 C C . THR A 1 364 ? 21.933 21.796 4.526 1.00 89.62 364 THR A C 1
ATOM 2926 O O . THR A 1 364 ? 21.639 22.979 4.674 1.00 89.62 364 THR A O 1
ATOM 2929 N N . GLU A 1 365 ? 21.555 21.083 3.466 1.00 92.38 365 GLU A N 1
ATOM 2930 C CA . GLU A 1 365 ? 20.706 21.540 2.367 1.00 92.38 365 GLU A CA 1
ATOM 2931 C C . GLU A 1 365 ? 19.459 20.650 2.276 1.00 92.38 365 GLU A C 1
ATOM 2933 O O . GLU A 1 365 ? 19.455 19.521 2.777 1.00 92.38 365 GLU A O 1
ATOM 2938 N N . CYS A 1 366 ? 18.418 21.125 1.585 1.00 94.00 366 CYS A N 1
ATOM 2939 C CA . CYS A 1 366 ? 17.275 20.284 1.241 1.00 94.00 366 CYS A CA 1
ATOM 2940 C C . CYS A 1 366 ? 17.701 19.119 0.332 1.00 94.00 366 CYS A C 1
ATOM 2942 O O . CYS A 1 366 ? 18.616 19.231 -0.494 1.00 94.00 366 CYS A O 1
ATOM 2944 N N . ALA A 1 367 ? 17.012 17.988 0.475 1.00 95.94 367 ALA A N 1
ATOM 2945 C CA . ALA A 1 367 ? 17.173 16.849 -0.412 1.00 95.94 367 ALA A CA 1
ATOM 2946 C C . ALA A 1 367 ? 16.690 17.216 -1.818 1.00 95.94 367 ALA A C 1
ATOM 2948 O O . ALA A 1 367 ? 15.583 17.727 -1.975 1.00 95.94 367 ALA A O 1
ATOM 2949 N N . ASN A 1 368 ? 17.508 16.948 -2.833 1.00 95.62 368 ASN A N 1
ATOM 2950 C CA . ASN A 1 368 ? 17.243 17.362 -4.211 1.00 95.62 368 ASN A CA 1
ATOM 2951 C C . ASN A 1 368 ? 17.005 16.164 -5.151 1.00 95.62 368 ASN A C 1
ATOM 2953 O O . ASN A 1 368 ? 17.028 14.996 -4.753 1.00 95.62 368 ASN A O 1
ATOM 2957 N N . ILE A 1 369 ? 16.771 16.453 -6.435 1.00 95.25 369 ILE A N 1
ATOM 2958 C CA . ILE A 1 369 ? 16.483 15.442 -7.466 1.00 95.25 369 ILE A CA 1
ATOM 2959 C C . ILE A 1 369 ? 17.585 14.376 -7.606 1.00 95.25 369 ILE A C 1
ATOM 2961 O O . ILE A 1 369 ? 17.297 13.226 -7.958 1.00 95.25 369 ILE A O 1
ATOM 2965 N N . MET A 1 370 ? 18.844 14.728 -7.322 1.00 95.50 370 MET A N 1
ATOM 2966 C CA . MET A 1 370 ? 19.970 13.795 -7.383 1.00 95.50 370 MET A CA 1
ATOM 2967 C C . MET A 1 370 ? 19.915 12.796 -6.229 1.00 95.50 370 MET A C 1
ATOM 2969 O O . MET A 1 370 ? 20.140 11.607 -6.460 1.00 95.50 370 MET A O 1
ATOM 2973 N N . ASP A 1 371 ? 19.549 13.254 -5.029 1.00 97.56 371 ASP A N 1
ATOM 2974 C CA . ASP A 1 371 ? 19.373 12.399 -3.850 1.00 97.56 371 ASP A CA 1
ATOM 2975 C C . ASP A 1 371 ? 18.228 11.399 -4.075 1.00 97.56 371 ASP A C 1
ATOM 2977 O O . ASP A 1 371 ? 18.393 10.195 -3.861 1.00 97.56 371 ASP A O 1
ATOM 2981 N N . ALA A 1 372 ? 17.097 11.871 -4.613 1.00 97.25 372 ALA A N 1
ATOM 2982 C CA . ALA A 1 372 ? 15.962 11.014 -4.962 1.00 97.25 372 ALA A CA 1
ATOM 2983 C C . ALA A 1 372 ? 16.337 9.987 -6.043 1.00 97.25 372 ALA A C 1
ATOM 2985 O O . ALA A 1 372 ? 16.056 8.793 -5.917 1.00 97.25 372 ALA A O 1
ATOM 2986 N N . SER A 1 373 ? 17.041 10.423 -7.091 1.00 96.31 373 SER A N 1
ATOM 2987 C CA . SER A 1 373 ? 17.512 9.536 -8.161 1.00 96.31 373 SER A CA 1
ATOM 2988 C C . SER A 1 373 ? 18.475 8.466 -7.641 1.00 96.31 373 SER A C 1
ATOM 2990 O O . SER A 1 373 ? 18.394 7.309 -8.063 1.00 96.31 373 SER A O 1
ATOM 2992 N N . ALA A 1 374 ? 19.378 8.824 -6.725 1.00 97.44 374 ALA A N 1
ATOM 2993 C CA . ALA A 1 374 ? 20.294 7.883 -6.087 1.00 97.44 374 ALA A CA 1
ATOM 2994 C C . ALA A 1 374 ? 19.535 6.860 -5.229 1.00 97.44 374 ALA A C 1
ATOM 2996 O O . ALA A 1 374 ? 19.760 5.657 -5.376 1.00 97.44 374 ALA A O 1
ATOM 2997 N N . ALA A 1 375 ? 18.578 7.311 -4.414 1.00 97.44 375 ALA A N 1
ATOM 2998 C CA . ALA A 1 375 ? 17.742 6.445 -3.585 1.00 97.44 375 ALA A CA 1
ATOM 2999 C C . ALA A 1 375 ? 16.942 5.430 -4.422 1.00 97.44 375 ALA A C 1
ATOM 3001 O O . ALA A 1 375 ? 16.960 4.229 -4.136 1.00 97.44 375 ALA A O 1
ATOM 3002 N N . ILE A 1 376 ? 16.308 5.889 -5.505 1.00 97.12 376 ILE A N 1
ATOM 3003 C CA . ILE A 1 376 ? 15.537 5.044 -6.430 1.00 97.12 376 ILE A CA 1
ATOM 3004 C C . ILE A 1 376 ? 16.440 3.995 -7.101 1.00 97.12 376 ILE A C 1
ATOM 3006 O O . ILE A 1 376 ? 16.080 2.815 -7.168 1.00 97.12 376 ILE A O 1
ATOM 3010 N N . ARG A 1 377 ? 17.636 4.384 -7.565 1.00 96.62 377 ARG A N 1
ATOM 3011 C CA . ARG A 1 377 ? 18.604 3.440 -8.156 1.00 96.62 377 ARG A CA 1
ATOM 3012 C C . ARG A 1 377 ? 19.105 2.422 -7.137 1.00 96.62 377 ARG A C 1
ATOM 3014 O O . ARG A 1 377 ? 19.192 1.242 -7.465 1.00 96.62 377 ARG A O 1
ATOM 3021 N N . ASN A 1 378 ? 19.390 2.848 -5.909 1.00 95.44 378 ASN A N 1
ATOM 3022 C CA . ASN A 1 378 ? 19.829 1.957 -4.835 1.00 95.44 378 ASN A CA 1
ATOM 3023 C C . ASN A 1 378 ? 18.754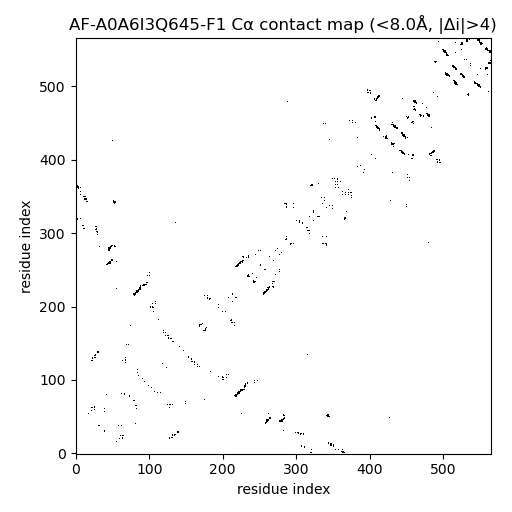 0.917 -4.493 1.00 95.44 378 ASN A C 1
ATOM 3025 O O . ASN A 1 378 ? 19.079 -0.259 -4.326 1.00 95.44 378 ASN A O 1
ATOM 3029 N N . GLN A 1 379 ? 17.474 1.308 -4.472 1.00 93.25 379 GLN A N 1
ATOM 3030 C CA . GLN A 1 379 ? 16.370 0.357 -4.321 1.00 93.25 379 GLN A CA 1
ATOM 3031 C C . GLN A 1 379 ? 16.354 -0.670 -5.466 1.00 93.25 379 GLN A C 1
ATOM 3033 O O . GLN A 1 379 ? 16.251 -1.867 -5.214 1.00 93.25 379 GLN A O 1
ATOM 3038 N N . ALA A 1 380 ? 16.511 -0.235 -6.719 1.00 94.12 380 ALA A N 1
ATOM 3039 C CA . ALA A 1 380 ? 16.544 -1.144 -7.867 1.00 94.12 380 ALA A CA 1
ATOM 3040 C C . ALA A 1 380 ? 17.739 -2.115 -7.846 1.00 94.12 380 ALA A C 1
ATOM 3042 O O . ALA A 1 380 ? 17.582 -3.281 -8.203 1.00 94.12 380 ALA A O 1
ATOM 3043 N N . ILE A 1 381 ? 18.909 -1.669 -7.375 1.00 94.31 381 ILE A N 1
ATOM 3044 C CA . ILE A 1 381 ? 20.079 -2.536 -7.157 1.00 94.31 381 ILE A CA 1
ATOM 3045 C C . ILE A 1 381 ? 19.745 -3.626 -6.134 1.00 94.31 381 ILE A C 1
ATOM 3047 O O . ILE A 1 381 ? 20.010 -4.803 -6.372 1.00 94.31 381 ILE A O 1
ATOM 3051 N N . GLN A 1 382 ? 19.111 -3.256 -5.017 1.00 91.69 382 GLN A N 1
ATOM 3052 C CA . GLN A 1 382 ? 18.672 -4.225 -4.009 1.00 91.69 382 GLN A CA 1
ATOM 3053 C C . GLN A 1 382 ? 17.671 -5.232 -4.587 1.00 91.69 382 GLN A C 1
ATOM 3055 O O . GLN A 1 382 ? 17.752 -6.412 -4.257 1.00 91.69 382 GLN A O 1
ATOM 3060 N N . MET A 1 383 ? 16.766 -4.794 -5.468 1.00 91.25 383 MET A N 1
ATOM 3061 C CA . MET A 1 383 ? 15.828 -5.681 -6.164 1.00 91.25 383 MET A CA 1
ATOM 3062 C C . MET A 1 383 ? 16.553 -6.666 -7.089 1.00 91.25 383 MET A C 1
ATOM 3064 O O . MET A 1 383 ? 16.231 -7.852 -7.070 1.00 91.25 383 MET A O 1
ATOM 3068 N N . GLU A 1 384 ? 17.535 -6.212 -7.876 1.00 92.69 384 GLU A N 1
ATOM 3069 C CA . GLU A 1 384 ? 18.317 -7.079 -8.772 1.00 92.69 384 GLU A CA 1
ATOM 3070 C C . GLU A 1 384 ? 19.152 -8.106 -7.995 1.00 92.69 384 GLU A C 1
ATOM 3072 O O . GLU A 1 384 ? 19.205 -9.273 -8.382 1.00 92.69 384 GLU A O 1
ATOM 3077 N N . HIS A 1 385 ? 19.733 -7.713 -6.858 1.00 92.06 385 HIS A N 1
ATOM 3078 C CA . HIS A 1 385 ? 20.531 -8.598 -6.001 1.00 92.06 385 HIS A CA 1
ATOM 3079 C C . HIS A 1 385 ? 19.746 -9.782 -5.409 1.00 92.06 385 HIS A C 1
ATOM 3081 O O . HIS A 1 385 ? 20.355 -10.725 -4.905 1.00 92.06 385 HIS A O 1
ATOM 3087 N N . LEU A 1 386 ? 18.410 -9.775 -5.482 1.00 90.38 386 LEU A N 1
ATOM 3088 C CA . LEU A 1 386 ? 17.583 -10.926 -5.101 1.00 90.38 386 LEU A CA 1
ATOM 3089 C C . LEU A 1 386 ? 17.662 -12.086 -6.110 1.00 90.38 386 LEU A C 1
ATOM 3091 O O . LEU A 1 386 ? 17.164 -13.175 -5.812 1.00 90.38 386 LEU A O 1
ATOM 3095 N N . TYR A 1 387 ? 18.262 -11.866 -7.282 1.00 90.75 387 TYR A N 1
ATOM 3096 C CA . TYR A 1 387 ? 18.389 -12.840 -8.364 1.00 90.75 387 TYR A CA 1
ATOM 3097 C C . TYR A 1 387 ? 19.860 -13.201 -8.599 1.00 90.75 387 TYR A C 1
ATOM 3099 O O . TYR A 1 387 ? 20.755 -12.366 -8.482 1.00 90.75 387 TYR A O 1
ATOM 3107 N N . TYR A 1 388 ? 20.122 -14.459 -8.951 1.00 91.88 388 TYR A N 1
ATOM 3108 C CA . TYR A 1 388 ? 21.473 -14.987 -9.152 1.00 91.88 388 TYR A CA 1
ATOM 3109 C C . TYR A 1 388 ? 21.499 -16.073 -10.234 1.00 91.88 388 TYR A C 1
ATOM 3111 O O . TYR A 1 388 ? 20.471 -16.655 -10.584 1.00 91.88 388 TYR A O 1
ATOM 3119 N N . GLY A 1 389 ? 22.693 -16.344 -10.770 1.00 93.06 389 GLY A N 1
ATOM 3120 C CA . GLY A 1 389 ? 22.909 -17.354 -11.809 1.00 93.06 389 GLY A CA 1
ATOM 3121 C C . GLY A 1 389 ? 22.044 -17.116 -13.050 1.00 93.06 389 GLY A C 1
ATOM 3122 O O . GLY A 1 389 ? 21.890 -15.984 -13.501 1.00 93.06 389 GLY A O 1
ATOM 3123 N N . ALA A 1 390 ? 21.428 -18.187 -13.558 1.00 91.44 390 ALA A N 1
ATOM 3124 C CA . ALA A 1 390 ? 20.647 -18.158 -14.794 1.00 91.44 390 ALA A CA 1
ATOM 3125 C C . ALA A 1 390 ? 19.471 -17.161 -14.776 1.00 91.44 390 ALA A C 1
ATOM 3127 O O . ALA A 1 390 ? 19.136 -16.603 -15.819 1.00 91.44 390 ALA A O 1
ATOM 3128 N N . ASP A 1 391 ? 18.858 -16.910 -13.612 1.00 91.44 391 ASP A N 1
ATOM 3129 C CA . ASP A 1 391 ? 17.767 -15.934 -13.497 1.00 91.44 391 ASP A CA 1
ATOM 3130 C C . ASP A 1 391 ? 18.286 -14.494 -13.654 1.00 91.44 391 ASP A C 1
ATOM 3132 O O . ASP A 1 391 ? 17.621 -13.659 -14.269 1.00 91.44 391 ASP A O 1
ATOM 3136 N N . LEU A 1 392 ? 19.480 -14.194 -13.138 1.00 93.38 392 LEU A N 1
ATOM 3137 C CA . LEU A 1 392 ? 20.103 -12.880 -13.308 1.00 93.38 392 LEU A CA 1
ATOM 3138 C C . LEU A 1 392 ? 20.598 -12.683 -14.747 1.00 93.38 392 LEU A C 1
ATOM 3140 O O . LEU A 1 392 ? 20.389 -11.617 -15.326 1.00 93.38 392 LEU A O 1
ATOM 3144 N N . ASP A 1 393 ? 21.199 -13.713 -15.341 1.00 92.75 393 ASP A N 1
ATOM 3145 C CA . ASP A 1 393 ? 21.670 -13.670 -16.728 1.00 92.75 393 ASP A CA 1
ATOM 3146 C C . ASP A 1 393 ? 20.504 -13.451 -17.699 1.00 92.75 393 ASP A C 1
ATOM 3148 O O . ASP A 1 393 ? 20.556 -12.558 -18.547 1.00 92.75 393 ASP A O 1
ATOM 3152 N N . PHE A 1 394 ? 19.404 -14.193 -17.524 1.00 94.00 394 PHE A N 1
ATOM 3153 C CA . PHE A 1 394 ? 18.197 -14.007 -18.329 1.00 94.00 394 PHE A CA 1
ATOM 3154 C C . PHE A 1 394 ? 17.615 -12.599 -18.172 1.00 94.00 394 PHE A C 1
ATOM 3156 O O . PHE A 1 394 ? 17.263 -11.971 -19.174 1.00 94.00 394 PHE A O 1
ATOM 3163 N N . LEU A 1 395 ? 17.537 -12.086 -16.939 1.00 94.69 395 LEU A N 1
ATOM 3164 C CA . LEU A 1 395 ? 17.052 -10.734 -16.678 1.00 94.69 395 LEU A CA 1
ATOM 3165 C C . LEU A 1 395 ? 17.910 -9.691 -17.402 1.00 94.69 395 LEU A C 1
ATOM 3167 O O . LEU A 1 395 ? 17.365 -8.825 -18.080 1.00 94.69 395 LEU A O 1
ATOM 3171 N N . ARG A 1 396 ? 19.240 -9.793 -17.320 1.00 94.31 396 ARG A N 1
ATOM 3172 C CA . ARG A 1 396 ? 20.166 -8.867 -17.989 1.00 94.31 396 ARG A CA 1
ATOM 3173 C C . ARG A 1 396 ? 20.036 -8.915 -19.508 1.00 94.31 396 ARG A C 1
ATOM 3175 O O . ARG A 1 396 ? 19.993 -7.857 -20.140 1.00 94.31 396 ARG A O 1
ATOM 3182 N N . THR A 1 397 ? 19.908 -10.104 -20.098 1.00 93.88 397 THR A N 1
ATOM 3183 C CA . THR A 1 397 ? 19.659 -10.246 -21.541 1.00 93.88 397 THR A CA 1
ATOM 3184 C C . THR A 1 397 ? 18.318 -9.623 -21.933 1.00 93.88 397 THR A C 1
ATOM 3186 O O . THR A 1 397 ? 18.259 -8.847 -22.890 1.00 93.88 397 THR A O 1
ATOM 3189 N N . LEU A 1 398 ? 17.247 -9.892 -21.178 1.00 95.12 398 LEU A N 1
ATOM 3190 C CA . LEU A 1 398 ? 15.927 -9.301 -21.414 1.00 95.12 398 LEU A CA 1
ATOM 3191 C C . LEU A 1 398 ? 15.971 -7.768 -21.316 1.00 95.12 398 LEU A C 1
ATOM 3193 O O . LEU A 1 398 ? 15.461 -7.078 -22.198 1.00 95.12 398 LEU A O 1
ATOM 3197 N N . THR A 1 399 ? 16.636 -7.236 -20.291 1.00 94.88 399 THR A N 1
ATOM 3198 C CA . THR A 1 399 ? 16.872 -5.801 -20.093 1.00 94.88 399 THR A CA 1
ATOM 3199 C C . THR A 1 399 ? 17.596 -5.183 -21.286 1.00 94.88 399 THR A C 1
ATOM 3201 O O . THR A 1 399 ? 17.165 -4.145 -21.790 1.00 94.88 399 THR A O 1
ATOM 3204 N N . ALA A 1 400 ? 1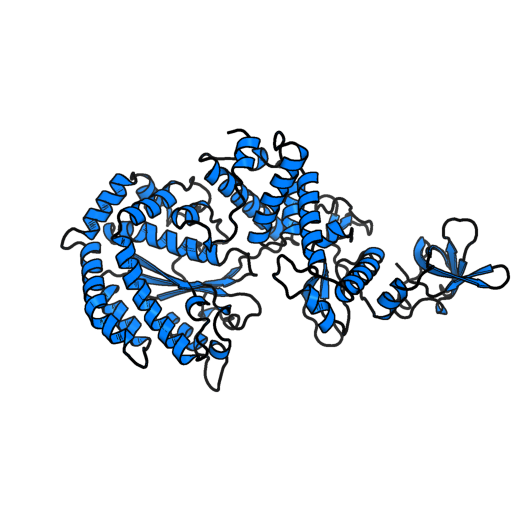8.652 -5.824 -21.796 1.00 92.44 400 ALA A N 1
ATOM 3205 C CA . ALA A 1 400 ? 19.399 -5.332 -22.951 1.00 92.44 400 ALA A CA 1
ATOM 3206 C C . ALA A 1 400 ? 18.539 -5.278 -24.226 1.00 92.44 400 ALA A C 1
ATOM 3208 O O . ALA A 1 400 ? 18.562 -4.269 -24.938 1.00 92.44 400 ALA A O 1
ATOM 3209 N N . VAL A 1 401 ? 17.748 -6.324 -24.495 1.00 92.00 401 VAL A N 1
ATOM 3210 C CA . VAL A 1 401 ? 16.812 -6.359 -25.634 1.00 92.00 401 VAL A CA 1
ATOM 3211 C C . VAL A 1 401 ? 15.784 -5.237 -25.520 1.00 92.00 401 VAL A C 1
ATOM 3213 O O . VAL A 1 401 ? 15.597 -4.458 -26.458 1.00 92.00 401 VAL A O 1
ATOM 3216 N N . CYS A 1 402 ? 15.140 -5.121 -24.360 1.00 93.00 402 CYS A N 1
ATOM 3217 C CA . CYS A 1 402 ? 14.102 -4.127 -24.125 1.00 93.00 402 CYS A CA 1
ATOM 3218 C C . CYS A 1 402 ? 14.651 -2.696 -24.183 1.00 93.00 402 CYS A C 1
ATOM 3220 O O . CYS A 1 402 ? 14.022 -1.827 -24.786 1.00 93.00 402 CYS A O 1
ATOM 3222 N N . LYS A 1 403 ? 15.852 -2.445 -23.650 1.00 91.75 403 LYS A N 1
ATOM 3223 C CA . LYS A 1 403 ? 16.518 -1.139 -23.731 1.00 91.75 403 LYS A CA 1
ATOM 3224 C C . LYS A 1 403 ? 16.758 -0.706 -25.177 1.00 91.75 403 LYS A C 1
ATOM 3226 O O . LYS A 1 403 ? 16.411 0.418 -25.536 1.00 91.75 403 LYS A O 1
ATOM 3231 N N . LYS A 1 404 ? 17.301 -1.592 -26.020 1.00 87.81 404 LYS A N 1
ATOM 3232 C CA . LYS A 1 404 ? 17.588 -1.287 -27.436 1.00 87.81 404 LYS A CA 1
ATOM 3233 C C . LYS A 1 404 ? 16.338 -0.962 -28.244 1.00 87.81 404 LYS A C 1
ATOM 3235 O O . LYS A 1 404 ? 16.400 -0.132 -29.141 1.00 87.81 404 LYS A O 1
ATOM 3240 N N . ARG A 1 405 ? 15.213 -1.582 -27.888 1.00 88.12 405 ARG A N 1
ATOM 3241 C CA . ARG A 1 405 ? 13.909 -1.385 -28.534 1.00 88.12 405 ARG A CA 1
ATOM 3242 C C . ARG A 1 405 ? 13.040 -0.336 -27.838 1.00 88.12 405 ARG A C 1
ATOM 3244 O O . ARG A 1 405 ? 11.856 -0.225 -28.144 1.00 88.12 405 ARG A O 1
ATOM 3251 N N . THR A 1 406 ? 13.591 0.422 -26.884 1.00 89.12 406 THR A N 1
ATOM 3252 C CA . THR A 1 406 ? 12.865 1.447 -26.104 1.00 89.12 406 THR A CA 1
ATOM 3253 C C . THR A 1 406 ? 11.587 0.914 -25.437 1.00 89.12 406 THR A C 1
ATOM 3255 O O . THR A 1 406 ? 10.571 1.593 -25.330 1.00 89.12 406 THR A O 1
ATOM 3258 N N . ALA A 1 407 ? 11.632 -0.344 -25.004 1.00 89.25 407 ALA A N 1
ATOM 3259 C CA . ALA A 1 407 ? 10.472 -1.148 -24.662 1.00 89.25 407 ALA A CA 1
ATOM 3260 C C . ALA A 1 407 ? 10.416 -1.467 -23.166 1.00 89.25 407 ALA A C 1
ATOM 3262 O O . ALA A 1 407 ? 10.654 -2.603 -22.758 1.00 89.25 407 ALA A O 1
ATOM 3263 N N . TYR A 1 408 ? 10.066 -0.492 -22.325 1.00 92.94 408 TYR A N 1
ATOM 3264 C CA . TYR A 1 408 ? 9.801 -0.816 -20.918 1.00 92.94 408 TYR A CA 1
ATOM 3265 C C . TYR A 1 408 ? 8.512 -1.648 -20.748 1.00 92.94 408 TYR A C 1
ATOM 3267 O O . TYR A 1 408 ? 8.415 -2.406 -19.788 1.00 92.94 408 TYR A O 1
ATOM 3275 N N . ARG A 1 409 ? 7.555 -1.550 -21.690 1.00 93.50 409 ARG A N 1
ATOM 3276 C CA . ARG A 1 409 ? 6.318 -2.348 -21.772 1.00 93.50 409 ARG A CA 1
ATOM 3277 C C . ARG A 1 409 ? 6.407 -3.353 -22.920 1.00 93.50 409 ARG A C 1
ATOM 3279 O O . ARG A 1 409 ? 6.641 -2.978 -24.070 1.00 93.50 409 ARG A O 1
ATOM 3286 N N . PHE A 1 410 ? 6.169 -4.629 -22.631 1.00 93.31 410 PHE A N 1
ATOM 3287 C CA . PHE A 1 410 ? 6.353 -5.694 -23.609 1.00 93.31 410 PHE A CA 1
ATOM 3288 C C . PHE A 1 410 ? 5.435 -6.905 -23.406 1.00 93.31 410 PHE A C 1
ATOM 3290 O O . PHE A 1 410 ? 4.826 -7.101 -22.355 1.00 93.31 410 PHE A O 1
ATOM 3297 N N . ARG A 1 411 ? 5.345 -7.750 -24.435 1.00 91.56 411 ARG A N 1
ATOM 3298 C CA . ARG A 1 411 ? 4.725 -9.082 -24.381 1.00 91.56 411 ARG A CA 1
ATOM 3299 C C . ARG A 1 411 ? 5.750 -10.132 -24.756 1.00 91.56 411 ARG A C 1
ATOM 3301 O O . ARG A 1 411 ? 6.410 -9.988 -25.780 1.00 91.56 411 ARG A O 1
ATOM 3308 N N . PHE A 1 412 ? 5.816 -11.215 -23.988 1.00 89.75 412 PHE A N 1
ATOM 3309 C CA . PHE A 1 412 ? 6.654 -12.369 -24.310 1.00 89.75 412 PHE A CA 1
ATOM 3310 C C . PHE A 1 412 ? 5.802 -13.651 -24.283 1.00 89.75 412 PHE A C 1
ATOM 3312 O O . PHE A 1 412 ? 5.610 -14.256 -23.222 1.00 89.75 412 PHE A O 1
ATOM 3319 N N . PRO A 1 413 ? 5.219 -14.047 -25.430 1.00 84.50 413 PRO A N 1
ATOM 3320 C CA . PRO A 1 413 ? 4.358 -15.224 -25.511 1.00 84.50 413 PRO A CA 1
ATOM 3321 C C . PRO A 1 413 ? 5.058 -16.491 -25.003 1.00 84.50 413 PRO A C 1
ATOM 3323 O O . PRO A 1 413 ? 6.242 -16.687 -25.255 1.00 84.50 413 PRO A O 1
ATOM 3326 N N . ASN A 1 414 ? 4.315 -17.358 -24.308 1.00 82.44 414 ASN A N 1
ATOM 3327 C CA . ASN A 1 414 ? 4.779 -18.648 -23.770 1.00 82.44 414 ASN A CA 1
ATOM 3328 C C . ASN A 1 414 ? 5.916 -18.584 -22.727 1.00 82.44 414 ASN A C 1
ATOM 3330 O O . ASN A 1 414 ? 6.424 -19.627 -22.321 1.00 82.44 414 ASN A O 1
ATOM 3334 N N . LYS A 1 415 ? 6.296 -17.393 -22.242 1.00 86.19 415 LYS A N 1
ATOM 3335 C CA . LYS A 1 415 ? 7.332 -17.219 -21.203 1.00 86.19 415 LYS A CA 1
ATOM 3336 C C . LYS A 1 415 ? 6.803 -16.833 -19.833 1.00 86.19 415 LYS A C 1
ATOM 3338 O O . LYS A 1 415 ? 7.594 -16.573 -18.930 1.00 86.19 415 LYS A O 1
ATOM 3343 N N . SER A 1 416 ? 5.487 -16.855 -19.641 1.00 83.25 416 SER A N 1
ATOM 3344 C CA . SER A 1 416 ? 4.872 -16.529 -18.354 1.00 83.25 416 SER A CA 1
ATOM 3345 C C . SER A 1 416 ? 5.471 -17.300 -17.168 1.00 83.25 416 SER A C 1
ATOM 3347 O O . SER A 1 416 ? 5.798 -16.633 -16.193 1.00 83.25 416 SER A O 1
ATOM 3349 N N . PRO A 1 417 ? 5.738 -18.625 -17.227 1.00 85.50 417 PRO A N 1
ATOM 3350 C CA . PRO A 1 417 ? 6.339 -19.340 -16.093 1.00 85.50 417 PRO A CA 1
ATOM 3351 C C . PRO A 1 417 ? 7.713 -18.807 -15.661 1.00 85.50 417 PRO A C 1
ATOM 3353 O O . PRO A 1 417 ? 8.033 -18.816 -14.477 1.00 85.50 417 PRO A O 1
ATOM 3356 N N . ILE A 1 418 ? 8.521 -18.328 -16.612 1.00 87.25 418 ILE A N 1
ATOM 3357 C CA . ILE A 1 418 ? 9.841 -17.746 -16.332 1.00 87.25 418 ILE A CA 1
ATOM 3358 C C . ILE A 1 418 ? 9.671 -16.319 -15.808 1.00 87.25 418 ILE A C 1
ATOM 3360 O O . ILE A 1 418 ? 10.251 -15.964 -14.787 1.00 87.25 418 ILE A O 1
ATOM 3364 N N . LEU A 1 419 ? 8.826 -15.516 -16.461 1.00 89.31 419 LEU A N 1
ATOM 3365 C CA . LEU A 1 419 ? 8.616 -14.115 -16.092 1.00 89.31 419 LEU A CA 1
ATOM 3366 C C . LEU A 1 419 ? 7.945 -13.940 -14.726 1.00 89.31 419 LEU A C 1
ATOM 3368 O O . LEU A 1 419 ? 8.220 -12.956 -14.043 1.00 89.31 419 LEU A O 1
ATOM 3372 N N . LEU A 1 420 ? 7.126 -14.907 -14.299 1.00 85.75 420 LEU A N 1
ATOM 3373 C CA . LEU A 1 420 ? 6.489 -14.906 -12.980 1.00 85.75 420 LEU A CA 1
ATOM 3374 C C . LEU A 1 420 ? 7.505 -14.863 -11.826 1.00 85.75 420 LEU A C 1
ATOM 3376 O O . LEU A 1 420 ? 7.204 -14.336 -10.757 1.00 85.75 420 LEU A O 1
ATOM 3380 N N . ARG A 1 421 ? 8.741 -15.338 -12.037 1.00 87.88 421 ARG A N 1
ATOM 3381 C CA . ARG A 1 421 ? 9.815 -15.251 -11.031 1.00 87.88 421 ARG A CA 1
ATOM 3382 C C . ARG A 1 421 ? 10.140 -13.807 -10.643 1.00 87.88 421 ARG A C 1
ATOM 3384 O O . ARG A 1 421 ? 10.506 -13.570 -9.497 1.00 87.88 421 ARG A O 1
ATOM 3391 N N . TYR A 1 422 ? 9.945 -12.860 -11.563 1.00 90.50 422 TYR A N 1
ATOM 3392 C CA . TYR A 1 422 ? 10.229 -11.435 -11.365 1.00 90.50 422 TYR A CA 1
ATOM 3393 C C . TYR A 1 422 ? 9.001 -10.610 -10.938 1.00 90.50 422 TYR A C 1
ATOM 3395 O O . TYR A 1 422 ? 9.127 -9.397 -10.755 1.00 90.50 422 TYR A O 1
ATOM 3403 N N . THR A 1 423 ? 7.828 -11.248 -10.804 1.00 84.25 423 THR A N 1
ATOM 3404 C CA . THR A 1 423 ? 6.544 -10.614 -10.436 1.00 84.25 423 THR A CA 1
ATOM 3405 C C . THR A 1 423 ? 5.951 -11.140 -9.121 1.00 84.25 423 THR A C 1
ATOM 3407 O O . THR A 1 423 ? 4.933 -10.620 -8.671 1.00 84.25 423 THR A O 1
ATOM 3410 N N . ASN A 1 424 ? 6.531 -12.189 -8.527 1.00 67.00 424 ASN A N 1
ATOM 3411 C CA . ASN A 1 424 ? 5.933 -12.946 -7.414 1.00 67.00 424 ASN A CA 1
ATOM 3412 C C . ASN A 1 424 ? 6.613 -12.712 -6.053 1.00 67.00 424 ASN A C 1
ATOM 3414 O O . ASN A 1 424 ? 6.455 -13.519 -5.136 1.00 67.00 424 ASN A O 1
ATOM 3418 N N . LYS A 1 425 ? 7.406 -11.649 -5.904 1.00 72.81 425 LYS A N 1
ATOM 3419 C CA . LYS A 1 425 ? 7.862 -11.199 -4.581 1.00 72.81 425 LYS A CA 1
ATOM 3420 C C . LYS A 1 425 ? 6.773 -10.302 -3.969 1.00 72.81 425 LYS A C 1
ATOM 3422 O O . LYS A 1 425 ? 5.609 -10.361 -4.360 1.00 72.81 425 LYS A O 1
ATOM 3427 N N . SER A 1 426 ? 7.132 -9.460 -3.005 1.00 70.75 426 SER A N 1
ATOM 3428 C CA . SER A 1 426 ? 6.280 -8.322 -2.647 1.00 70.75 426 SER A CA 1
ATOM 3429 C C . SER A 1 426 ? 6.269 -7.322 -3.808 1.00 70.75 426 SER A C 1
ATOM 3431 O O . SER A 1 426 ? 7.292 -7.135 -4.470 1.00 70.75 426 SER A O 1
ATOM 3433 N N . SER A 1 427 ? 5.133 -6.660 -4.048 1.00 69.56 427 SER A N 1
ATOM 3434 C CA . SER A 1 427 ? 4.981 -5.653 -5.111 1.00 69.56 427 SER A CA 1
ATOM 3435 C C . SER A 1 427 ? 6.051 -4.559 -5.071 1.00 69.56 427 SER A C 1
ATOM 3437 O O . SER A 1 427 ? 6.366 -3.981 -6.106 1.00 69.56 427 SER A O 1
ATOM 3439 N N . GLU A 1 428 ? 6.625 -4.310 -3.893 1.00 72.19 428 GLU A N 1
ATOM 3440 C CA . GLU A 1 428 ? 7.699 -3.344 -3.638 1.00 72.19 428 GLU A CA 1
ATOM 3441 C C . GLU A 1 428 ? 9.067 -3.784 -4.199 1.00 72.19 428 GLU A C 1
ATOM 3443 O O . GLU A 1 428 ? 9.921 -2.939 -4.451 1.00 72.19 428 GLU A O 1
ATOM 3448 N N . TYR A 1 429 ? 9.272 -5.089 -4.414 1.00 79.69 429 TYR A N 1
ATOM 3449 C CA . TYR A 1 429 ? 10.545 -5.688 -4.847 1.00 79.69 429 TYR A CA 1
ATOM 3450 C C . TYR A 1 429 ? 10.470 -6.376 -6.217 1.00 79.69 429 TYR A C 1
ATOM 3452 O O . TYR A 1 429 ? 11.432 -6.999 -6.673 1.00 79.69 429 TYR A O 1
ATOM 3460 N N . ASN A 1 430 ? 9.324 -6.281 -6.883 1.00 88.00 430 ASN A N 1
ATOM 3461 C CA . ASN A 1 430 ? 9.113 -6.855 -8.202 1.00 88.00 430 ASN A CA 1
ATOM 3462 C C . ASN A 1 430 ? 9.822 -6.030 -9.283 1.00 88.00 430 ASN A C 1
ATOM 3464 O O . ASN A 1 430 ? 9.569 -4.837 -9.419 1.00 88.00 430 ASN A O 1
ATOM 3468 N N . ILE A 1 431 ? 10.666 -6.677 -10.091 1.00 93.38 431 ILE A N 1
ATOM 3469 C CA . ILE A 1 431 ? 11.342 -6.028 -11.230 1.00 93.38 431 ILE A CA 1
ATOM 3470 C C . ILE A 1 431 ? 10.393 -5.892 -12.420 1.00 93.38 431 ILE A C 1
ATOM 3472 O O . ILE A 1 431 ? 10.446 -4.906 -13.156 1.00 93.38 431 ILE A O 1
ATOM 3476 N N . LEU A 1 432 ? 9.508 -6.873 -12.598 1.00 92.75 432 LEU A N 1
ATOM 3477 C CA . LEU A 1 432 ? 8.449 -6.841 -13.595 1.00 92.75 432 LEU A CA 1
ATOM 3478 C C . LEU A 1 432 ? 7.100 -6.725 -12.902 1.00 92.75 432 LEU A C 1
ATOM 3480 O O . LEU A 1 432 ? 6.887 -7.279 -11.826 1.00 92.75 432 LEU A O 1
ATOM 3484 N N . LYS A 1 433 ? 6.139 -6.089 -13.565 1.00 88.25 433 LYS A N 1
ATOM 3485 C CA . LYS A 1 433 ? 4.732 -6.170 -13.159 1.00 88.25 433 LYS A CA 1
ATOM 3486 C C . LYS A 1 433 ? 3.845 -6.541 -14.331 1.00 88.25 433 LYS A C 1
ATOM 3488 O O . LYS A 1 433 ? 4.188 -6.319 -15.493 1.00 88.25 433 LYS A O 1
ATOM 3493 N N . ILE A 1 434 ? 2.700 -7.119 -13.998 1.00 86.62 434 ILE A N 1
ATOM 3494 C CA . ILE A 1 434 ? 1.683 -7.536 -14.956 1.00 86.62 434 ILE A CA 1
ATOM 3495 C C . ILE A 1 434 ? 0.682 -6.393 -15.090 1.00 86.62 434 ILE A C 1
ATOM 3497 O O . ILE A 1 434 ? 0.040 -6.025 -14.111 1.00 86.62 434 ILE A O 1
ATOM 3501 N N . LYS A 1 435 ? 0.561 -5.830 -16.296 1.00 81.12 435 LYS A N 1
ATOM 3502 C CA . LYS A 1 435 ? -0.413 -4.767 -16.592 1.00 81.12 435 LYS A CA 1
ATOM 3503 C C . LYS A 1 435 ? -1.738 -5.337 -17.087 1.00 81.12 435 LYS A C 1
ATOM 3505 O O . LYS A 1 435 ? -2.801 -4.876 -16.702 1.00 81.12 435 LYS A O 1
ATOM 3510 N N . GLU A 1 436 ? -1.666 -6.348 -17.946 1.00 80.38 436 GLU A N 1
ATOM 3511 C CA . GLU A 1 436 ? -2.834 -7.015 -18.524 1.00 80.38 436 GLU A CA 1
ATOM 3512 C C . GLU A 1 436 ? -2.560 -8.517 -18.574 1.00 80.38 436 GLU A C 1
ATOM 3514 O O . GLU A 1 436 ? -1.598 -8.953 -19.217 1.00 80.38 436 GLU A O 1
ATOM 3519 N N . ILE A 1 437 ? -3.413 -9.311 -17.925 1.00 77.00 437 ILE A N 1
ATOM 3520 C CA . ILE A 1 437 ? -3.387 -10.769 -18.059 1.00 77.00 437 ILE A CA 1
ATOM 3521 C C . ILE A 1 437 ? -3.980 -11.114 -19.426 1.00 77.00 437 ILE A C 1
ATOM 3523 O O . ILE A 1 437 ? -5.141 -10.826 -19.710 1.00 77.00 437 ILE A O 1
ATOM 3527 N N . GLY A 1 438 ? -3.167 -11.710 -20.295 1.00 67.62 438 GLY A N 1
ATOM 3528 C CA . GLY A 1 438 ? -3.611 -12.154 -21.611 1.00 67.62 438 GLY A CA 1
ATOM 3529 C C . GLY A 1 438 ? -3.914 -13.647 -21.621 1.00 67.62 438 GLY A C 1
ATOM 3530 O O . GLY A 1 438 ? -3.181 -14.432 -21.030 1.00 67.62 438 GLY A O 1
ATOM 3531 N N . ALA A 1 439 ? -4.955 -14.047 -22.353 1.00 60.03 439 ALA A N 1
ATOM 3532 C CA . ALA A 1 439 ? -5.254 -15.450 -22.640 1.00 60.03 439 ALA A CA 1
ATOM 3533 C C . ALA A 1 439 ? -4.855 -15.821 -24.082 1.00 60.03 439 ALA A C 1
ATOM 3535 O O . ALA A 1 439 ? -5.035 -15.037 -25.023 1.00 60.03 439 ALA A O 1
ATOM 3536 N N . GLY A 1 440 ? -4.313 -17.028 -24.270 1.00 62.78 440 GLY A N 1
ATOM 3537 C CA . GLY A 1 440 ? -3.956 -17.569 -25.586 1.00 62.78 440 GLY A CA 1
ATOM 3538 C C . GLY A 1 440 ? -2.947 -16.704 -26.356 1.00 62.78 440 GLY A C 1
ATOM 3539 O O . GLY A 1 440 ? -1.906 -16.317 -25.830 1.00 62.78 440 GLY A O 1
ATOM 3540 N N . ARG A 1 441 ? -3.252 -16.378 -27.622 1.00 55.81 441 ARG A N 1
ATOM 3541 C CA . ARG A 1 441 ? -2.347 -15.635 -28.528 1.00 55.81 441 ARG A CA 1
ATOM 3542 C C . ARG A 1 441 ? -2.129 -14.162 -28.156 1.00 55.81 441 ARG A C 1
ATOM 3544 O O . ARG A 1 441 ? -1.177 -13.568 -28.655 1.00 55.81 441 ARG A O 1
ATOM 3551 N N . ARG A 1 442 ? -2.990 -13.556 -27.323 1.00 65.38 442 ARG A N 1
ATOM 3552 C CA . ARG A 1 442 ? -2.842 -12.140 -26.926 1.00 65.38 442 ARG A CA 1
ATOM 3553 C C . ARG A 1 442 ? -1.632 -11.918 -26.013 1.00 65.38 442 ARG A C 1
ATOM 3555 O O . ARG A 1 442 ? -1.014 -10.865 -26.139 1.00 65.38 442 ARG A O 1
ATOM 3562 N N . GLY A 1 443 ? -1.263 -12.923 -25.208 1.00 72.12 443 GLY A N 1
ATOM 3563 C CA . GLY A 1 443 ? -0.110 -12.907 -24.301 1.00 72.12 443 GLY A CA 1
ATOM 3564 C C . GLY A 1 443 ? -0.237 -11.894 -23.156 1.00 72.12 443 GLY A C 1
ATOM 3565 O O . GLY A 1 443 ? -0.863 -10.848 -23.302 1.00 72.12 443 GLY A O 1
ATOM 3566 N N . THR A 1 444 ? 0.353 -12.202 -22.004 1.00 86.12 444 THR A N 1
ATOM 3567 C CA . THR A 1 444 ? 0.402 -11.280 -20.859 1.00 86.12 444 THR A CA 1
ATOM 3568 C C . THR A 1 444 ? 1.297 -10.084 -21.175 1.00 86.12 444 THR A C 1
ATOM 3570 O O . THR A 1 444 ? 2.403 -10.251 -21.699 1.00 86.12 444 THR A O 1
ATOM 3573 N N . THR A 1 445 ? 0.813 -8.879 -20.870 1.00 89.94 445 THR A N 1
ATOM 3574 C CA . THR A 1 445 ? 1.580 -7.638 -21.012 1.00 89.94 445 THR A CA 1
ATOM 3575 C C . THR A 1 445 ? 2.318 -7.351 -19.709 1.00 89.94 445 THR A C 1
ATOM 3577 O O . THR A 1 445 ? 1.693 -7.186 -18.658 1.00 89.94 445 THR A O 1
ATOM 3580 N N . TYR A 1 446 ? 3.638 -7.248 -19.802 1.00 92.62 446 TYR A N 1
ATOM 3581 C CA . TYR A 1 446 ? 4.535 -6.921 -18.704 1.00 92.62 446 TYR A CA 1
ATOM 3582 C C . TYR A 1 446 ? 5.084 -5.506 -18.876 1.00 92.62 446 TYR A C 1
ATOM 3584 O O . TYR A 1 446 ? 5.196 -5.002 -19.996 1.00 92.62 446 TYR A O 1
ATOM 3592 N N . TRP A 1 447 ? 5.463 -4.877 -17.772 1.00 92.81 447 TRP A N 1
ATOM 3593 C CA . TRP A 1 447 ? 6.332 -3.705 -17.786 1.00 92.81 447 TRP A CA 1
ATOM 3594 C C . TRP A 1 447 ? 7.424 -3.821 -16.725 1.00 92.81 447 TRP A C 1
ATOM 3596 O O . TRP A 1 447 ? 7.253 -4.525 -15.727 1.00 92.81 447 TRP A O 1
ATOM 3606 N N . PHE A 1 448 ? 8.552 -3.160 -16.955 1.00 95.12 448 PHE A N 1
ATOM 3607 C CA . PHE A 1 448 ? 9.573 -2.992 -15.928 1.00 95.12 448 PHE A CA 1
ATOM 3608 C C . PHE A 1 448 ? 9.111 -1.985 -14.876 1.00 95.12 448 PHE A C 1
ATOM 3610 O O . PHE A 1 448 ? 8.481 -0.978 -15.200 1.00 95.12 448 PHE A O 1
ATOM 3617 N N . ASP A 1 449 ? 9.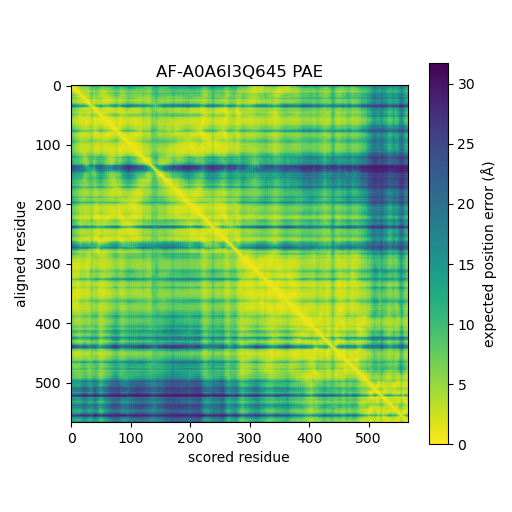449 -2.252 -13.618 1.00 94.06 449 ASP A N 1
ATOM 3618 C CA . ASP A 1 449 ? 9.279 -1.293 -12.533 1.00 94.06 449 ASP A CA 1
ATOM 3619 C C . ASP A 1 449 ? 10.048 0.006 -12.818 1.00 94.06 449 ASP A C 1
ATOM 3621 O O . ASP A 1 449 ? 11.137 -0.017 -13.402 1.00 94.06 449 ASP A O 1
ATOM 3625 N N . TYR A 1 450 ? 9.489 1.147 -12.410 1.00 94.62 450 TYR A N 1
ATOM 3626 C CA . TYR A 1 450 ? 10.072 2.455 -12.701 1.00 94.62 450 TYR A CA 1
ATOM 3627 C C . TYR A 1 450 ? 11.480 2.610 -12.120 1.00 94.62 450 TYR A C 1
ATOM 3629 O O . TYR A 1 450 ? 12.384 3.077 -12.819 1.00 94.62 450 TYR A O 1
ATOM 3637 N N . SER A 1 451 ? 11.700 2.149 -10.884 1.00 95.06 451 SER A N 1
ATOM 3638 C CA . SER A 1 451 ? 13.016 2.208 -10.248 1.00 95.06 451 SER A CA 1
ATOM 3639 C C . SER A 1 451 ? 14.043 1.405 -11.043 1.00 95.06 451 SER A C 1
ATOM 3641 O O . SER A 1 451 ? 15.158 1.875 -11.283 1.00 95.06 451 SER A O 1
ATOM 3643 N N . TYR A 1 452 ? 13.649 0.227 -11.538 1.00 95.94 452 TYR A N 1
ATOM 3644 C CA . TYR A 1 452 ? 14.506 -0.589 -12.397 1.00 95.94 452 TYR A CA 1
ATOM 3645 C C . TYR A 1 452 ? 14.750 0.066 -13.763 1.00 95.94 452 TYR A C 1
ATOM 3647 O O . TYR A 1 452 ? 15.873 0.034 -14.264 1.00 95.94 452 TYR A O 1
ATOM 3655 N N . CYS A 1 453 ? 13.752 0.739 -14.344 1.00 95.88 453 CYS A N 1
ATOM 3656 C CA . CYS A 1 453 ? 13.928 1.511 -15.578 1.00 95.88 453 CYS A CA 1
ATOM 3657 C C . CYS A 1 453 ? 14.935 2.655 -15.414 1.00 95.88 453 CYS A C 1
ATOM 3659 O O . CYS A 1 453 ? 15.706 2.920 -16.339 1.00 95.88 453 CYS A O 1
ATOM 3661 N N . LEU A 1 454 ? 14.938 3.331 -14.261 1.00 94.88 454 LEU A N 1
ATOM 3662 C CA . LEU A 1 454 ? 15.907 4.380 -13.941 1.00 94.88 454 LEU A CA 1
ATOM 3663 C C . LEU A 1 454 ? 17.322 3.803 -13.784 1.00 94.88 454 LEU A C 1
ATOM 3665 O O . LEU A 1 454 ? 18.278 4.383 -14.294 1.00 94.88 454 LEU A O 1
ATOM 3669 N N . TYR A 1 455 ? 17.450 2.662 -13.101 1.00 95.56 455 TYR A N 1
ATOM 3670 C CA . TYR A 1 455 ? 18.721 1.966 -12.878 1.00 95.56 455 TYR A CA 1
ATOM 3671 C C . TYR A 1 455 ? 19.334 1.408 -14.169 1.00 95.56 455 TYR A C 1
ATOM 3673 O O . TYR A 1 455 ? 20.486 1.700 -14.483 1.00 95.56 455 TYR A O 1
ATOM 3681 N N . ALA A 1 456 ? 18.556 0.653 -14.943 1.00 95.06 456 ALA A N 1
ATOM 3682 C CA . ALA A 1 456 ? 18.999 0.030 -16.189 1.00 95.06 456 ALA A CA 1
ATOM 3683 C C . ALA A 1 456 ? 18.985 0.996 -17.391 1.00 95.06 456 ALA A C 1
ATOM 3685 O O . ALA A 1 456 ? 19.410 0.641 -18.498 1.00 95.06 456 ALA A O 1
ATOM 3686 N N . ASP A 1 457 ? 18.511 2.228 -17.181 1.00 94.12 457 ASP A N 1
ATOM 3687 C CA . ASP A 1 457 ? 18.364 3.253 -18.212 1.00 94.12 457 ASP A CA 1
ATOM 3688 C C . ASP A 1 457 ? 17.502 2.746 -19.390 1.00 94.12 457 ASP A C 1
ATOM 3690 O O . ASP A 1 457 ? 17.845 2.841 -20.568 1.00 94.12 457 ASP A O 1
ATOM 3694 N N . ILE A 1 458 ? 16.355 2.153 -19.043 1.00 94.94 458 ILE A N 1
ATOM 3695 C CA . ILE A 1 458 ? 15.295 1.776 -19.986 1.00 94.94 458 ILE A CA 1
ATOM 3696 C C . ILE A 1 458 ? 14.370 2.990 -20.150 1.00 94.94 458 ILE A C 1
ATOM 3698 O O . ILE A 1 458 ? 13.862 3.490 -19.140 1.00 94.94 458 ILE A O 1
ATOM 3702 N N . PRO A 1 459 ? 14.131 3.497 -21.370 1.00 93.56 459 PRO A N 1
ATOM 3703 C CA . PRO A 1 459 ? 13.245 4.639 -21.591 1.00 93.56 459 PRO A CA 1
ATOM 3704 C C . PRO A 1 459 ? 11.802 4.384 -21.145 1.00 93.56 459 PRO A C 1
ATOM 3706 O O . PRO A 1 459 ? 11.232 3.346 -21.471 1.00 93.56 459 PRO A O 1
ATOM 3709 N N . THR A 1 460 ? 11.203 5.350 -20.441 1.00 93.50 460 THR A N 1
ATOM 3710 C CA . THR A 1 460 ? 9.785 5.304 -20.027 1.00 93.50 460 THR A CA 1
ATOM 3711 C C . THR A 1 460 ? 8.926 6.387 -20.669 1.00 93.50 460 THR A C 1
ATOM 3713 O O . THR A 1 460 ? 7.712 6.217 -20.721 1.00 93.50 460 THR A O 1
ATOM 3716 N N . HIS A 1 461 ? 9.533 7.462 -21.188 1.00 93.25 461 HIS A N 1
ATOM 3717 C CA . HIS A 1 461 ? 8.825 8.620 -21.734 1.00 93.25 461 HIS A CA 1
ATOM 3718 C C . HIS A 1 461 ? 9.313 8.999 -23.138 1.00 93.25 461 HIS A C 1
ATOM 3720 O O . HIS A 1 461 ? 10.516 8.965 -23.422 1.00 93.25 461 HIS A O 1
ATOM 3726 N N . TYR A 1 462 ? 8.374 9.419 -23.985 1.00 92.31 462 TYR A N 1
ATOM 3727 C CA . TYR A 1 462 ? 8.647 10.145 -25.224 1.00 92.31 462 TYR A CA 1
ATOM 3728 C C . TYR A 1 462 ? 8.430 11.642 -25.018 1.00 92.31 462 TYR A C 1
ATOM 3730 O O . TYR A 1 462 ? 7.493 12.032 -24.326 1.00 92.31 462 TYR A O 1
ATOM 3738 N N . GLN A 1 463 ? 9.253 12.476 -25.654 1.00 91.75 463 GLN A N 1
ATOM 3739 C CA . GLN A 1 463 ? 9.009 13.915 -25.747 1.00 91.75 463 GLN A CA 1
ATOM 3740 C C . GLN A 1 463 ? 7.663 14.175 -26.428 1.00 91.75 463 GLN A C 1
ATOM 3742 O O . GLN A 1 463 ? 7.263 13.434 -27.332 1.00 91.75 463 GLN A O 1
ATOM 3747 N N . PHE A 1 464 ? 6.965 15.233 -26.016 1.00 88.12 464 PHE A N 1
ATOM 3748 C CA . PHE A 1 464 ? 5.674 15.577 -26.609 1.00 88.12 464 PHE A CA 1
ATOM 3749 C C . PHE A 1 464 ? 5.741 15.654 -28.139 1.00 88.12 464 PHE A C 1
ATOM 3751 O O . PHE A 1 464 ? 6.642 16.264 -28.713 1.00 88.12 464 PHE A O 1
ATOM 3758 N N . ASN A 1 465 ? 4.755 15.037 -28.796 1.00 85.06 465 ASN A N 1
ATOM 3759 C CA . ASN A 1 465 ? 4.618 15.011 -30.255 1.00 85.06 465 ASN A CA 1
ATOM 3760 C C . ASN A 1 465 ? 5.854 14.457 -30.998 1.00 85.06 465 ASN A C 1
ATOM 3762 O O . ASN A 1 465 ? 6.099 14.812 -32.151 1.00 85.06 465 ASN A O 1
ATOM 3766 N N . SER A 1 466 ? 6.644 13.593 -30.352 1.00 86.00 466 SER A N 1
ATOM 3767 C CA . SER A 1 466 ? 7.854 13.000 -30.921 1.00 86.00 466 SER A CA 1
ATOM 3768 C C . SER A 1 466 ? 8.028 11.540 -30.494 1.00 86.00 466 SER A C 1
ATOM 3770 O O . SER A 1 466 ? 7.490 11.113 -29.482 1.00 86.00 466 SER A O 1
ATOM 3772 N N . GLU A 1 467 ? 8.834 10.779 -31.236 1.00 81.50 467 GLU A N 1
ATOM 3773 C CA . GLU A 1 467 ? 9.356 9.466 -30.807 1.00 81.50 467 GLU A CA 1
ATOM 3774 C C . GLU A 1 467 ? 10.718 9.595 -30.092 1.00 81.50 467 GLU A C 1
ATOM 3776 O O . GLU A 1 467 ? 11.368 8.604 -29.750 1.00 81.50 467 GLU A O 1
ATOM 3781 N N . ARG A 1 468 ? 11.198 10.828 -29.877 1.00 87.44 468 ARG A N 1
ATOM 3782 C CA . ARG A 1 468 ? 12.434 11.089 -29.130 1.00 87.44 468 ARG A CA 1
ATOM 3783 C C . ARG A 1 468 ? 12.243 10.761 -27.656 1.00 87.44 468 ARG A C 1
ATOM 3785 O O . ARG A 1 468 ? 11.213 11.070 -27.072 1.00 87.44 468 ARG A O 1
ATOM 3792 N N . ILE A 1 469 ? 13.265 10.174 -27.040 1.00 90.06 469 ILE A N 1
ATOM 3793 C CA . ILE A 1 469 ? 13.236 9.821 -25.618 1.00 90.06 469 ILE A CA 1
ATOM 3794 C C . ILE A 1 469 ? 13.374 11.075 -24.753 1.00 90.06 469 ILE A C 1
ATOM 3796 O O . ILE A 1 469 ? 14.371 11.791 -24.872 1.00 90.06 469 ILE A O 1
ATOM 3800 N N . ALA A 1 470 ? 12.422 11.290 -23.844 1.00 90.50 470 ALA A N 1
ATOM 3801 C CA . ALA A 1 470 ? 12.519 12.312 -22.804 1.00 90.50 470 ALA A CA 1
ATOM 3802 C C . ALA A 1 470 ? 13.367 11.772 -21.644 1.00 90.50 470 ALA A C 1
ATOM 3804 O O . ALA A 1 470 ? 12.944 10.883 -20.899 1.00 90.50 470 ALA A O 1
ATOM 3805 N N . ARG A 1 471 ? 14.599 12.276 -21.505 1.00 87.81 471 ARG A N 1
ATOM 3806 C CA . ARG A 1 471 ? 15.553 11.776 -20.496 1.00 87.81 471 ARG A CA 1
ATOM 3807 C C . ARG A 1 471 ? 15.219 12.226 -19.077 1.00 87.81 471 ARG A C 1
ATOM 3809 O O . ARG A 1 471 ? 15.578 11.513 -18.145 1.00 87.81 471 ARG A O 1
ATOM 3816 N N . SER A 1 472 ? 14.533 13.360 -18.924 1.00 86.81 472 SER A N 1
ATOM 3817 C CA . SER A 1 472 ? 14.060 13.843 -17.621 1.00 86.81 472 SER A CA 1
ATOM 3818 C C . SER A 1 472 ? 12.985 12.947 -17.008 1.00 86.81 472 SER A C 1
ATOM 3820 O O . SER A 1 472 ? 12.818 12.966 -15.793 1.00 86.81 472 SER A O 1
ATOM 3822 N N . ARG A 1 473 ? 12.269 12.166 -17.840 1.00 89.62 473 ARG A N 1
ATOM 3823 C CA . ARG A 1 473 ? 11.128 11.327 -17.433 1.00 89.62 473 ARG A CA 1
ATOM 3824 C C . ARG A 1 473 ? 10.078 12.123 -16.651 1.00 89.62 473 ARG A C 1
ATOM 3826 O O . ARG A 1 473 ? 9.481 11.592 -15.720 1.00 89.62 473 ARG A O 1
ATOM 3833 N N . SER A 1 474 ? 9.923 13.397 -17.005 1.00 87.69 474 SER A N 1
ATOM 3834 C CA . SER A 1 474 ? 8.946 14.297 -16.412 1.00 87.69 474 SER A CA 1
ATOM 3835 C C . SER A 1 474 ? 7.750 14.463 -17.338 1.00 87.69 474 SER A C 1
ATOM 3837 O O . SER A 1 474 ? 7.904 14.556 -18.563 1.00 87.69 474 SER A O 1
ATOM 3839 N N . LYS A 1 475 ? 6.571 14.562 -16.733 1.00 86.38 475 LYS A N 1
ATOM 3840 C CA . LYS A 1 475 ? 5.303 14.926 -17.361 1.00 86.38 475 LYS A CA 1
ATOM 3841 C C . LYS A 1 475 ? 5.354 16.285 -18.058 1.00 86.38 475 LYS A C 1
ATOM 3843 O O . LYS A 1 475 ? 4.525 16.532 -18.923 1.00 86.38 475 LYS A O 1
ATOM 3848 N N . ASP A 1 476 ? 6.303 17.152 -17.700 1.00 86.56 476 ASP A N 1
ATOM 3849 C CA . ASP A 1 476 ? 6.438 18.483 -18.299 1.00 86.56 476 ASP A CA 1
ATOM 3850 C C . ASP A 1 476 ? 7.213 18.441 -19.630 1.00 86.56 476 ASP A C 1
ATOM 3852 O O . ASP A 1 476 ? 7.035 19.309 -20.484 1.00 86.56 476 ASP A O 1
ATOM 3856 N N . GLU A 1 477 ? 8.040 17.410 -19.854 1.00 86.81 477 GLU A N 1
ATOM 3857 C CA . GLU A 1 477 ? 8.795 17.221 -21.106 1.00 86.81 477 GLU A CA 1
ATOM 3858 C C . GLU A 1 477 ? 8.154 16.167 -22.027 1.00 86.81 477 GLU A C 1
ATOM 3860 O O . GLU A 1 477 ? 8.356 16.191 -23.249 1.00 86.81 477 GLU A O 1
ATOM 3865 N N . GLY A 1 478 ? 7.393 15.218 -21.472 1.00 88.25 478 GLY A N 1
ATOM 3866 C CA . GLY A 1 478 ? 6.917 14.083 -22.247 1.00 88.25 478 GLY A CA 1
ATOM 3867 C C . GLY A 1 478 ? 5.811 13.238 -21.628 1.00 88.25 478 GLY A C 1
ATOM 3868 O O . GLY A 1 478 ? 5.397 13.413 -20.489 1.00 88.25 478 GLY A O 1
ATOM 3869 N N . ASN A 1 479 ? 5.358 12.260 -22.412 1.00 89.56 479 ASN A N 1
ATOM 3870 C CA . ASN A 1 479 ? 4.337 11.290 -22.029 1.00 89.56 479 ASN A CA 1
ATOM 3871 C C . ASN A 1 479 ? 4.934 9.899 -21.856 1.00 89.56 479 ASN A C 1
ATOM 3873 O O . ASN A 1 479 ? 5.879 9.524 -22.555 1.00 89.56 479 ASN A O 1
ATOM 3877 N N . TRP A 1 480 ? 4.308 9.096 -20.997 1.00 90.94 480 TRP A N 1
ATOM 3878 C CA . TRP A 1 480 ? 4.599 7.672 -20.883 1.00 90.94 480 TRP A CA 1
ATOM 3879 C C . TRP A 1 480 ? 4.525 6.970 -22.240 1.00 90.94 480 TRP A C 1
ATOM 3881 O O . TRP A 1 480 ? 3.574 7.142 -23.006 1.00 90.94 480 TRP A O 1
ATOM 3891 N N . ILE A 1 481 ? 5.511 6.118 -22.518 1.00 90.88 481 ILE A N 1
ATOM 3892 C CA . ILE A 1 481 ? 5.505 5.262 -23.702 1.00 90.88 481 ILE A CA 1
ATOM 3893 C C . ILE A 1 481 ? 4.332 4.276 -23.554 1.00 90.88 481 ILE A C 1
ATOM 3895 O O . ILE A 1 481 ? 4.226 3.528 -22.579 1.00 90.88 481 ILE A O 1
ATOM 3899 N N . THR A 1 482 ? 3.403 4.279 -24.507 1.00 88.56 482 THR A N 1
ATOM 3900 C CA . THR A 1 482 ? 2.223 3.397 -24.474 1.00 88.56 482 THR A CA 1
ATOM 3901 C C . THR A 1 482 ? 2.393 2.159 -25.349 1.00 88.56 482 THR A C 1
ATOM 3903 O O . THR A 1 482 ? 1.699 1.162 -25.127 1.00 88.56 482 THR A O 1
ATOM 3906 N N . THR A 1 483 ? 3.334 2.188 -26.294 1.00 88.25 483 THR A N 1
ATOM 3907 C CA . THR A 1 483 ? 3.641 1.097 -27.224 1.00 88.25 483 THR A CA 1
ATOM 3908 C C . THR A 1 483 ? 3.992 -0.196 -26.489 1.00 88.25 483 THR A C 1
ATOM 3910 O O . THR A 1 483 ? 4.683 -0.187 -25.472 1.00 88.25 483 THR A O 1
ATOM 3913 N N . VAL A 1 484 ? 3.501 -1.327 -27.008 1.00 90.19 484 VAL A N 1
ATOM 3914 C CA . VAL A 1 484 ? 3.794 -2.665 -26.476 1.00 90.19 484 VAL A CA 1
ATOM 3915 C C . VAL A 1 484 ? 4.671 -3.413 -27.457 1.00 90.19 484 VAL A C 1
ATOM 3917 O O . VAL A 1 484 ? 4.204 -3.822 -28.520 1.00 90.19 484 VAL A O 1
ATOM 3920 N N . THR A 1 485 ? 5.922 -3.640 -27.083 1.00 89.75 485 THR A N 1
ATOM 3921 C CA . THR A 1 485 ? 6.858 -4.368 -27.941 1.00 89.75 485 THR A CA 1
ATOM 3922 C C . THR A 1 485 ? 6.704 -5.870 -27.741 1.00 89.75 485 THR A C 1
ATOM 3924 O O . THR A 1 485 ? 6.562 -6.361 -26.621 1.00 89.75 485 THR A O 1
ATOM 3927 N N . ARG A 1 486 ? 6.724 -6.638 -28.830 1.00 89.44 486 ARG A N 1
ATOM 3928 C CA . ARG A 1 486 ? 6.727 -8.100 -28.757 1.00 89.44 486 ARG A CA 1
ATOM 3929 C C . ARG A 1 486 ? 8.165 -8.601 -28.652 1.00 89.44 486 ARG A C 1
ATOM 3931 O O . ARG A 1 486 ? 8.967 -8.336 -29.537 1.00 89.44 486 ARG A O 1
ATOM 3938 N N . ILE A 1 487 ? 8.459 -9.351 -27.596 1.00 90.56 487 ILE A N 1
ATOM 3939 C CA . ILE A 1 487 ? 9.728 -10.052 -27.394 1.00 90.56 487 ILE A CA 1
ATOM 3940 C C . ILE A 1 487 ? 9.551 -11.524 -27.780 1.00 90.56 487 ILE A C 1
ATOM 3942 O O . ILE A 1 487 ? 8.483 -12.111 -27.573 1.00 90.56 487 ILE A O 1
ATOM 3946 N N . THR A 1 488 ? 10.588 -12.111 -28.371 1.00 89.62 488 THR A N 1
ATOM 3947 C CA . THR A 1 488 ? 10.611 -13.495 -28.860 1.00 89.62 488 THR A CA 1
ATOM 3948 C C . THR A 1 488 ? 11.893 -14.196 -28.412 1.00 89.62 488 THR A C 1
ATOM 3950 O O . THR A 1 488 ? 12.871 -13.547 -28.043 1.00 89.62 488 THR A O 1
ATOM 3953 N N . ASP A 1 489 ? 11.900 -15.530 -28.455 1.00 89.00 489 ASP A N 1
ATOM 3954 C CA . ASP A 1 489 ? 13.105 -16.323 -28.177 1.00 89.00 489 ASP A CA 1
ATOM 3955 C C . ASP A 1 489 ? 14.242 -16.021 -29.158 1.00 89.00 489 ASP A C 1
ATOM 3957 O O . ASP A 1 489 ? 15.403 -15.992 -28.759 1.00 89.00 489 ASP A O 1
ATOM 3961 N N . GLU A 1 490 ? 13.904 -15.728 -30.419 1.00 90.44 490 GLU A N 1
ATOM 3962 C CA . GLU A 1 490 ? 14.867 -15.277 -31.422 1.00 90.44 490 GLU A CA 1
ATOM 3963 C C . GLU A 1 490 ? 15.566 -14.000 -30.946 1.00 90.44 490 GLU A C 1
ATOM 3965 O O . GLU A 1 490 ? 16.786 -13.970 -30.907 1.00 90.44 490 GLU A O 1
ATOM 3970 N N . LEU A 1 491 ? 14.834 -12.990 -30.463 1.00 89.94 491 LEU A N 1
ATOM 3971 C CA . LEU A 1 491 ? 15.445 -11.753 -29.955 1.00 89.94 491 LEU A CA 1
ATOM 3972 C C . LEU A 1 491 ? 16.377 -11.980 -28.758 1.00 89.94 491 LEU A C 1
ATOM 3974 O O . LEU A 1 491 ? 17.431 -11.351 -28.672 1.00 89.94 491 LEU A O 1
ATOM 3978 N N . ILE A 1 492 ? 16.020 -12.895 -27.855 1.00 90.69 492 ILE A N 1
ATOM 3979 C CA . ILE A 1 492 ? 16.886 -13.275 -26.729 1.00 90.69 492 ILE A CA 1
ATOM 3980 C C . ILE A 1 492 ? 18.162 -13.962 -27.234 1.00 90.69 492 ILE A C 1
ATOM 3982 O O . ILE A 1 492 ? 19.257 -13.635 -26.776 1.00 90.69 492 ILE A O 1
ATOM 3986 N N . ALA A 1 493 ? 18.046 -14.874 -28.203 1.00 87.88 493 ALA A N 1
ATOM 3987 C CA . ALA A 1 493 ? 19.197 -15.539 -28.807 1.00 87.88 493 ALA A CA 1
ATOM 3988 C C . ALA A 1 493 ? 20.107 -14.543 -29.546 1.00 87.88 493 ALA A C 1
ATOM 3990 O O . ALA A 1 493 ? 21.320 -14.555 -29.344 1.00 87.88 493 ALA A O 1
ATOM 3991 N N . GLN A 1 494 ? 19.522 -13.632 -30.329 1.00 86.94 494 GLN A N 1
ATOM 3992 C CA . GLN A 1 494 ? 20.233 -12.596 -31.082 1.00 86.94 494 GLN A CA 1
ATOM 3993 C C . GLN A 1 494 ? 21.004 -11.638 -30.166 1.00 86.94 494 GLN A C 1
ATOM 3995 O O . GLN A 1 494 ? 22.112 -11.217 -30.500 1.00 86.94 494 GLN A O 1
ATOM 4000 N N . ALA A 1 495 ? 20.464 -11.322 -28.986 1.00 84.75 495 ALA A N 1
ATOM 4001 C CA . ALA A 1 495 ? 21.149 -10.485 -28.005 1.00 84.75 495 ALA A CA 1
ATOM 4002 C C . ALA A 1 495 ? 22.415 -11.133 -27.431 1.00 84.75 495 ALA A C 1
ATOM 4004 O O . ALA A 1 495 ? 23.366 -10.413 -27.122 1.00 84.75 495 ALA A O 1
ATOM 4005 N N . ASN A 1 496 ? 22.434 -12.464 -27.336 1.00 84.12 496 ASN A N 1
ATOM 4006 C CA . ASN A 1 496 ? 23.571 -13.236 -26.842 1.00 84.12 496 ASN A CA 1
ATOM 4007 C C . ASN A 1 496 ? 24.641 -13.495 -27.919 1.00 84.12 496 ASN A C 1
ATOM 4009 O O . ASN A 1 496 ? 25.714 -13.997 -27.587 1.00 84.12 496 ASN A O 1
ATOM 4013 N N . LEU A 1 497 ? 24.389 -13.154 -29.191 1.00 84.31 497 LEU A N 1
ATOM 4014 C CA . LEU A 1 497 ? 25.385 -13.289 -30.256 1.00 84.31 497 LEU A CA 1
ATOM 4015 C C . LEU A 1 497 ? 26.447 -12.175 -30.158 1.00 84.31 497 LEU A C 1
ATOM 4017 O O . LEU A 1 497 ? 26.115 -10.989 -30.292 1.00 84.31 497 LEU A O 1
ATOM 4021 N N . PRO A 1 498 ? 27.736 -12.515 -29.957 1.00 82.12 498 PRO A N 1
ATOM 4022 C CA . PRO A 1 498 ? 28.810 -11.531 -29.966 1.00 82.12 498 PRO A CA 1
ATOM 4023 C C . PRO A 1 498 ? 29.079 -11.016 -31.390 1.00 82.12 498 PRO A C 1
ATOM 4025 O O . PRO A 1 498 ? 28.813 -11.696 -32.376 1.00 82.12 498 PRO A O 1
ATOM 4028 N N . GLY A 1 499 ? 29.642 -9.809 -31.503 1.00 83.81 499 GLY A N 1
ATOM 4029 C CA . GLY A 1 499 ? 30.129 -9.263 -32.779 1.00 83.81 499 GLY A CA 1
ATOM 4030 C C . GLY A 1 499 ? 29.109 -8.493 -33.622 1.00 83.81 499 GLY A C 1
ATOM 4031 O O . GLY A 1 499 ? 29.469 -7.983 -34.679 1.00 83.81 499 GLY A O 1
ATOM 4032 N N . LYS A 1 500 ? 27.858 -8.348 -33.167 1.00 88.75 500 LYS A N 1
ATOM 4033 C CA . LYS A 1 500 ? 26.903 -7.450 -33.831 1.00 88.75 500 LYS A CA 1
ATOM 4034 C C . LYS A 1 500 ? 27.235 -5.975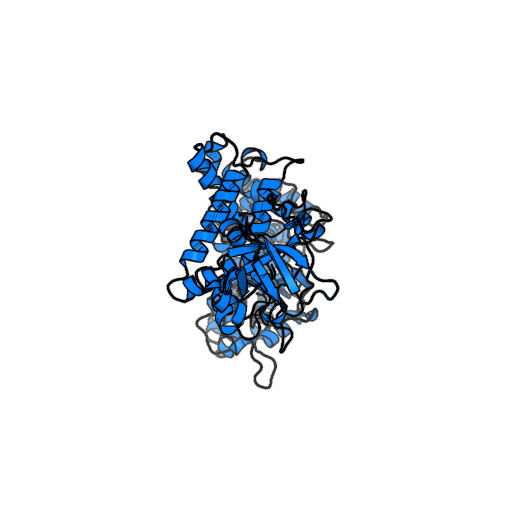 -33.606 1.00 88.75 500 LYS A C 1
ATOM 4036 O O . LYS A 1 500 ? 27.438 -5.573 -32.457 1.00 88.75 500 LYS A O 1
ATOM 4041 N N . ILE A 1 501 ? 27.148 -5.181 -34.670 1.00 89.50 501 ILE A N 1
ATOM 4042 C CA . ILE A 1 501 ? 27.343 -3.725 -34.673 1.00 89.50 501 ILE A CA 1
ATOM 4043 C C . ILE A 1 501 ? 26.028 -2.990 -34.960 1.00 89.50 501 ILE A C 1
ATOM 4045 O O . ILE A 1 501 ? 25.098 -3.564 -35.534 1.00 89.50 501 ILE A O 1
ATOM 4049 N N . ASP A 1 502 ? 25.946 -1.735 -34.519 1.00 90.69 502 ASP A N 1
ATOM 4050 C CA . ASP A 1 502 ? 24.792 -0.862 -34.743 1.00 90.69 502 ASP A CA 1
ATOM 4051 C C . ASP A 1 502 ? 25.052 0.031 -35.970 1.00 90.69 502 ASP A C 1
ATOM 4053 O O . ASP A 1 502 ? 26.174 0.476 -36.200 1.00 90.69 502 ASP A O 1
ATOM 4057 N N . GLY A 1 503 ? 24.010 0.320 -36.746 1.00 91.75 503 GLY A N 1
ATOM 4058 C CA . GLY A 1 503 ? 24.090 1.193 -37.915 1.00 91.75 503 GLY A CA 1
ATOM 4059 C C . GLY A 1 503 ? 22.743 1.810 -38.275 1.00 91.75 503 GLY A C 1
ATOM 4060 O O . GLY A 1 503 ? 21.740 1.641 -37.574 1.00 91.75 503 GLY A O 1
ATOM 4061 N N . THR A 1 504 ? 22.709 2.542 -39.383 1.00 93.12 504 THR A N 1
ATOM 4062 C CA . THR A 1 504 ? 21.489 3.148 -39.930 1.00 93.12 504 THR A CA 1
ATOM 4063 C C . THR A 1 504 ? 21.320 2.796 -41.395 1.00 93.12 504 THR A C 1
ATOM 4065 O O . THR A 1 504 ? 22.292 2.761 -42.142 1.00 93.12 504 THR A O 1
ATOM 4068 N N . ILE A 1 505 ? 20.087 2.533 -41.824 1.00 92.94 505 ILE A N 1
ATOM 4069 C CA . ILE A 1 505 ? 19.793 2.282 -43.237 1.00 92.94 505 ILE A CA 1
ATOM 4070 C C . ILE A 1 505 ? 20.072 3.570 -44.018 1.00 92.94 505 ILE A C 1
ATOM 4072 O O . ILE A 1 505 ? 19.312 4.530 -43.915 1.00 92.94 505 ILE A O 1
ATOM 4076 N N . ALA A 1 506 ? 21.152 3.597 -44.792 1.00 91.94 506 ALA A N 1
ATOM 4077 C CA . ALA A 1 506 ? 21.558 4.754 -45.586 1.00 91.94 506 ALA A CA 1
ATOM 4078 C C . ALA A 1 506 ? 20.830 4.801 -46.935 1.00 91.94 506 ALA A C 1
ATOM 4080 O O . ALA A 1 506 ? 20.534 5.877 -47.453 1.00 91.94 506 ALA A O 1
ATOM 4081 N N . TYR A 1 507 ? 20.493 3.632 -47.484 1.00 92.25 507 TYR A N 1
ATOM 4082 C CA . TYR A 1 507 ? 19.835 3.512 -48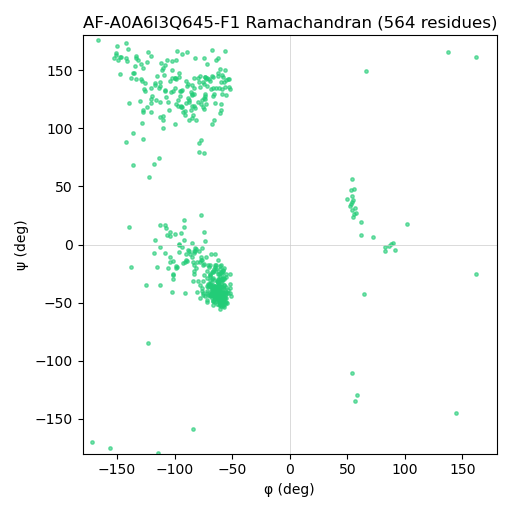.780 1.00 92.25 507 TYR A CA 1
ATOM 4083 C C . TYR A 1 507 ? 18.898 2.303 -48.834 1.00 92.25 507 TYR A C 1
ATOM 4085 O O . TYR A 1 507 ? 19.187 1.255 -48.256 1.00 92.25 507 TYR A O 1
ATOM 4093 N N . LEU A 1 508 ? 17.801 2.440 -49.584 1.00 92.00 508 LEU A N 1
ATOM 4094 C CA . LEU A 1 508 ? 16.879 1.366 -49.959 1.00 92.00 508 LEU A CA 1
ATOM 4095 C C . LEU A 1 508 ? 16.568 1.468 -51.452 1.00 92.00 508 LEU A C 1
ATOM 4097 O O . LEU A 1 508 ? 16.392 2.569 -51.976 1.00 92.00 508 LEU A O 1
ATOM 4101 N N . ASN A 1 509 ? 16.450 0.324 -52.124 1.00 91.12 509 ASN A N 1
ATOM 4102 C CA . ASN A 1 509 ? 15.948 0.279 -53.495 1.00 91.12 509 ASN A CA 1
ATOM 4103 C C . ASN A 1 509 ? 14.452 0.657 -53.565 1.00 91.12 509 ASN A C 1
ATOM 4105 O O . ASN A 1 509 ? 13.749 0.696 -52.553 1.00 91.12 509 ASN A O 1
ATOM 4109 N N . ALA A 1 510 ? 13.946 0.906 -54.778 1.00 87.06 510 ALA A N 1
ATOM 4110 C CA . ALA A 1 510 ? 12.554 1.319 -54.999 1.00 87.06 510 ALA A CA 1
ATOM 4111 C C . ALA A 1 510 ? 11.525 0.320 -54.430 1.00 87.06 510 ALA A C 1
ATOM 4113 O O . ALA A 1 510 ? 10.486 0.724 -53.913 1.00 87.06 510 ALA A O 1
ATOM 4114 N N . GLU A 1 511 ? 11.844 -0.976 -54.476 1.00 86.44 511 GLU A N 1
ATOM 4115 C CA . GLU A 1 511 ? 10.994 -2.061 -53.972 1.00 86.44 511 GLU A CA 1
ATOM 4116 C C . GLU A 1 511 ? 11.128 -2.299 -52.457 1.00 86.44 511 GLU A C 1
ATOM 4118 O O . GLU A 1 511 ? 10.390 -3.104 -51.897 1.00 86.44 511 GLU A O 1
ATOM 4123 N N . LYS A 1 512 ? 12.054 -1.607 -51.775 1.00 86.06 512 LYS A N 1
ATOM 4124 C CA . LYS A 1 512 ? 12.394 -1.793 -50.350 1.00 86.06 512 LYS A CA 1
ATOM 4125 C C . LYS A 1 512 ? 12.770 -3.235 -49.977 1.00 86.06 512 LYS A C 1
ATOM 4127 O O . LYS A 1 512 ? 12.563 -3.668 -48.846 1.00 86.06 512 LYS A O 1
ATOM 4132 N N . THR A 1 513 ? 13.338 -3.977 -50.921 1.00 88.00 513 THR A N 1
ATOM 4133 C CA . THR A 1 513 ? 13.757 -5.378 -50.772 1.00 88.00 513 THR A CA 1
ATOM 4134 C C . THR A 1 513 ? 15.252 -5.533 -50.489 1.00 88.00 513 THR A C 1
ATOM 4136 O O . THR A 1 513 ? 15.657 -6.570 -49.955 1.00 88.00 513 THR A O 1
ATOM 4139 N N . ALA A 1 514 ? 1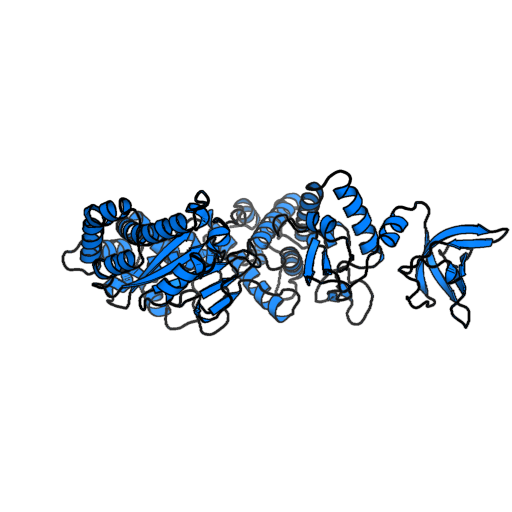6.062 -4.516 -50.801 1.00 90.50 514 ALA A N 1
ATOM 4140 C CA . ALA A 1 514 ? 17.505 -4.483 -50.574 1.00 90.50 514 ALA A CA 1
ATOM 4141 C C . ALA A 1 514 ? 18.005 -3.055 -50.309 1.00 90.50 514 ALA A C 1
ATOM 4143 O O . ALA A 1 514 ? 17.359 -2.075 -50.694 1.00 90.50 514 ALA A O 1
ATOM 4144 N N . GLY A 1 515 ? 19.166 -2.930 -49.670 1.00 92.75 515 GLY A N 1
ATOM 4145 C CA . GLY A 1 515 ? 19.715 -1.632 -49.301 1.00 92.75 515 GLY A CA 1
ATOM 4146 C C . GLY A 1 515 ? 21.138 -1.682 -48.763 1.00 92.75 515 GLY A C 1
ATOM 4147 O O . GLY A 1 515 ? 21.808 -2.713 -48.820 1.00 92.75 515 GLY A O 1
ATOM 4148 N N . PHE A 1 516 ? 21.568 -0.545 -48.223 1.00 93.00 516 PHE A N 1
ATOM 4149 C CA . PHE A 1 516 ? 22.860 -0.381 -47.565 1.00 93.00 516 PHE A CA 1
ATOM 4150 C C . PHE A 1 516 ? 22.676 0.188 -46.160 1.00 93.00 516 PHE A C 1
ATOM 4152 O O . PHE A 1 516 ? 21.850 1.081 -45.942 1.00 93.00 516 PHE A O 1
ATOM 4159 N N . ILE A 1 517 ? 23.443 -0.339 -45.211 1.00 93.56 517 ILE A N 1
ATOM 4160 C CA . ILE A 1 517 ? 23.507 0.129 -43.827 1.00 93.56 517 ILE A CA 1
ATOM 4161 C C . ILE A 1 517 ? 24.851 0.818 -43.628 1.00 93.56 517 ILE A C 1
ATOM 4163 O O . ILE A 1 517 ? 25.874 0.254 -43.991 1.00 93.56 517 ILE A O 1
ATOM 4167 N N . SER A 1 518 ? 24.852 2.002 -43.027 1.00 91.56 518 SER A N 1
ATOM 4168 C CA . SER A 1 518 ? 26.067 2.726 -42.661 1.00 91.56 518 SER A CA 1
ATOM 4169 C C . SER A 1 518 ? 26.259 2.707 -41.149 1.00 91.56 518 SER A C 1
ATOM 4171 O O . SER A 1 518 ? 25.317 2.994 -40.399 1.00 91.56 518 SER A O 1
ATOM 4173 N N . ASP A 1 519 ? 27.469 2.386 -40.697 1.00 87.50 519 ASP A N 1
ATOM 4174 C CA . ASP A 1 519 ? 27.890 2.485 -39.292 1.00 87.50 519 ASP A CA 1
ATOM 4175 C C . ASP A 1 519 ? 28.633 3.804 -38.984 1.00 87.50 519 ASP A C 1
ATOM 4177 O O . ASP A 1 519 ? 29.027 4.057 -37.846 1.00 87.50 519 ASP A O 1
ATOM 4181 N N . GLY A 1 520 ? 28.795 4.672 -39.991 1.00 80.50 520 GLY A N 1
ATOM 4182 C CA . GLY A 1 520 ? 29.522 5.939 -39.892 1.00 80.50 520 GLY A CA 1
ATOM 4183 C C . GLY A 1 520 ? 31.034 5.833 -40.132 1.00 80.50 520 GLY A C 1
ATOM 4184 O O . GLY A 1 520 ? 31.714 6.861 -40.130 1.00 80.50 520 GLY A O 1
ATOM 4185 N N . THR A 1 521 ? 31.572 4.636 -40.383 1.00 71.00 521 THR A N 1
ATOM 4186 C CA . THR A 1 521 ? 33.005 4.376 -40.587 1.00 71.00 521 THR A CA 1
ATOM 4187 C C . THR A 1 521 ? 33.307 3.828 -41.990 1.00 71.00 521 THR A C 1
ATOM 4189 O O . THR A 1 521 ? 33.749 2.707 -42.183 1.00 71.00 521 THR A O 1
ATOM 4192 N N . ARG A 1 522 ? 33.137 4.706 -42.988 1.00 63.50 522 ARG A N 1
ATOM 4193 C CA . ARG A 1 522 ? 33.567 4.613 -44.406 1.00 63.50 522 ARG A CA 1
ATOM 4194 C C . ARG A 1 522 ? 32.970 3.522 -45.311 1.00 63.50 522 ARG A C 1
ATOM 4196 O O . ARG A 1 522 ? 32.660 3.890 -46.441 1.00 63.50 522 ARG A O 1
ATOM 4203 N N . ASP A 1 523 ? 32.804 2.272 -44.884 1.00 79.06 523 ASP A N 1
ATOM 4204 C CA . ASP A 1 523 ? 32.277 1.203 -45.753 1.00 79.06 523 ASP A CA 1
ATOM 4205 C C . ASP A 1 523 ? 30.823 0.855 -45.399 1.00 79.06 523 ASP A C 1
ATOM 4207 O O . ASP A 1 523 ? 30.515 0.474 -44.272 1.00 79.06 523 ASP A O 1
ATOM 4211 N N . ASP A 1 524 ? 29.921 0.967 -46.377 1.00 87.62 524 ASP A N 1
ATOM 4212 C CA . ASP A 1 524 ? 28.513 0.609 -46.205 1.00 87.62 524 ASP A CA 1
ATOM 4213 C C . ASP A 1 524 ? 28.283 -0.904 -46.397 1.00 87.62 524 ASP A C 1
ATOM 4215 O O . ASP A 1 524 ? 28.864 -1.556 -47.269 1.00 87.62 524 ASP A O 1
ATOM 4219 N N . PHE A 1 525 ? 27.370 -1.466 -45.607 1.00 92.81 525 PHE A N 1
ATOM 4220 C CA . PHE A 1 525 ? 27.056 -2.891 -45.572 1.00 92.81 525 PHE A CA 1
ATOM 4221 C C . PHE A 1 525 ? 25.829 -3.198 -46.428 1.00 92.81 525 PHE A C 1
ATOM 4223 O O . PHE A 1 525 ? 24.729 -2.717 -46.145 1.00 92.81 525 PHE A O 1
ATOM 4230 N N . PHE A 1 526 ? 25.985 -4.038 -47.449 1.00 92.94 526 PHE A N 1
ATOM 4231 C CA . PHE A 1 526 ? 24.866 -4.476 -48.283 1.00 92.94 526 PHE A CA 1
ATOM 4232 C C . PHE A 1 526 ? 23.925 -5.411 -47.512 1.00 92.94 526 PHE A C 1
ATOM 4234 O O . PHE A 1 526 ? 24.381 -6.277 -46.761 1.00 92.94 526 PHE A O 1
ATOM 4241 N N . PHE A 1 527 ? 22.614 -5.298 -47.733 1.00 93.50 527 PHE A N 1
ATOM 4242 C CA . PHE A 1 527 ? 21.648 -6.267 -47.220 1.00 93.50 527 PHE A CA 1
ATOM 4243 C C . PHE A 1 527 ? 20.446 -6.495 -48.135 1.00 93.50 527 PHE A C 1
ATOM 4245 O O . PHE A 1 527 ? 20.096 -5.670 -48.978 1.00 93.50 527 PHE A O 1
ATOM 4252 N N . THR A 1 528 ? 19.765 -7.617 -47.894 1.00 91.38 528 THR A N 1
ATOM 4253 C CA . THR A 1 528 ? 18.447 -7.930 -48.454 1.00 91.38 528 THR A CA 1
ATOM 4254 C C . THR A 1 528 ? 17.464 -8.230 -47.324 1.00 91.38 528 THR A C 1
ATOM 4256 O O . THR A 1 528 ? 17.869 -8.625 -46.231 1.00 91.38 528 THR A O 1
ATOM 4259 N N . THR A 1 529 ? 16.165 -8.076 -47.577 1.00 88.75 529 THR A N 1
ATOM 4260 C CA . THR A 1 529 ? 15.089 -8.411 -46.618 1.00 88.75 529 THR A CA 1
ATOM 4261 C C . THR A 1 529 ? 15.144 -9.858 -46.122 1.00 88.75 529 THR A C 1
ATOM 4263 O O . THR A 1 529 ? 14.719 -10.135 -45.005 1.00 88.75 529 THR A O 1
ATOM 4266 N N . GLY A 1 530 ? 15.730 -10.776 -46.900 1.00 88.06 530 GLY A N 1
ATOM 4267 C CA . GLY A 1 530 ? 15.966 -12.160 -46.480 1.00 88.06 530 GLY A CA 1
ATOM 4268 C C . GLY A 1 530 ? 16.956 -12.310 -45.319 1.00 88.06 530 GLY A C 1
ATOM 4269 O O . GLY A 1 530 ? 16.959 -13.348 -44.667 1.00 88.06 530 GLY A O 1
ATOM 4270 N N . PHE A 1 531 ? 17.770 -11.287 -45.041 1.00 91.38 531 PHE A N 1
ATOM 4271 C CA . PHE A 1 531 ? 18.714 -11.261 -43.919 1.00 91.38 531 PHE A CA 1
ATOM 4272 C C . PHE A 1 531 ? 18.147 -10.606 -42.652 1.00 91.38 531 PHE A C 1
ATOM 4274 O O . PHE A 1 531 ? 18.840 -10.566 -41.635 1.00 91.38 531 PHE A O 1
ATOM 4281 N N . VAL A 1 532 ? 16.912 -10.097 -42.707 1.00 91.00 532 VAL A N 1
ATOM 4282 C CA . VAL A 1 532 ? 16.176 -9.607 -41.536 1.00 91.00 532 VAL A CA 1
ATOM 4283 C C . VAL A 1 532 ? 15.622 -10.799 -40.763 1.00 91.00 532 VAL A C 1
ATOM 4285 O O . VAL A 1 532 ? 15.068 -11.729 -41.358 1.00 91.00 532 VAL A O 1
ATOM 4288 N N . ILE A 1 533 ? 15.773 -10.762 -39.441 1.00 90.69 533 ILE A N 1
ATOM 4289 C CA . ILE A 1 533 ? 15.296 -11.822 -38.547 1.00 90.69 533 ILE A CA 1
ATOM 4290 C C . ILE A 1 533 ? 13.775 -11.992 -38.644 1.00 90.69 533 ILE A C 1
ATOM 4292 O O . ILE A 1 533 ? 13.052 -11.028 -38.910 1.00 90.69 533 ILE A O 1
ATOM 4296 N N . GLU A 1 534 ? 13.268 -13.201 -38.399 1.00 86.88 534 GLU A N 1
ATOM 4297 C CA . GLU A 1 534 ? 11.839 -13.517 -38.572 1.00 86.88 534 GLU A CA 1
ATOM 4298 C C . GLU A 1 534 ? 10.941 -12.586 -37.750 1.00 86.88 534 GLU A C 1
ATOM 4300 O O . GLU A 1 534 ? 9.914 -12.104 -38.234 1.00 86.88 534 GLU A O 1
ATOM 4305 N N . SER A 1 535 ? 11.367 -12.267 -36.528 1.00 83.62 535 SER A N 1
ATOM 4306 C CA . SER A 1 535 ? 10.646 -11.379 -35.611 1.00 83.62 535 SER A CA 1
ATOM 4307 C C . SER A 1 535 ? 10.444 -9.958 -36.153 1.00 83.62 535 SER A C 1
ATOM 4309 O O . SER A 1 535 ? 9.478 -9.307 -35.755 1.00 83.62 535 SER A O 1
ATOM 4311 N N . ASP A 1 536 ? 11.299 -9.498 -37.074 1.00 85.94 536 ASP A N 1
ATOM 4312 C CA . ASP A 1 536 ? 11.284 -8.135 -37.621 1.00 85.94 536 ASP A CA 1
ATOM 4313 C C . ASP A 1 536 ? 10.895 -8.072 -39.113 1.00 85.94 536 ASP A C 1
ATOM 4315 O O . ASP A 1 536 ? 10.750 -6.977 -39.654 1.00 85.94 536 ASP A O 1
ATOM 4319 N N . LYS A 1 537 ? 10.643 -9.202 -39.796 1.00 82.38 537 LYS A N 1
ATOM 4320 C CA . LYS A 1 537 ? 10.298 -9.225 -41.239 1.00 82.38 537 LYS A CA 1
ATOM 4321 C C . LYS A 1 537 ? 9.058 -8.408 -41.622 1.00 82.38 537 LYS A C 1
ATOM 4323 O O . LYS A 1 537 ? 8.912 -8.026 -42.779 1.00 82.38 537 LYS A O 1
ATOM 4328 N N . GLY A 1 538 ? 8.161 -8.143 -40.672 1.00 75.81 538 GLY A N 1
ATOM 4329 C CA . GLY A 1 538 ? 6.974 -7.305 -40.872 1.00 75.81 538 GLY A CA 1
ATOM 4330 C C . GLY A 1 538 ? 7.189 -5.806 -40.626 1.00 75.81 538 GLY A C 1
ATOM 4331 O O . GLY A 1 538 ? 6.251 -5.033 -40.813 1.00 75.81 538 GLY A O 1
ATOM 4332 N N . ALA A 1 539 ? 8.371 -5.381 -40.172 1.00 82.44 539 ALA A N 1
ATOM 4333 C CA . ALA A 1 539 ? 8.644 -3.980 -39.870 1.00 82.44 539 ALA A CA 1
ATOM 4334 C C . ALA A 1 539 ? 8.915 -3.164 -41.144 1.00 82.44 539 ALA A C 1
ATOM 4336 O O . ALA A 1 539 ? 9.514 -3.635 -42.112 1.00 82.44 539 ALA A O 1
ATOM 4337 N N . HIS A 1 540 ? 8.479 -1.903 -41.147 1.00 81.38 540 HIS A N 1
ATOM 4338 C CA . HIS A 1 540 ? 8.690 -1.016 -42.286 1.00 81.38 540 HIS A CA 1
ATOM 4339 C C . HIS A 1 540 ? 10.153 -0.577 -42.388 1.00 81.38 540 HIS A C 1
ATOM 4341 O O . HIS A 1 540 ? 10.684 0.081 -41.495 1.00 81.38 540 HIS A O 1
ATOM 4347 N N . LEU A 1 541 ? 10.779 -0.885 -43.524 1.00 86.31 541 LEU A N 1
ATOM 4348 C CA . LEU A 1 541 ? 12.109 -0.391 -43.861 1.00 86.31 541 LEU A CA 1
ATOM 4349 C C . LEU A 1 541 ? 12.024 1.045 -44.393 1.00 86.31 541 LEU A C 1
ATOM 4351 O O . LEU A 1 541 ? 11.343 1.327 -45.388 1.00 86.31 541 LEU A O 1
ATOM 4355 N N . THR A 1 542 ? 12.741 1.952 -43.735 1.00 88.50 542 THR A N 1
ATOM 4356 C CA . THR A 1 542 ? 12.889 3.355 -44.138 1.00 88.50 542 THR A CA 1
ATOM 4357 C C . THR A 1 542 ? 14.341 3.794 -44.003 1.00 88.50 542 THR A C 1
ATOM 4359 O O . THR A 1 542 ? 15.055 3.346 -43.107 1.00 88.50 542 THR A O 1
ATOM 4362 N N . VAL A 1 543 ? 14.778 4.705 -44.874 1.00 89.19 543 VAL A N 1
ATOM 4363 C CA . VAL A 1 543 ? 16.091 5.354 -44.746 1.00 89.19 543 VAL A CA 1
ATOM 4364 C C . VAL A 1 543 ? 16.159 6.106 -43.411 1.00 89.19 543 VAL A C 1
ATOM 4366 O O . VAL A 1 543 ? 15.166 6.678 -42.962 1.00 89.19 543 VAL A O 1
ATOM 4369 N N . GLY A 1 544 ? 17.310 6.049 -42.746 1.00 86.50 544 GLY A N 1
ATOM 4370 C CA . GLY A 1 544 ? 17.543 6.586 -41.405 1.00 86.50 544 GLY A CA 1
ATOM 4371 C C . GLY A 1 544 ? 17.103 5.669 -40.259 1.00 86.50 544 GLY A C 1
ATOM 4372 O O . GLY A 1 544 ? 17.375 5.984 -39.099 1.00 86.50 544 GLY A O 1
ATOM 4373 N N . ARG A 1 545 ? 16.455 4.526 -40.538 1.00 88.38 545 ARG A N 1
ATOM 4374 C CA . ARG A 1 545 ? 16.073 3.561 -39.494 1.00 88.38 545 ARG A CA 1
ATOM 4375 C C . ARG A 1 545 ? 17.321 2.939 -38.870 1.00 88.38 545 ARG A C 1
ATOM 4377 O O . ARG A 1 545 ? 18.234 2.532 -39.588 1.00 88.38 545 ARG A O 1
ATOM 4384 N N . LYS A 1 546 ? 17.345 2.850 -37.539 1.00 90.38 546 LYS A N 1
ATOM 4385 C CA . LYS A 1 546 ? 18.414 2.176 -36.796 1.00 90.38 546 LYS A CA 1
ATOM 4386 C C . LYS A 1 546 ? 18.266 0.665 -36.904 1.00 90.38 546 LYS A C 1
ATOM 4388 O O . LYS A 1 546 ? 17.160 0.133 -36.830 1.00 90.38 546 LYS A O 1
ATOM 4393 N N . VAL A 1 547 ? 19.391 -0.011 -37.058 1.00 91.69 547 VAL A N 1
ATOM 4394 C CA . VAL A 1 547 ? 19.461 -1.465 -37.171 1.00 91.69 547 VAL A CA 1
ATOM 4395 C C . VAL A 1 547 ? 20.674 -1.987 -36.420 1.00 91.69 547 VAL A C 1
ATOM 4397 O O . VAL A 1 547 ? 21.650 -1.264 -36.215 1.00 91.69 547 VAL A O 1
ATOM 4400 N N . ARG A 1 548 ? 20.622 -3.260 -36.044 1.00 91.12 548 ARG A N 1
ATOM 4401 C CA . ARG A 1 548 ? 21.762 -3.992 -35.495 1.00 91.12 548 ARG A CA 1
ATOM 4402 C C . ARG A 1 548 ? 21.972 -5.266 -36.290 1.00 91.12 548 ARG A C 1
ATOM 4404 O O . ARG A 1 548 ? 21.013 -5.980 -36.562 1.00 91.12 548 ARG A O 1
ATOM 4411 N N . PHE A 1 549 ? 23.206 -5.567 -36.661 1.00 91.88 549 PHE A N 1
ATOM 4412 C CA . PHE A 1 549 ? 23.487 -6.662 -37.586 1.00 91.88 549 PHE A CA 1
ATOM 4413 C C . PHE A 1 549 ? 24.858 -7.282 -37.340 1.00 91.88 549 PHE A C 1
ATOM 4415 O O . PHE A 1 549 ? 25.716 -6.697 -36.679 1.00 91.88 549 PHE A O 1
ATOM 4422 N N . PHE A 1 550 ? 25.057 -8.481 -37.874 1.00 91.88 550 PHE A N 1
ATOM 4423 C CA . PHE A 1 550 ? 26.344 -9.157 -37.883 1.00 91.88 550 PHE A CA 1
ATOM 4424 C C . PHE A 1 550 ? 27.068 -8.869 -39.211 1.00 91.88 550 PHE A C 1
ATOM 4426 O O . PHE A 1 550 ? 26.523 -9.196 -40.274 1.00 91.88 550 PHE A O 1
ATOM 4433 N N . PRO A 1 551 ? 28.258 -8.241 -39.187 1.00 90.62 551 PRO A N 1
ATOM 4434 C CA . PRO A 1 551 ? 29.012 -7.949 -40.397 1.00 90.62 551 PRO A CA 1
ATOM 4435 C C . PRO A 1 551 ? 29.694 -9.222 -40.911 1.00 90.62 551 PRO A C 1
ATOM 4437 O O . PRO A 1 551 ? 30.464 -9.864 -40.198 1.00 90.62 551 PRO A O 1
ATOM 4440 N N . VAL A 1 552 ? 29.427 -9.586 -42.164 1.00 89.62 552 VAL A N 1
ATOM 4441 C CA . VAL A 1 552 ? 30.033 -10.745 -42.830 1.00 89.62 552 VAL A CA 1
ATOM 4442 C C . VAL A 1 552 ? 30.789 -10.273 -44.070 1.00 89.62 552 VAL A C 1
ATOM 4444 O O . VAL A 1 552 ? 30.167 -9.681 -44.956 1.00 89.62 552 VAL A O 1
ATOM 4447 N N . PRO A 1 553 ? 32.102 -10.538 -44.178 1.00 86.00 553 PRO A N 1
ATOM 4448 C CA . PRO A 1 553 ? 32.833 -10.272 -45.408 1.00 86.00 553 PRO A CA 1
ATOM 4449 C C . PRO A 1 553 ? 32.332 -11.203 -46.519 1.00 86.00 553 PRO A C 1
ATOM 4451 O O . PRO A 1 553 ? 32.277 -12.423 -46.346 1.00 86.00 553 PRO A O 1
ATOM 4454 N N . LEU A 1 554 ? 31.960 -10.622 -47.658 1.00 81.94 554 LEU A N 1
ATOM 4455 C CA . LEU A 1 554 ? 31.585 -11.334 -48.876 1.00 81.94 554 LEU A CA 1
ATOM 4456 C C . LEU A 1 554 ? 32.400 -10.764 -50.044 1.00 81.94 554 LEU A C 1
ATOM 4458 O O . LEU A 1 554 ? 32.147 -9.658 -50.532 1.00 81.94 554 LEU A O 1
ATOM 4462 N N . ASP A 1 555 ? 33.405 -11.525 -50.467 1.00 79.69 555 ASP A N 1
ATOM 4463 C CA . ASP A 1 555 ? 34.398 -11.143 -51.474 1.00 79.69 555 ASP A CA 1
ATOM 4464 C C . ASP A 1 555 ? 35.108 -9.812 -51.154 1.00 79.69 555 ASP A C 1
ATOM 4466 O O . ASP A 1 555 ? 35.908 -9.741 -50.224 1.00 79.69 555 ASP A O 1
ATOM 4470 N N . LYS A 1 556 ? 34.834 -8.755 -51.935 1.00 75.94 556 LYS A N 1
ATOM 4471 C CA . LYS A 1 556 ? 35.389 -7.396 -51.772 1.00 75.94 556 LYS A CA 1
ATOM 4472 C C . LYS A 1 556 ? 34.426 -6.433 -51.065 1.00 75.94 556 LYS A C 1
ATOM 4474 O O . LYS A 1 556 ? 34.661 -5.230 -51.081 1.00 75.94 556 LYS A O 1
ATOM 4479 N N . SER A 1 557 ? 33.322 -6.939 -50.519 1.00 81.38 557 SER A N 1
ATOM 4480 C CA . SER A 1 557 ? 32.246 -6.140 -49.927 1.00 81.38 557 SER A CA 1
ATOM 4481 C C . SER A 1 557 ? 31.850 -6.664 -48.550 1.00 81.38 557 SER A C 1
ATOM 4483 O O . SER A 1 557 ? 32.086 -7.827 -48.221 1.00 81.38 557 SER A O 1
ATOM 4485 N N . MET A 1 558 ? 31.222 -5.815 -47.744 1.00 88.50 558 MET A N 1
ATOM 4486 C CA . MET A 1 558 ? 30.670 -6.211 -46.453 1.00 88.50 558 MET A CA 1
ATOM 4487 C C . MET A 1 558 ? 29.160 -6.409 -46.578 1.00 88.50 558 MET A C 1
ATOM 4489 O O . MET A 1 558 ? 28.453 -5.578 -47.146 1.00 88.50 558 MET A O 1
ATOM 4493 N N . THR A 1 559 ? 28.654 -7.525 -46.056 1.00 91.56 559 THR A N 1
ATOM 4494 C CA . THR A 1 559 ? 27.220 -7.839 -46.019 1.00 91.56 559 THR A CA 1
ATOM 4495 C C . THR A 1 559 ? 26.726 -7.828 -44.578 1.00 91.56 559 THR A C 1
ATOM 4497 O O . THR A 1 559 ? 27.367 -8.393 -43.694 1.00 91.56 559 THR A O 1
ATOM 4500 N N . ALA A 1 560 ? 25.563 -7.233 -44.337 1.00 92.06 560 ALA A N 1
ATOM 4501 C CA . ALA A 1 560 ? 24.874 -7.313 -43.057 1.00 92.06 560 ALA A CA 1
ATOM 4502 C C . ALA A 1 560 ? 23.952 -8.542 -43.018 1.00 92.06 560 ALA A C 1
ATOM 4504 O O . ALA A 1 560 ? 23.108 -8.726 -43.899 1.00 92.06 560 ALA A O 1
ATOM 4505 N N . ARG A 1 561 ? 24.106 -9.389 -41.993 1.00 91.31 561 ARG A N 1
ATOM 4506 C CA . ARG A 1 561 ? 23.242 -10.555 -41.729 1.00 91.31 561 ARG A CA 1
ATOM 4507 C C . ARG A 1 561 ? 22.631 -10.502 -40.331 1.00 91.31 561 ARG A C 1
ATOM 4509 O O . ARG A 1 561 ? 23.096 -9.731 -39.495 1.00 91.31 561 ARG A O 1
ATOM 4516 N N . GLU A 1 562 ? 21.612 -11.329 -40.082 1.00 90.19 562 GLU A N 1
ATOM 4517 C CA . GLU A 1 562 ? 20.918 -11.407 -38.782 1.00 90.19 562 GLU A CA 1
ATOM 4518 C C . GLU A 1 562 ? 20.433 -10.020 -38.319 1.00 90.19 562 GLU A C 1
ATOM 4520 O O . GLU A 1 562 ? 20.702 -9.577 -37.197 1.00 90.19 562 GLU A O 1
ATOM 4525 N N . ILE A 1 563 ? 19.800 -9.284 -39.237 1.00 90.38 563 ILE A N 1
ATOM 4526 C CA . ILE A 1 563 ? 19.477 -7.867 -39.065 1.00 90.38 563 ILE A CA 1
ATOM 4527 C C . ILE A 1 563 ? 18.262 -7.725 -38.154 1.00 90.38 563 ILE A C 1
ATOM 4529 O O . ILE A 1 563 ? 17.175 -8.204 -38.475 1.00 90.38 563 ILE A O 1
ATOM 4533 N N . GLU A 1 564 ? 18.457 -7.015 -37.049 1.00 90.81 564 GLU A N 1
ATOM 4534 C CA . GLU A 1 564 ? 17.424 -6.540 -36.135 1.00 90.81 564 GLU A CA 1
ATOM 4535 C C . GLU A 1 564 ? 17.039 -5.105 -36.501 1.00 90.81 564 GLU A C 1
ATOM 4537 O O . GLU A 1 564 ? 17.908 -4.239 -36.654 1.00 90.81 564 GLU A O 1
ATOM 4542 N N . ILE A 1 565 ? 15.741 -4.840 -36.596 1.00 88.19 565 ILE A N 1
ATOM 4543 C CA . ILE A 1 565 ? 15.195 -3.501 -36.822 1.00 88.19 565 ILE A CA 1
ATOM 4544 C C . ILE A 1 565 ? 14.854 -2.906 -35.453 1.00 88.19 565 ILE A C 1
ATOM 4546 O O . ILE A 1 565 ? 14.043 -3.468 -34.714 1.00 88.19 565 ILE A O 1
ATOM 4550 N N . LEU A 1 566 ? 15.508 -1.792 -35.102 1.00 84.44 566 LEU A N 1
ATOM 4551 C CA . LEU A 1 566 ? 15.397 -1.145 -33.787 1.00 84.44 566 LEU A CA 1
ATOM 4552 C C . LEU A 1 566 ? 14.332 -0.059 -33.773 1.00 84.44 566 LEU A C 1
ATOM 4554 O O . LEU A 1 566 ? 14.197 0.652 -34.797 1.00 84.44 566 LEU A O 1
#

Sequence (566 aa):
MTTSELVLLRPFQIRNADEFLDENILELFVDPTSGVAGPFDYCNEIVKGKMGTGKTMYLRANYMYHLSVLVPQMMDRVPLVLPLYIKLSDFQNLHQPEKIYDNILIRLIDEVLNTCEKLQSASELVKLHEGLQNNIFGMWFNRVSQKPVIDKLNKLTAEEYTQQISTELSTQGTIGNNFLQACSTYGKSHFIELKKKDRPQIGDVVFAYDTLLRPINCKLLILFDEVGSIDKTFFEEHGSTSYFETLMNQLRTLDFVRTKIAIYPHTFGDILTETRYGDVVALEDDIYTTAGYTSFLNKTISIAEKYLTSVASHSVSIESVFDVSQDNMQLLEQIIYAADGNMRRLVQLFDSTLNECYKRCQATECANIMDASAAIRNQAIQMEHLYYGADLDFLRTLTAVCKKRTAYRFRFPNKSPILLRYTNKSSEYNILKIKEIGAGRRGTTYWFDYSYCLYADIPTHYQFNSERIARSRSKDEGNWITTVTRITDELIAQANLPGKIDGTIAYLNAEKTAGFISDGTRDDFFFTTGFVIESDKGAHLTVGRKVRFFPVPLDKSMTAREIEIL

Radius of gyration: 29.91 Å; Cα contacts (8 Å, |Δi|>4): 917; chains: 1; bounding box: 65×53×95 Å

pLDDT: mean 86.62, std 9.38, range [44.06, 97.56]

Secondary structure (DSSP, 8-state):
--HHHHHHT-TTS--SGGGS-HHHHHHH------SSS-TT-SS-EEEE--TTSSHHHHHHHHHHHHHHHHHHHHHHTPPEEEEEEEEGGGGTT---HHHHHHHHHHHHHHHHHHHHHHHT-HHHHHHHHHHHHSS-TTSS--STTTHHHHHHHTTS-HHHHHHHHHHHHHSTTSHHHHHHHHHHHHHHTHHHHHTT-SS--HHHHHHHHHHHTGGGTEEEEEEEE-GGGS-GGGT--SSS--HHHHHHHHHHH-TTEEEEEEE-TTSTTTT--SGGG-EEEE----TTSHHHHHHHHHHHHHHHHHHHHHHHTS---GGGTB--BTTB-HHHHHHHHHHTT-HHHHHHHHHHHHHHHHHHHTTSS-B-HHHHHHHHHHHHHHHHTT--THHHHHHHHHHHHHHHTT-SEEE-TT-HHHHGGGTSS-TTT-SEEEEEPPPGGG--EEEE-HHHHHHHT---EEETTSSSB-TT--TTTEEE----EEP-HHHHHHHT-TT-EEEEEEEE-TTSSEEEEE-SSS-PEEEEGGGB-GGGTTSPP-TT-EEEEEEEEETTEEEEEEEEE-

Nearest PDB structures (foldseek):
  1mjc-assembly1_A  TM=8.218E-01  e=6.411E-04  Escherichia coli
  7f3l-assemb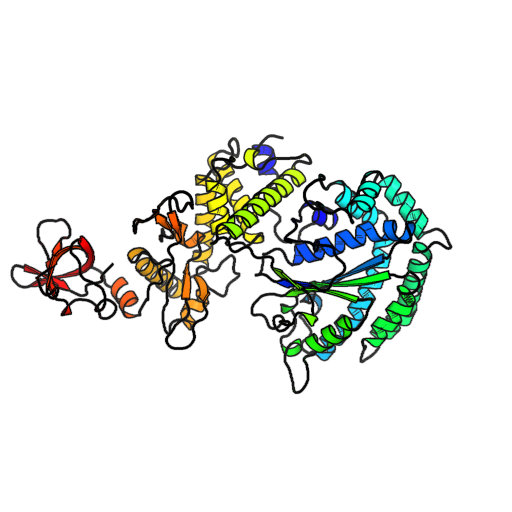ly1_A  TM=7.854E-01  e=2.693E-03  Homo sapiens
  5ytv-assembly1_A  TM=7.819E-01  e=3.764E-03  Homo sapiens
  2lss-assembly1_A  TM=7.917E-01  e=8.092E-03  Rickettsia rickettsii str. 'Sheila Smith'
  4nnh-assembly1_A  TM=7.376E-01  e=8.850E-02  Mycolicibacterium smegmatis MC2 155

Mean predicted aligned error: 9.12 Å

InterPro domains:
  IPR012340 Nucleic acid-binding, OB-fold [G3DSA:2.40.50.140] (500-566)

Organism: NCBI:txid1550024

Solvent-accessible surface area (backbone atoms only — not comparable to full-atom values): 30928 Å² total; per-residue (Å²): 135,54,52,35,62,52,58,74,67,46,53,38,69,76,60,55,57,86,76,53,54,75,37,51,39,58,44,58,63,73,76,74,68,83,80,90,71,58,90,76,56,98,51,38,26,36,37,35,36,62,88,49,34,46,60,65,42,54,47,50,34,38,39,49,53,34,56,53,45,35,63,64,28,56,76,70,70,49,88,36,48,48,53,35,84,43,59,37,52,83,45,44,89,42,78,47,39,67,59,48,52,35,49,51,55,52,46,59,55,49,41,55,46,50,52,52,56,49,72,72,34,67,70,54,50,34,40,41,46,48,21,60,56,70,35,77,85,79,79,85,67,95,50,81,85,60,47,66,64,51,60,54,54,63,73,43,52,57,66,56,45,46,50,54,49,51,46,40,45,66,37,87,88,33,71,48,22,54,41,50,53,42,40,56,53,40,55,74,44,61,49,58,52,53,76,68,47,94,74,63,54,73,65,56,52,52,51,49,36,59,67,50,29,51,85,70,55,39,30,41,34,39,31,40,32,53,52,66,48,36,44,65,61,26,52,44,66,81,96,49,82,16,56,50,58,49,51,51,54,55,49,66,71,36,89,56,42,30,37,39,35,33,34,42,74,93,38,72,53,54,72,78,78,55,68,90,67,20,52,77,44,62,45,59,45,55,60,90,40,74,67,26,30,53,56,45,48,56,51,50,52,52,48,49,22,35,39,45,15,68,73,65,77,44,94,41,65,55,56,64,49,30,60,50,48,100,92,40,52,64,42,57,50,55,48,48,56,51,22,67,49,24,51,34,48,36,37,49,51,50,38,38,13,50,52,39,22,33,75,74,57,62,24,78,58,52,27,38,55,66,22,41,51,49,30,39,30,52,51,28,50,58,39,53,67,77,46,59,69,71,61,37,53,50,49,51,51,52,50,53,53,26,38,69,58,56,29,42,30,31,28,46,68,96,40,56,84,66,55,44,69,37,50,69,59,57,84,90,54,26,52,35,41,78,80,41,91,40,68,78,93,73,24,42,32,36,28,54,28,52,26,42,26,65,56,74,63,31,49,58,19,22,23,69,100,48,90,50,74,29,85,82,66,37,80,89,56,20,45,73,64,80,69,70,41,80,52,51,70,65,56,55,55,57,68,72,50,82,78,58,49,66,33,25,26,71,41,64,47,98,84,64,51,36,36,31,34,34,65,83,72,92,67,59,23,38,38,44,58,87,29,36,35,82,94,44,64,86,59,87,86,51,71,70,40,44,32,36,24,35,76,39,85,51,93,95,45,43,30,42,31,69,29,43,78,85

Foldseek 3Di:
DALLVLLVLLLLPDQDLVVDDLLQLLLQDAWLDDDDDALQDQAFEEEEDAPQLCLSSSLSNNQLVLLLLALVCLVVLHEHEHEFEDELLVAAPDADLQVSLLVVLLSLLVRLLVSLVCLQDLVSNLSSLSSLQLRPPDGRDPDDPCVVSSVVSNVDDSVRSSVVSNCQCPPPPHLNVVLSVLSVVCVVPVSVVSVVDPGDDVVSVVVSCVRRPVVSNYAYEYEYPPVLSHHLQQLDDDPDHHVVVVVLVSQLPDPRYHYYHHDYPPGSRVPPPDCSSHYYRYSFFQCQDPVSVVSLLVVLQSSQQSSSCVSVVHGDGLVSAAVADPVRPLLVNLLCLLCNRRSSSSSQLVSQLSVLVCVVPSSNDHRYNVSSLVSLLVLLVVLLVVDDDPLSVLVVLVLVLQQVVLAQKAFEPPCCVSQVVQDPDRNNSRQKHFPDPDDDPVGTIIGGRSSNCSNSVRAFWDAPPDNHGDSSPDPVGTHGDPDYYYDYPLSSVLSPDPQKDKWWFQDADPVNQWGWTDNPPPATATEGLVQEDPSCSPPDDDGGFMKIFHWDDDPPHIHTHHIDGD